Protein AF-0000000066281447 (afdb_homodimer)

Organism: Epizootic hemorrhagic disease virus 1 (NCBI:txid33720)

Foldseek 3Di:
DLQLLLLLLQLLVLLLVQLDQVDDDDPLSCQLNVLLQVLVCVQQVDDADPHDDDLVNLQSVLLLSVLSLCLSLVHDLPDWAPVHDRDNCSVVSSPDPSRDGDPVSSVVSVLLVVLLPDWDWDWDPWAQQAPPPDFDDPQEADDDPPDQKDKGHHHSFKIKIKGFAFDKDWDLVVNPDGPQFQKWKKFKFWPQWGQYPVGDIDGQDPDKFKDWQRHTDDGPDIDIHRSPTIIMIGRNHNGMTMMMMGTPITIDRFDQCVSDPCSVVLLCLQQDPPFLVSLSVQLSRCVRDPAHSHDGDPGDDSHSSVSSSSSSSSSSSSSCVSSVHDGDTPPTDGDPDDDDPVNRVVSRD/DLQLLLLLLQLLVLLLVLQDLPDDDDPLSCQLNVLLQVLVCVQQVDDADSHDDDLVNLQSVLLLSVLSLCLSLVHDLPPWAPVHDRDNCSVVSSPDPSRDGDPVSSVQSVLLVVLLVDFDWDWDPWAQQAPPPDFDDPQEADDDPPDQKDKGHHHSFKIKIKGFAFDKDWDLVVLPDGPQFQKWKKFKFWPQWGQYNVGDIDGQDPDKFKDWLRHTDDGPDIDIHRSPTIIMIGRNHNGMTMMMMGTPITIDRFDQCVSDPCSVVLQCLQQDPPFLVSLSVQLSRCVRDPAHNHDGDPGDDNHSSVSSSSSSSSSSSSSCVSSVHDGDTPPTDGDPDDDDPVNRVVSRD

Sequence (698 aa):
MDTIAARALTVIKACNTLKEVRIVVESNVLEILGIAVNRYNGLTLRSVTMRPTSQEQRNEMFYMCLDMILAAANLNVGNISPDYIQNLATIGVLATPEIPYTMESANEIARMSGETGTWGPDRQPFGYFLAAPEVTQHGRFRQRVGQNVTTSIVSSTLAQVSMNAGARGDIQALFQNQNDPVMIYFVWRRIGTFSNAAGNAQDTPQGVTLNVGGVNMRAGVIIAYDGQAPVNVNNPGLGQGMIEIEVIYYLSLDKTMTQYPSLQAHIFNVYSYKNPLWHGLRAAILNRTTLPNNIPPIYPPHDRENVLLIILLSALADAFSVLAPDFNLFGVVPIQGPINRAVAQNAYVMDTIAARALTVIKACNTLKEVRIVVESNVLEILGIAVNRYNGLTLRSVTMRPTSQEQRNEMFYMCLDMILAAANLNVGNISPDYIQNLATIGVLATPEIPYTMESANEIARMSGETGTWGPDRQPFGYFLAAPEVTQHGRFRQRVGQNVTTSIVSSTLAQVSMNAGARGDIQALFQNQNDPVMIYFVWRRIGTFSNAAGNAQDTPQGVTLNVGGVNMRAGVIIAYDGQAPVNVNNPGLGQGMIEIEVIYYLSLDKTMTQYPSLQAHIFNVYSYKNPLWHGLRAAILNRTTLPNNIPPIYPPHDRENVLLIILLSALADAFSVLAPDFNLFGVVPIQGPINRAVAQNAYV

pLDDT: mean 92.7, std 5.97, range [57.84, 98.62]

Structure (mmCIF, N/CA/C/O backbone):
data_AF-0000000066281447-model_v1
#
loop_
_entity.id
_entity.type
_entity.pdbx_description
1 polymer 'Core protein VP7'
#
loop_
_atom_site.group_PDB
_atom_site.id
_atom_site.type_symbol
_atom_site.label_atom_id
_atom_site.label_alt_id
_atom_site.label_comp_id
_atom_site.label_asym_id
_atom_site.label_entity_id
_atom_site.label_seq_id
_atom_site.pdbx_PDB_ins_code
_atom_site.Cartn_x
_atom_site.Cartn_y
_atom_site.Cartn_z
_atom_site.occupancy
_atom_site.B_iso_or_equiv
_atom_site.auth_seq_id
_atom_site.auth_comp_id
_atom_site.auth_asym_id
_atom_site.auth_atom_id
_atom_site.pdbx_PDB_model_num
ATOM 1 N N . MET A 1 1 ? 20.672 4.535 21.047 1 83.88 1 MET A N 1
ATOM 2 C CA . MET A 1 1 ? 20.562 4.613 19.594 1 83.88 1 MET A CA 1
ATOM 3 C C . MET A 1 1 ? 19.141 4.973 19.172 1 83.88 1 MET A C 1
ATOM 5 O O . MET A 1 1 ? 18.938 5.816 18.297 1 83.88 1 MET A O 1
ATOM 9 N N . ASP A 1 2 ? 18.172 4.57 20.062 1 90.38 2 ASP A N 1
ATOM 10 C CA . ASP A 1 2 ? 16.797 4.875 19.719 1 90.38 2 ASP A CA 1
ATOM 11 C C . ASP A 1 2 ? 16.453 6.328 20.062 1 90.38 2 ASP A C 1
ATOM 13 O O . ASP A 1 2 ? 15.695 6.977 19.344 1 90.38 2 ASP A O 1
ATOM 17 N N . THR A 1 3 ? 17.141 6.793 21.078 1 92.75 3 THR A N 1
ATOM 18 C CA . THR A 1 3 ? 16.906 8.172 21.484 1 92.75 3 THR A CA 1
ATOM 19 C C . THR A 1 3 ? 17.438 9.148 20.438 1 92.75 3 THR A C 1
ATOM 21 O O . THR A 1 3 ? 16.812 10.172 20.156 1 92.75 3 THR A O 1
ATOM 24 N N . ILE A 1 4 ? 18.531 8.836 19.891 1 94.81 4 ILE A N 1
ATOM 25 C CA . ILE A 1 4 ? 19.141 9.656 18.859 1 94.81 4 ILE A CA 1
ATOM 26 C C . ILE A 1 4 ? 18.234 9.695 17.625 1 94.81 4 ILE A C 1
ATOM 28 O O . ILE A 1 4 ? 18 10.758 17.062 1 94.81 4 ILE A O 1
ATOM 32 N N . ALA A 1 5 ? 17.703 8.508 17.312 1 96.19 5 ALA A N 1
ATOM 33 C CA . ALA A 1 5 ? 16.812 8.422 16.156 1 96.19 5 ALA A CA 1
ATOM 34 C C . ALA A 1 5 ? 15.516 9.188 16.406 1 96.19 5 ALA A C 1
ATOM 36 O O . ALA A 1 5 ? 15.016 9.883 15.523 1 96.19 5 ALA A O 1
ATOM 37 N N . ALA A 1 6 ? 14.992 9.078 17.609 1 96.06 6 ALA A N 1
ATOM 38 C CA . ALA A 1 6 ? 13.766 9.781 17.953 1 96.06 6 ALA A CA 1
ATOM 39 C C . ALA A 1 6 ? 13.969 11.297 17.891 1 96.06 6 ALA A C 1
ATOM 41 O O . ALA A 1 6 ? 13.094 12.023 17.422 1 96.06 6 ALA A O 1
ATOM 42 N N . ARG A 1 7 ? 15.094 11.758 18.344 1 95.62 7 ARG A N 1
ATOM 43 C CA . ARG A 1 7 ? 15.398 13.18 18.312 1 95.62 7 ARG A CA 1
ATOM 44 C C . ARG A 1 7 ? 15.555 13.664 16.875 1 95.62 7 ARG A C 1
ATOM 46 O O . ARG A 1 7 ? 15.031 14.719 16.5 1 95.62 7 ARG A O 1
ATOM 53 N N . ALA A 1 8 ? 16.266 12.875 16.094 1 97 8 ALA A N 1
ATOM 54 C CA . ALA A 1 8 ? 16.422 13.234 14.688 1 97 8 ALA A CA 1
ATOM 55 C C . ALA A 1 8 ? 15.078 13.352 13.992 1 97 8 ALA A C 1
ATOM 57 O O . ALA A 1 8 ? 14.812 14.328 13.289 1 97 8 ALA A O 1
ATOM 58 N N . LEU A 1 9 ? 14.234 12.367 14.242 1 96.38 9 LEU A N 1
ATOM 59 C CA . LEU A 1 9 ? 12.906 12.352 13.633 1 96.38 9 LEU A CA 1
ATOM 60 C C . LEU A 1 9 ? 12.094 13.562 14.07 1 96.38 9 LEU A C 1
ATOM 62 O O . LEU A 1 9 ? 11.414 14.188 13.25 1 96.38 9 LEU A O 1
ATOM 66 N N . THR A 1 10 ? 12.203 13.891 15.289 1 95.69 10 THR A N 1
ATOM 67 C CA . THR A 1 10 ? 11.477 15.023 15.852 1 95.69 10 THR A CA 1
ATOM 68 C C . THR A 1 10 ? 11.93 16.328 15.195 1 95.69 10 THR A C 1
ATOM 70 O O . THR A 1 10 ? 11.102 17.141 14.797 1 95.69 10 THR A O 1
ATOM 73 N N . VAL A 1 11 ? 13.211 16.516 15.055 1 95.12 11 VAL A N 1
ATOM 74 C CA . VAL A 1 11 ? 13.75 17.75 14.492 1 95.12 11 VAL A CA 1
ATOM 75 C C . VAL A 1 11 ? 13.352 17.859 13.023 1 95.12 11 VAL A C 1
ATOM 77 O O . VAL A 1 11 ? 12.938 18.938 12.57 1 95.12 11 VAL A O 1
ATOM 80 N N . ILE A 1 12 ? 13.422 16.812 12.328 1 95.75 12 ILE A N 1
ATOM 81 C CA . ILE A 1 12 ? 13.094 16.844 10.906 1 95.75 12 ILE A CA 1
ATOM 82 C C . ILE A 1 12 ? 11.602 17.125 10.727 1 95.75 12 ILE A C 1
ATOM 84 O O . ILE A 1 12 ? 11.211 17.922 9.875 1 95.75 12 ILE A O 1
ATOM 88 N N . LYS A 1 13 ? 10.797 16.484 11.516 1 93.56 13 LYS A N 1
ATOM 89 C CA . LYS A 1 13 ? 9.359 16.734 11.453 1 93.56 13 LYS A CA 1
ATOM 90 C C . LYS A 1 13 ? 9.023 18.172 11.805 1 93.56 13 LYS A C 1
ATOM 92 O O . LYS A 1 13 ? 8.078 18.75 11.266 1 93.56 13 LYS A O 1
ATOM 97 N N . ALA A 1 14 ? 9.781 18.734 12.695 1 92.62 14 ALA A N 1
ATOM 98 C CA . ALA A 1 14 ? 9.617 20.141 13.023 1 92.62 14 ALA A CA 1
ATOM 99 C C . ALA A 1 14 ? 9.992 21.031 11.836 1 92.62 14 ALA A C 1
ATOM 101 O O . ALA A 1 14 ? 9.32 22.031 11.555 1 92.62 14 ALA A O 1
ATOM 102 N N . CYS A 1 15 ? 11.023 20.641 11.109 1 91.88 15 CYS A N 1
ATOM 103 C CA . CYS A 1 15 ? 11.445 21.391 9.93 1 91.88 15 CYS A CA 1
ATOM 104 C C . CYS A 1 15 ? 10.375 21.344 8.852 1 91.88 15 CYS A C 1
ATOM 106 O O . CYS A 1 15 ? 10.234 22.297 8.078 1 91.88 15 CYS A O 1
ATOM 108 N N . ASN A 1 16 ? 9.594 20.328 8.867 1 87.94 16 ASN A N 1
ATOM 109 C CA . ASN A 1 16 ? 8.555 20.156 7.859 1 87.94 16 ASN A CA 1
ATOM 110 C C . ASN A 1 16 ? 7.391 21.125 8.086 1 87.94 16 ASN A C 1
ATOM 112 O O . ASN A 1 16 ? 6.543 21.297 7.211 1 87.94 16 ASN A O 1
ATOM 116 N N . THR A 1 17 ? 7.418 21.75 9.18 1 86 17 THR A N 1
ATOM 117 C CA . THR A 1 17 ? 6.34 22.688 9.477 1 86 17 THR A CA 1
ATOM 118 C C . THR A 1 17 ? 6.648 24.062 8.906 1 86 17 THR A C 1
ATOM 120 O O . THR A 1 17 ? 5.777 24.938 8.875 1 86 17 THR A O 1
ATOM 123 N N . LEU A 1 18 ? 7.898 24.312 8.461 1 75.81 18 LEU A N 1
ATOM 124 C CA . LEU A 1 18 ? 8.367 25.641 8.07 1 75.81 18 LEU A CA 1
ATOM 125 C C . LEU A 1 18 ? 8.023 25.922 6.613 1 75.81 18 LEU A C 1
ATOM 127 O O . LEU A 1 18 ? 8.758 26.641 5.93 1 75.81 18 LEU A O 1
ATOM 131 N N . LYS A 1 19 ? 6.934 25.531 6.129 1 66.88 19 LYS A N 1
ATOM 132 C CA . LYS A 1 19 ? 6.605 25.75 4.723 1 66.88 19 LYS A CA 1
ATOM 133 C C . LYS A 1 19 ? 6.461 27.234 4.414 1 66.88 19 LYS A C 1
ATOM 135 O O . LYS A 1 19 ? 6.941 27.703 3.385 1 66.88 19 LYS A O 1
ATOM 140 N N . GLU A 1 20 ? 5.688 27.969 5.359 1 62.69 20 GLU A N 1
ATOM 141 C CA . GLU A 1 20 ? 5.477 29.391 5.094 1 62.69 20 GLU A CA 1
ATOM 142 C C . GLU A 1 20 ? 6.07 30.25 6.203 1 62.69 20 GLU A C 1
ATOM 144 O O . GLU A 1 20 ? 6.027 29.891 7.375 1 62.69 20 GLU A O 1
ATOM 149 N N . VAL A 1 21 ? 6.824 31.203 5.727 1 57.84 21 VAL A N 1
ATOM 150 C CA . VAL A 1 21 ? 7.574 32.094 6.605 1 57.84 21 VAL A CA 1
ATOM 151 C C . VAL A 1 21 ? 6.621 32.781 7.578 1 57.84 21 VAL A C 1
ATOM 153 O O . VAL A 1 21 ? 6.988 33.062 8.719 1 57.84 21 VAL A O 1
ATOM 156 N N . ARG A 1 22 ? 5.438 33.125 7.227 1 59.84 22 ARG A N 1
ATOM 157 C CA . ARG A 1 22 ? 4.566 33.969 8.039 1 59.84 22 ARG A CA 1
ATOM 158 C C . ARG A 1 22 ? 3.73 33.125 8.992 1 59.84 22 ARG A C 1
ATOM 160 O O . ARG A 1 22 ? 2.801 33.625 9.625 1 59.84 22 ARG A O 1
ATOM 167 N N . ILE A 1 23 ? 4.246 31.891 9.297 1 63.09 23 ILE A N 1
ATOM 168 C CA . ILE A 1 23 ? 3.344 30.969 9.977 1 63.09 23 ILE A CA 1
ATOM 169 C C . ILE A 1 23 ? 3.678 30.922 11.469 1 63.09 23 ILE A C 1
ATOM 171 O O . ILE A 1 23 ? 4.84 31.062 11.852 1 63.09 23 ILE A O 1
ATOM 175 N N . VAL A 1 24 ? 2.646 31.078 12.281 1 65.56 24 VAL A N 1
ATOM 176 C CA . VAL A 1 24 ? 2.787 30.844 13.711 1 65.56 24 VAL A CA 1
ATOM 177 C C . VAL A 1 24 ? 2.742 29.344 13.992 1 65.56 24 VAL A C 1
ATOM 179 O O . VAL A 1 24 ? 1.728 28.688 13.734 1 65.56 24 VAL A O 1
ATOM 182 N N . VAL A 1 25 ? 3.963 28.891 14.25 1 67.94 25 VAL A N 1
ATOM 183 C CA . VAL A 1 25 ? 4.051 27.484 14.594 1 67.94 25 VAL A CA 1
ATOM 184 C C . VAL A 1 25 ? 3.855 27.297 16.094 1 67.94 25 VAL A C 1
ATOM 186 O O . VAL A 1 25 ? 4.004 28.25 16.875 1 67.94 25 VAL A O 1
ATOM 189 N N . GLU A 1 26 ? 3.438 26.094 16.406 1 76.19 26 GLU A N 1
ATOM 190 C CA . GLU A 1 26 ? 3.266 25.766 17.812 1 76.19 26 GLU A CA 1
ATOM 191 C C . GLU A 1 26 ? 4.539 26.047 18.609 1 76.19 26 GLU A C 1
ATOM 193 O O . GLU A 1 26 ? 5.648 25.891 18.078 1 76.19 26 GLU A O 1
ATOM 198 N N . SER A 1 27 ? 4.332 26.391 19.812 1 73.44 27 SER A N 1
ATOM 199 C CA . SER A 1 27 ? 5.438 26.781 20.672 1 73.44 27 SER A CA 1
ATOM 200 C C . SER A 1 27 ? 6.438 25.641 20.844 1 73.44 27 SER A C 1
ATOM 202 O O . SER A 1 27 ? 7.648 25.875 20.891 1 73.44 27 SER A O 1
ATOM 204 N N . ASN A 1 28 ? 5.883 24.516 20.797 1 80.94 28 ASN A N 1
ATOM 205 C CA . ASN A 1 28 ? 6.754 23.375 21 1 80.94 28 ASN A CA 1
ATOM 206 C C . ASN A 1 28 ? 7.715 23.188 19.828 1 80.94 28 ASN A C 1
ATOM 208 O O . ASN A 1 28 ? 8.852 22.75 20.016 1 80.94 28 ASN A O 1
ATOM 212 N N . VAL A 1 29 ? 7.332 23.547 18.672 1 83.19 29 VAL A N 1
ATOM 213 C CA . VAL A 1 29 ? 8.148 23.406 17.484 1 83.19 29 VAL A CA 1
ATOM 214 C C . VAL A 1 29 ? 9.297 24.406 17.516 1 83.19 29 VAL A C 1
ATOM 216 O O . VAL A 1 29 ? 10.438 24.062 17.203 1 83.19 29 VAL A O 1
ATOM 219 N N . LEU A 1 30 ? 8.977 25.578 17.984 1 83.12 30 LEU A N 1
ATOM 220 C CA . LEU A 1 30 ? 9.992 26.609 18.047 1 83.12 30 LEU A CA 1
ATOM 221 C C . LEU A 1 30 ? 11.055 26.281 19.094 1 83.12 30 LEU A C 1
ATOM 223 O O . LEU A 1 30 ? 12.242 26.547 18.891 1 83.12 30 LEU A O 1
ATOM 227 N N . GLU A 1 31 ? 10.594 25.688 20.109 1 86.69 31 GLU A N 1
ATOM 228 C CA . GLU A 1 31 ? 11.531 25.281 21.156 1 86.69 31 GLU A CA 1
ATOM 229 C C . GLU A 1 31 ? 12.477 24.188 20.641 1 86.69 31 GLU A C 1
ATOM 231 O O . GLU A 1 31 ? 13.688 24.281 20.812 1 86.69 31 GLU A O 1
ATOM 236 N N . ILE A 1 32 ? 11.938 23.234 20 1 89.5 32 ILE A N 1
ATOM 237 C CA . ILE A 1 32 ? 12.711 22.109 19.484 1 89.5 32 ILE A CA 1
ATOM 238 C C . ILE A 1 32 ? 13.719 22.609 18.453 1 89.5 32 ILE A C 1
ATOM 240 O O . ILE A 1 32 ? 14.906 22.297 18.531 1 89.5 32 ILE A O 1
ATOM 244 N N . LEU A 1 33 ? 13.281 23.391 17.547 1 91.06 33 LEU A N 1
ATOM 245 C CA . LEU A 1 33 ? 14.133 23.875 16.469 1 91.06 33 LEU A CA 1
ATOM 246 C C . LEU A 1 33 ? 15.188 24.844 17.016 1 91.06 33 LEU A C 1
ATOM 248 O O . LEU A 1 33 ? 16.344 24.812 16.562 1 91.06 33 LEU A O 1
ATOM 252 N N . GLY A 1 34 ? 14.727 25.641 17.938 1 92 34 GLY A N 1
ATOM 253 C CA . GLY A 1 34 ? 15.672 26.578 18.531 1 92 34 GLY A CA 1
ATOM 254 C C . GLY A 1 34 ? 16.859 25.891 19.188 1 92 34 GLY A C 1
ATOM 255 O O . GLY A 1 34 ? 18.016 26.25 18.922 1 92 34 GLY A O 1
ATOM 256 N N . ILE A 1 35 ? 16.594 24.922 19.906 1 93.75 35 ILE A N 1
ATOM 257 C CA . ILE A 1 35 ? 17.641 24.188 20.609 1 93.75 35 ILE A CA 1
ATOM 258 C C . ILE A 1 35 ? 18.5 23.422 19.594 1 93.75 35 ILE A C 1
ATOM 260 O O . ILE A 1 35 ? 19.719 23.453 19.656 1 93.75 35 ILE A O 1
ATOM 264 N N . ALA A 1 36 ? 17.859 22.75 18.672 1 93.94 36 ALA A N 1
ATOM 265 C CA . ALA A 1 36 ? 18.562 21.906 17.703 1 93.94 36 ALA A CA 1
ATOM 266 C C . ALA A 1 36 ? 19.469 22.75 16.812 1 93.94 36 ALA A C 1
ATOM 268 O O . ALA A 1 36 ? 20.641 22.406 16.609 1 93.94 36 ALA A O 1
ATOM 269 N N . VAL A 1 37 ? 18.953 23.859 16.312 1 94.62 37 VAL A N 1
ATOM 270 C CA . VAL A 1 37 ? 19.703 24.734 15.414 1 94.62 37 VAL A CA 1
ATOM 271 C C . VAL A 1 37 ? 20.891 25.344 16.156 1 94.62 37 VAL A C 1
ATOM 273 O O . VAL A 1 37 ? 22 25.391 15.633 1 94.62 37 VAL A O 1
ATOM 276 N N . ASN A 1 38 ? 20.641 25.812 17.359 1 94.12 38 ASN A N 1
ATOM 277 C CA . ASN A 1 38 ? 21.719 26.422 18.141 1 94.12 38 ASN A CA 1
ATOM 278 C C . ASN A 1 38 ? 22.844 25.438 18.422 1 94.12 38 ASN A C 1
ATOM 280 O O . ASN A 1 38 ? 24.016 25.766 18.266 1 94.12 38 ASN A O 1
ATOM 284 N N . ARG A 1 39 ? 22.484 24.344 18.766 1 93.69 39 ARG A N 1
ATOM 285 C CA . ARG A 1 39 ? 23.484 23.328 19.047 1 93.69 39 ARG A CA 1
ATOM 286 C C . ARG A 1 39 ? 24.219 22.906 17.781 1 93.69 39 ARG A C 1
ATOM 288 O O . ARG A 1 39 ? 25.438 22.719 17.797 1 93.69 39 ARG A O 1
ATOM 295 N N . TYR A 1 40 ? 23.469 22.688 16.75 1 95.5 40 TYR A N 1
ATOM 296 C CA . TYR A 1 40 ? 24.078 22.297 15.477 1 95.5 40 TYR A CA 1
ATOM 297 C C . TYR A 1 40 ? 25.047 23.375 14.992 1 95.5 40 TYR A C 1
ATOM 299 O O . TYR A 1 40 ? 26.172 23.062 14.586 1 95.5 40 TYR A O 1
ATOM 307 N N . ASN A 1 41 ? 24.594 24.578 15.008 1 95.12 41 ASN A N 1
ATOM 308 C CA . ASN A 1 41 ? 25.438 25.688 14.586 1 95.12 41 ASN A CA 1
ATOM 309 C C . ASN A 1 41 ? 26.688 25.781 15.461 1 95.12 41 ASN A C 1
ATOM 311 O O . ASN A 1 41 ? 27.781 26.078 14.961 1 95.12 41 ASN A O 1
ATOM 315 N N . GLY A 1 42 ? 26.562 25.594 16.688 1 91 42 GLY A N 1
ATOM 316 C CA . GLY A 1 42 ? 27.688 25.672 17.609 1 91 42 GLY A CA 1
ATOM 317 C C . GLY A 1 42 ? 28.75 24.625 17.359 1 91 42 GLY A C 1
ATOM 318 O O . GLY A 1 42 ? 29.938 24.891 17.484 1 91 42 GLY A O 1
ATOM 319 N N . LEU A 1 43 ? 28.297 23.5 16.891 1 89.25 43 LEU A N 1
ATOM 320 C CA . LEU A 1 43 ? 29.219 22.375 16.75 1 89.25 43 LEU A CA 1
ATOM 321 C C . LEU A 1 43 ? 29.781 22.297 15.336 1 89.25 43 LEU A C 1
ATOM 323 O O . LEU A 1 43 ? 30.875 21.781 15.125 1 89.25 43 LEU A O 1
ATOM 327 N N . THR A 1 44 ? 29.094 22.734 14.312 1 84.88 44 THR A N 1
ATOM 328 C CA . THR A 1 44 ? 29.516 22.531 12.93 1 84.88 44 THR A CA 1
ATOM 329 C C . THR A 1 44 ? 29.984 23.844 12.312 1 84.88 44 THR A C 1
ATOM 331 O O . THR A 1 44 ? 30.578 23.859 11.234 1 84.88 44 THR A O 1
ATOM 334 N N . LEU A 1 45 ? 29.719 24.922 12.836 1 82.5 45 LEU A N 1
ATOM 335 C CA . LEU A 1 45 ? 30.031 26.266 12.367 1 82.5 45 LEU A CA 1
ATOM 336 C C . LEU A 1 45 ? 29.234 26.625 11.117 1 82.5 45 LEU A C 1
ATOM 338 O O . LEU A 1 45 ? 29.766 27.219 10.18 1 82.5 45 LEU A O 1
ATOM 342 N N . ARG A 1 46 ? 28.062 26.062 11.031 1 85.94 46 ARG A N 1
ATOM 343 C CA . ARG A 1 46 ? 27.109 26.438 9.984 1 85.94 46 ARG A CA 1
ATOM 344 C C . ARG A 1 46 ? 26.156 27.516 10.469 1 85.94 46 ARG A C 1
ATOM 346 O O . ARG A 1 46 ? 26.188 27.922 11.633 1 85.94 46 ARG A O 1
ATOM 353 N N . SER A 1 47 ? 25.531 28.078 9.516 1 90.5 47 SER A N 1
ATOM 354 C CA . SER A 1 47 ? 24.594 29.156 9.859 1 90.5 47 SER A CA 1
ATOM 355 C C . SER A 1 47 ? 23.172 28.797 9.461 1 90.5 47 SER A C 1
ATOM 357 O O . SER A 1 47 ? 22.578 29.453 8.594 1 90.5 47 SER A O 1
ATOM 359 N N . VAL A 1 48 ? 22.641 27.844 10.188 1 93.94 48 VAL A N 1
ATOM 360 C CA . VAL A 1 48 ? 21.25 27.453 9.938 1 93.94 48 VAL A CA 1
ATOM 361 C C . VAL A 1 48 ? 20.312 28.406 10.688 1 93.94 48 VAL A C 1
ATOM 363 O O . VAL A 1 48 ? 20.562 28.75 11.844 1 93.94 48 VAL A O 1
ATOM 366 N N . THR A 1 49 ? 19.266 28.828 10.023 1 91.12 49 THR A N 1
ATOM 367 C CA . THR A 1 49 ? 18.266 29.688 10.633 1 91.12 49 THR A CA 1
ATOM 368 C C . THR A 1 49 ? 16.938 28.953 10.805 1 91.12 49 THR A C 1
ATOM 370 O O . THR A 1 49 ? 16.656 28.016 10.055 1 91.12 49 THR A O 1
ATOM 373 N N . MET A 1 50 ? 16.203 29.391 11.75 1 86.62 50 MET A N 1
ATOM 374 C CA . MET A 1 50 ? 14.945 28.719 12.062 1 86.62 50 MET A CA 1
ATOM 375 C C . MET A 1 50 ? 13.875 29.047 11.031 1 86.62 50 MET A C 1
ATOM 377 O O . MET A 1 50 ? 12.891 28.312 10.891 1 86.62 50 MET A O 1
ATOM 381 N N . ARG A 1 51 ? 14.055 30.125 10.367 1 85.5 51 ARG A N 1
ATOM 382 C CA . ARG A 1 51 ? 13.102 30.547 9.344 1 85.5 51 ARG A CA 1
ATOM 383 C C . ARG A 1 51 ? 13.82 30.891 8.039 1 85.5 51 ARG A C 1
ATOM 385 O O . ARG A 1 51 ? 14.023 32.062 7.734 1 85.5 51 ARG A O 1
ATOM 392 N N . PRO A 1 52 ? 14.062 29.859 7.309 1 89.44 52 PRO A N 1
ATOM 393 C CA . PRO A 1 52 ? 14.789 30.109 6.066 1 89.44 52 PRO A CA 1
ATOM 394 C C . PRO A 1 52 ? 13.93 30.828 5.023 1 89.44 52 PRO A C 1
ATOM 396 O O . PRO A 1 52 ? 12.805 30.422 4.75 1 89.44 52 PRO A O 1
ATOM 399 N N . THR A 1 53 ? 14.445 31.891 4.449 1 87.62 53 THR A N 1
ATOM 400 C CA . THR A 1 53 ? 13.727 32.656 3.447 1 87.62 53 THR A CA 1
ATOM 401 C C . THR A 1 53 ? 14.453 32.625 2.105 1 87.62 53 THR A C 1
ATOM 403 O O . THR A 1 53 ? 13.82 32.688 1.05 1 87.62 53 THR A O 1
ATOM 406 N N . SER A 1 54 ? 15.766 32.5 2.172 1 92.06 54 SER A N 1
ATOM 407 C CA . SER A 1 54 ? 16.547 32.406 0.947 1 92.06 54 SER A CA 1
ATOM 408 C C . SER A 1 54 ? 16.859 30.969 0.587 1 92.06 54 SER A C 1
ATOM 410 O O . SER A 1 54 ? 16.719 30.062 1.423 1 92.06 54 SER A O 1
ATOM 412 N N . GLN A 1 55 ? 17.281 30.812 -0.622 1 94.38 55 GLN A N 1
ATOM 413 C CA . GLN A 1 55 ? 17.641 29.484 -1.085 1 94.38 55 GLN A CA 1
ATOM 414 C C . GLN A 1 55 ? 18.828 28.938 -0.292 1 94.38 55 GLN A C 1
ATOM 416 O O . GLN A 1 55 ? 18.844 27.75 0.064 1 94.38 55 GLN A O 1
ATOM 421 N N . GLU A 1 56 ? 19.734 29.797 -0.051 1 94.69 56 GLU A N 1
ATOM 422 C CA . GLU A 1 56 ? 20.906 29.391 0.706 1 94.69 56 GLU A CA 1
ATOM 423 C C . GLU A 1 56 ? 20.531 28.922 2.107 1 94.69 56 GLU A C 1
ATOM 425 O O . GLU A 1 56 ? 21.062 27.922 2.598 1 94.69 56 GLU A O 1
ATOM 430 N N . GLN A 1 57 ? 19.594 29.641 2.656 1 94.06 57 GLN A N 1
ATOM 431 C CA . GLN A 1 57 ? 19.156 29.281 4 1 94.06 57 GLN A CA 1
ATOM 432 C C . GLN A 1 57 ? 18.391 27.969 3.994 1 94.06 57 GLN A C 1
ATOM 434 O O . GLN A 1 57 ? 18.531 27.156 4.914 1 94.06 57 GLN A O 1
ATOM 439 N N . ARG A 1 58 ? 17.562 27.734 3.033 1 94.62 58 ARG A N 1
ATOM 440 C CA . ARG A 1 58 ? 16.844 26.469 2.9 1 94.62 58 ARG A CA 1
ATOM 441 C C . ARG A 1 58 ? 17.812 25.297 2.699 1 94.62 58 ARG A C 1
ATOM 443 O O . ARG A 1 58 ? 17.609 24.219 3.25 1 94.62 58 ARG A O 1
ATOM 450 N N . ASN A 1 59 ? 18.891 25.531 1.903 1 96.25 59 ASN A N 1
ATOM 451 C CA . ASN A 1 59 ? 19.906 24.516 1.713 1 96.25 59 ASN A CA 1
ATOM 452 C C . ASN A 1 59 ? 20.578 24.141 3.029 1 96.25 59 ASN A C 1
ATOM 454 O O . ASN A 1 59 ? 20.75 22.969 3.338 1 96.25 59 ASN A O 1
ATOM 458 N N . GLU A 1 60 ? 20.891 25.188 3.758 1 95.94 60 GLU A N 1
ATOM 459 C CA . GLU A 1 60 ? 21.594 24.938 5.016 1 95.94 60 GLU A CA 1
ATOM 460 C C . GLU A 1 60 ? 20.734 24.141 5.988 1 95.94 60 GLU A C 1
ATOM 462 O O . GLU A 1 60 ? 21.219 23.25 6.684 1 95.94 60 GLU A O 1
ATOM 467 N N . MET A 1 61 ? 19.484 24.484 6.035 1 95.81 61 MET A N 1
ATOM 468 C CA . MET A 1 61 ? 18.594 23.734 6.906 1 95.81 61 MET A CA 1
ATOM 469 C C . MET A 1 61 ? 18.453 22.297 6.434 1 95.81 61 MET A C 1
ATOM 471 O O . MET A 1 61 ? 18.422 21.359 7.246 1 95.81 61 MET A O 1
ATOM 475 N N . PHE A 1 62 ? 18.406 22.125 5.16 1 97 62 PHE A N 1
ATOM 476 C CA . PHE A 1 62 ? 18.312 20.766 4.625 1 97 62 PHE A CA 1
ATOM 477 C C . PHE A 1 62 ? 19.578 19.969 4.934 1 97 62 PHE A C 1
ATOM 479 O O . PHE A 1 62 ? 19.516 18.781 5.25 1 97 62 PHE A O 1
ATOM 486 N N . TYR A 1 63 ? 20.734 20.609 4.816 1 97.31 63 TYR A N 1
ATOM 487 C CA . TYR A 1 63 ? 21.984 19.953 5.168 1 97.31 63 TYR A CA 1
ATOM 488 C C . TYR A 1 63 ? 21.984 19.5 6.621 1 97.31 63 TYR A C 1
ATOM 490 O O . TYR A 1 63 ? 22.484 18.422 6.949 1 97.31 63 TYR A O 1
ATOM 498 N N . MET A 1 64 ? 21.406 20.312 7.426 1 97.38 64 MET A N 1
ATOM 499 C CA . MET A 1 64 ? 21.281 19.922 8.828 1 97.38 64 MET A CA 1
ATOM 500 C C . MET A 1 64 ? 20.438 18.672 8.969 1 97.38 64 MET A C 1
ATOM 502 O O . MET A 1 64 ? 20.812 17.734 9.68 1 97.38 64 MET A O 1
ATOM 506 N N . CYS A 1 65 ? 19.266 18.641 8.305 1 97.56 65 CYS A N 1
ATOM 507 C CA . CYS A 1 65 ? 18.406 17.469 8.336 1 97.56 65 CYS A CA 1
ATOM 508 C C . CYS A 1 65 ? 19.141 16.234 7.812 1 97.56 65 CYS A C 1
ATOM 510 O O . CYS A 1 65 ? 19.047 15.156 8.398 1 97.56 65 CYS A O 1
ATOM 512 N N . LEU A 1 66 ? 19.859 16.422 6.727 1 98.06 66 LEU A N 1
ATOM 513 C CA . LEU A 1 66 ? 20.641 15.336 6.121 1 98.06 66 LEU A CA 1
ATOM 514 C C . LEU A 1 66 ? 21.688 14.812 7.086 1 98.06 66 LEU A C 1
ATOM 516 O O . LEU A 1 66 ? 21.828 13.602 7.273 1 98.06 66 LEU A O 1
ATOM 520 N N . ASP A 1 67 ? 22.391 15.703 7.695 1 97.75 67 ASP A N 1
ATOM 521 C CA . ASP A 1 67 ? 23.406 15.305 8.672 1 97.75 67 ASP A CA 1
ATOM 522 C C . ASP A 1 67 ? 22.781 14.531 9.828 1 97.75 67 ASP A C 1
ATOM 524 O O . ASP A 1 67 ? 23.344 13.547 10.305 1 97.75 67 ASP A O 1
ATOM 528 N N . MET A 1 68 ? 21.656 14.977 10.242 1 97.38 68 MET A N 1
ATOM 529 C CA . MET A 1 68 ? 21 14.352 11.391 1 97.38 68 MET A CA 1
ATOM 530 C C . MET A 1 68 ? 20.531 12.938 11.055 1 97.38 68 MET A C 1
ATOM 532 O O . MET A 1 68 ? 20.672 12.023 11.875 1 97.38 68 MET A O 1
ATOM 536 N N . ILE A 1 69 ? 20.016 12.766 9.883 1 97.56 69 ILE A N 1
ATOM 537 C CA . ILE A 1 69 ? 19.547 11.438 9.516 1 97.56 69 ILE A CA 1
ATOM 538 C C . ILE A 1 69 ? 20.75 10.5 9.344 1 97.56 69 ILE A C 1
ATOM 540 O O . ILE A 1 69 ? 20.688 9.336 9.742 1 97.56 69 ILE A O 1
ATOM 544 N N . LEU A 1 70 ? 21.812 10.992 8.727 1 97.88 70 LEU A N 1
ATOM 545 C CA . LEU A 1 70 ? 23 10.172 8.531 1 97.88 70 LEU A CA 1
ATOM 546 C C . LEU A 1 70 ? 23.641 9.82 9.867 1 97.88 70 LEU A C 1
ATOM 548 O O . LEU A 1 70 ? 24.125 8.695 10.047 1 97.88 70 LEU A O 1
ATOM 552 N N . ALA A 1 71 ? 23.609 10.734 10.758 1 96.81 71 ALA A N 1
ATOM 553 C CA . ALA A 1 71 ? 24.141 10.469 12.094 1 96.81 71 ALA A CA 1
ATOM 554 C C . ALA A 1 71 ? 23.281 9.43 12.82 1 96.81 71 ALA A C 1
ATOM 556 O O . ALA A 1 71 ? 23.828 8.492 13.414 1 96.81 71 ALA A O 1
ATOM 557 N N . ALA A 1 72 ? 21.984 9.633 12.773 1 96.94 72 ALA A N 1
ATOM 558 C CA . ALA A 1 72 ? 21.078 8.711 13.445 1 96.94 72 ALA A CA 1
ATOM 559 C C . ALA A 1 72 ? 21.172 7.312 12.844 1 96.94 72 ALA A C 1
ATOM 561 O O . ALA A 1 72 ? 21.031 6.312 13.547 1 96.94 72 ALA A O 1
ATOM 562 N N . ALA A 1 73 ? 21.406 7.215 11.539 1 96.44 73 ALA A N 1
ATOM 563 C CA . ALA A 1 73 ? 21.516 5.938 10.836 1 96.44 73 ALA A CA 1
ATOM 564 C C . ALA A 1 73 ? 22.938 5.387 10.906 1 96.44 73 ALA A C 1
ATOM 566 O O . ALA A 1 73 ? 23.203 4.277 10.445 1 96.44 73 ALA A O 1
ATOM 567 N N . ASN A 1 74 ? 23.844 6.125 11.414 1 94.75 74 ASN A N 1
ATOM 568 C CA . ASN A 1 74 ? 25.25 5.75 11.477 1 94.75 74 ASN A CA 1
ATOM 569 C C . ASN A 1 74 ? 25.812 5.441 10.094 1 94.75 74 ASN A C 1
ATOM 571 O O . ASN A 1 74 ? 26.406 4.383 9.883 1 94.75 74 ASN A O 1
ATOM 575 N N . LEU A 1 75 ? 25.562 6.363 9.18 1 96.62 75 LEU A N 1
ATOM 576 C CA . LEU A 1 75 ? 26.016 6.199 7.801 1 96.62 75 LEU A CA 1
ATOM 577 C C . LEU A 1 75 ? 26.984 7.316 7.406 1 96.62 75 LEU A C 1
ATOM 579 O O . LEU A 1 75 ? 26.781 8.477 7.781 1 96.62 75 LEU A O 1
ATOM 583 N N . ASN A 1 76 ? 27.969 6.984 6.738 1 96.12 76 ASN A N 1
ATOM 584 C CA . ASN A 1 76 ? 28.875 7.922 6.066 1 96.12 76 ASN A CA 1
ATOM 585 C C . ASN A 1 76 ? 28.703 7.867 4.551 1 96.12 76 ASN A C 1
ATOM 587 O O . ASN A 1 76 ? 29.047 6.863 3.922 1 96.12 76 ASN A O 1
ATOM 591 N N . VAL A 1 77 ? 28.203 8.875 3.986 1 95.19 77 VAL A N 1
ATOM 592 C CA . VAL A 1 77 ? 27.859 8.859 2.568 1 95.19 77 VAL A CA 1
ATOM 593 C C . VAL A 1 77 ? 29.078 9.25 1.735 1 95.19 77 VAL A C 1
ATOM 595 O O . VAL A 1 77 ? 29.109 9.031 0.521 1 95.19 77 VAL A O 1
ATOM 598 N N . GLY A 1 78 ? 30.109 9.805 2.324 1 93.25 78 GLY A N 1
ATOM 599 C CA . GLY A 1 78 ? 31.297 10.227 1.589 1 93.25 78 GLY A CA 1
ATOM 600 C C . GLY A 1 78 ? 31.094 11.523 0.827 1 93.25 78 GLY A C 1
ATOM 601 O O . GLY A 1 78 ? 30.25 12.352 1.204 1 93.25 78 GLY A O 1
ATOM 602 N N . ASN A 1 79 ? 31.922 11.766 -0.174 1 94.94 79 ASN A N 1
ATOM 603 C CA . ASN A 1 79 ? 31.875 12.984 -0.965 1 94.94 79 ASN A CA 1
ATOM 604 C C . ASN A 1 79 ? 30.906 12.852 -2.139 1 94.94 79 ASN A C 1
ATOM 606 O O . ASN A 1 79 ? 31.281 12.344 -3.199 1 94.94 79 ASN A O 1
ATOM 610 N N . ILE A 1 80 ? 29.734 13.383 -1.899 1 95.81 80 ILE A N 1
ATOM 611 C CA . ILE A 1 80 ? 28.719 13.172 -2.92 1 95.81 80 ILE A CA 1
ATOM 612 C C . ILE A 1 80 ? 28.406 14.492 -3.611 1 95.81 80 ILE A C 1
ATOM 614 O O . ILE A 1 80 ? 27.672 14.516 -4.613 1 95.81 80 ILE A O 1
ATOM 618 N N . SER A 1 81 ? 28.891 15.617 -3.109 1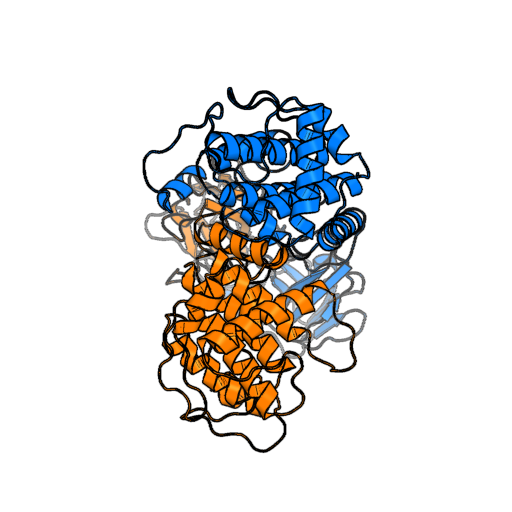 96.56 81 SER A N 1
ATOM 619 C CA . SER A 1 81 ? 28.531 16.938 -3.59 1 96.56 81 SER A CA 1
ATOM 620 C C . SER A 1 81 ? 29.656 17.938 -3.361 1 96.56 81 SER A C 1
ATOM 622 O O . SER A 1 81 ? 30.391 17.844 -2.377 1 96.56 81 SER A O 1
ATOM 624 N N . PRO A 1 82 ? 29.828 18.859 -4.27 1 95.38 82 PRO A N 1
ATOM 625 C CA . PRO A 1 82 ? 30.75 19.969 -3.994 1 95.38 82 PRO A CA 1
ATOM 626 C C . PRO A 1 82 ? 30.188 20.969 -2.992 1 95.38 82 PRO A C 1
ATOM 628 O O . PRO A 1 82 ? 30.953 21.75 -2.396 1 95.38 82 PRO A O 1
ATOM 631 N N . ASP A 1 83 ? 28.875 20.984 -2.738 1 94.88 83 ASP A N 1
ATOM 632 C CA . ASP A 1 83 ? 28.203 22 -1.931 1 94.88 83 ASP A CA 1
ATOM 633 C C . ASP A 1 83 ? 27.922 21.484 -0.521 1 94.88 83 ASP A C 1
ATOM 635 O O . ASP A 1 83 ? 27.578 22.25 0.372 1 94.88 83 ASP A O 1
ATOM 639 N N . TYR A 1 84 ? 28.047 20.172 -0.379 1 95.25 84 TYR A N 1
ATOM 640 C CA . TYR A 1 84 ? 27.703 19.547 0.894 1 95.25 84 TYR A CA 1
ATOM 641 C C . TYR A 1 84 ? 28.828 18.688 1.413 1 95.25 84 TYR A C 1
ATOM 643 O O . TYR A 1 84 ? 29.328 17.797 0.702 1 95.25 84 TYR A O 1
ATOM 651 N N . ILE A 1 85 ? 29.25 18.953 2.607 1 94.19 85 ILE A N 1
ATOM 652 C CA . ILE A 1 85 ? 30.188 18.109 3.342 1 94.19 85 ILE A CA 1
ATOM 653 C C . ILE A 1 85 ? 29.547 17.625 4.637 1 94.19 85 ILE A C 1
ATOM 655 O O . ILE A 1 85 ? 29.094 18.438 5.461 1 94.19 85 ILE A O 1
ATOM 659 N N . GLN A 1 86 ? 29.469 16.328 4.781 1 95.81 86 GLN A N 1
ATOM 660 C CA . GLN A 1 86 ? 28.844 15.734 5.957 1 95.81 86 GLN A CA 1
ATOM 661 C C . GLN A 1 86 ? 29.578 16.141 7.234 1 95.81 86 GLN A C 1
ATOM 663 O O . GLN A 1 86 ? 30.797 16.078 7.305 1 95.81 86 GLN A O 1
ATOM 668 N N . ASN A 1 87 ? 28.812 16.531 8.172 1 94.81 87 ASN A N 1
ATOM 669 C CA . ASN A 1 87 ? 29.391 16.875 9.469 1 94.81 87 ASN A CA 1
ATOM 670 C C . ASN A 1 87 ? 29.266 15.727 10.453 1 94.81 87 ASN A C 1
ATOM 672 O O . ASN A 1 87 ? 28.219 15.562 11.102 1 94.81 87 ASN A O 1
ATOM 676 N N . LEU A 1 88 ? 30.312 15.125 10.75 1 91.38 88 LEU A N 1
ATOM 677 C CA . LEU A 1 88 ? 30.312 13.922 11.562 1 91.38 88 LEU A CA 1
ATOM 678 C C . LEU A 1 88 ? 30.062 14.258 13.031 1 91.38 88 LEU A C 1
ATOM 680 O O . LEU A 1 88 ? 29.672 13.383 13.812 1 91.38 88 LEU A O 1
ATOM 684 N N . ALA A 1 89 ? 30.281 15.477 13.383 1 91.44 89 ALA A N 1
ATOM 685 C CA . ALA A 1 89 ? 30.094 15.898 14.766 1 91.44 89 ALA A CA 1
ATOM 686 C C . ALA A 1 89 ? 28.609 15.984 15.125 1 91.44 89 ALA A C 1
ATOM 688 O O . ALA A 1 89 ? 28.266 16.141 16.297 1 91.44 89 ALA A O 1
ATOM 689 N N . THR A 1 90 ? 27.734 15.836 14.125 1 94 90 THR A N 1
ATOM 690 C CA . THR A 1 90 ? 26.297 15.977 14.312 1 94 90 THR A CA 1
ATOM 691 C C . THR A 1 90 ? 25.766 14.945 15.305 1 94 90 THR A C 1
ATOM 693 O O . THR A 1 90 ? 24.797 15.195 16.016 1 94 90 THR A O 1
ATOM 696 N N . ILE A 1 91 ? 26.391 13.828 15.367 1 93.06 91 ILE A N 1
ATOM 697 C CA . ILE A 1 91 ? 25.984 12.805 16.312 1 93.06 91 ILE A CA 1
ATOM 698 C C . ILE A 1 91 ? 26.031 13.375 17.734 1 93.06 91 ILE A C 1
ATOM 700 O O . ILE A 1 91 ? 25.203 13.008 18.578 1 93.06 91 ILE A O 1
ATOM 704 N N . GLY A 1 92 ? 26.969 14.266 17.984 1 90.81 92 GLY A N 1
ATOM 705 C CA . GLY A 1 92 ? 27.078 14.914 19.281 1 90.81 92 GLY A CA 1
ATOM 706 C C . GLY A 1 92 ? 25.891 15.812 19.578 1 90.81 92 GLY A C 1
ATOM 707 O O . GLY A 1 92 ? 25.5 15.969 20.734 1 90.81 92 GLY A O 1
ATOM 708 N N . VAL A 1 93 ? 25.281 16.406 18.547 1 91.19 93 VAL A N 1
ATOM 709 C CA . VAL A 1 93 ? 24.094 17.25 18.688 1 91.19 93 VAL A CA 1
ATOM 710 C C . VAL A 1 93 ? 22.906 16.391 19.141 1 91.19 93 VAL A C 1
ATOM 712 O O . VAL A 1 93 ? 22.172 16.766 20.062 1 91.19 93 VAL A O 1
ATOM 715 N N . LEU A 1 94 ? 22.797 15.227 18.594 1 92.88 94 LEU A N 1
ATOM 716 C CA . LEU A 1 94 ? 21.641 14.367 18.828 1 92.88 94 LEU A CA 1
ATOM 717 C C . LEU A 1 94 ? 21.812 13.578 20.125 1 92.88 94 LEU A C 1
ATOM 719 O O . LEU A 1 94 ? 20.828 13.078 20.688 1 92.88 94 LEU A O 1
ATOM 723 N N . ALA A 1 95 ? 23.031 13.445 20.516 1 90 95 ALA A N 1
ATOM 724 C CA . ALA A 1 95 ? 23.312 12.68 21.734 1 90 95 ALA A CA 1
ATOM 725 C C . ALA A 1 95 ? 23.016 13.508 22.984 1 90 95 ALA A C 1
ATOM 727 O O . ALA A 1 95 ? 22.922 12.969 24.078 1 90 95 ALA A O 1
ATOM 728 N N . THR A 1 96 ? 22.797 14.766 22.844 1 85.44 96 THR A N 1
ATOM 729 C CA . THR A 1 96 ? 22.547 15.625 23.984 1 85.44 96 THR A CA 1
ATOM 730 C C . THR A 1 96 ? 21.094 15.5 24.453 1 85.44 96 THR A C 1
ATOM 732 O O . THR A 1 96 ? 20.172 15.453 23.625 1 85.44 96 THR A O 1
ATOM 735 N N . PRO A 1 97 ? 20.875 15.547 25.719 1 86.19 97 PRO A N 1
ATOM 736 C CA . PRO A 1 97 ? 19.5 15.398 26.234 1 86.19 97 PRO A CA 1
ATOM 737 C C . PRO A 1 97 ? 18.703 16.688 26.141 1 86.19 97 PRO A C 1
ATOM 739 O O . PRO A 1 97 ? 17.5 16.688 26.406 1 86.19 97 PRO A O 1
ATOM 742 N N . GLU A 1 98 ? 19.312 17.734 25.688 1 87.94 98 GLU A N 1
ATOM 743 C CA . GLU A 1 98 ? 18.641 19.031 25.688 1 87.94 98 GLU A CA 1
ATOM 744 C C . GLU A 1 98 ? 17.578 19.109 24.594 1 87.94 98 GLU A C 1
ATOM 746 O O . GLU A 1 98 ? 16.609 19.859 24.719 1 87.94 98 GLU A O 1
ATOM 751 N N . ILE A 1 99 ? 17.781 18.406 23.578 1 89.44 99 ILE A N 1
ATOM 752 C CA . ILE A 1 99 ? 16.781 18.406 22.516 1 89.44 99 ILE A CA 1
ATOM 753 C C . ILE A 1 99 ? 15.672 17.391 22.844 1 89.44 99 ILE A C 1
ATOM 755 O O . ILE A 1 99 ? 15.922 16.188 22.875 1 89.44 99 ILE A O 1
ATOM 759 N N . PRO A 1 100 ? 14.555 17.906 23.109 1 88.94 100 PRO A N 1
ATOM 760 C CA . PRO A 1 100 ? 13.477 16.953 23.406 1 88.94 100 PRO A CA 1
ATOM 761 C C . PRO A 1 100 ? 13 16.203 22.172 1 88.94 100 PRO A C 1
ATOM 763 O O . PRO A 1 100 ? 13.273 16.625 21.047 1 88.94 100 PRO A O 1
ATOM 766 N N . TYR A 1 101 ? 12.422 15.055 22.469 1 88.69 101 TYR A N 1
ATOM 767 C CA . TYR A 1 101 ? 11.742 14.391 21.359 1 88.69 101 TYR A CA 1
ATOM 768 C C . TYR A 1 101 ? 10.25 14.25 21.656 1 88.69 101 TYR A C 1
ATOM 770 O O . TYR A 1 101 ? 9.836 14.266 22.812 1 88.69 101 TYR A O 1
ATOM 778 N N . THR A 1 102 ? 9.469 14.188 20.641 1 89.38 102 THR A N 1
ATOM 779 C CA . THR A 1 102 ? 8.023 14.086 20.781 1 89.38 102 THR A CA 1
ATOM 780 C C . THR A 1 102 ? 7.613 12.664 21.141 1 89.38 102 THR A C 1
ATOM 782 O O . THR A 1 102 ? 8.352 11.711 20.875 1 89.38 102 THR A O 1
ATOM 785 N N . MET A 1 103 ? 6.445 12.578 21.719 1 86.25 103 MET A N 1
ATOM 786 C CA . MET A 1 103 ? 5.863 11.266 22.016 1 86.25 103 MET A CA 1
ATOM 787 C C . MET A 1 103 ? 5.664 10.461 20.75 1 86.25 103 MET A C 1
ATOM 789 O O . MET A 1 103 ? 5.91 9.25 20.734 1 86.25 103 MET A O 1
ATOM 793 N N . GLU A 1 104 ? 5.266 11.102 19.734 1 89.06 104 GLU A N 1
ATOM 794 C CA . GLU A 1 104 ? 5.008 10.43 18.453 1 89.06 104 GLU A CA 1
ATOM 795 C C . GLU A 1 104 ? 6.285 9.812 17.891 1 89.06 104 GLU A C 1
ATOM 797 O O . GLU A 1 104 ? 6.293 8.641 17.516 1 89.06 104 GLU A O 1
ATOM 802 N N . SER A 1 105 ? 7.336 10.586 17.859 1 93.38 105 SER A N 1
ATOM 803 C CA . SER A 1 105 ? 8.602 10.102 17.328 1 93.38 105 SER A CA 1
ATOM 804 C C . SER A 1 105 ? 9.172 8.977 18.188 1 93.38 105 SER A C 1
ATOM 806 O O . SER A 1 105 ? 9.672 7.98 17.656 1 93.38 105 SER A O 1
ATOM 808 N N . ALA A 1 106 ? 9.07 9.141 19.484 1 93.06 106 ALA A N 1
ATOM 809 C CA . ALA A 1 106 ? 9.555 8.117 20.406 1 93.06 106 ALA A CA 1
ATOM 810 C C . ALA A 1 106 ? 8.797 6.809 20.234 1 93.06 106 ALA A C 1
ATOM 812 O O . ALA A 1 106 ? 9.391 5.73 20.234 1 93.06 106 ALA A O 1
ATOM 813 N N . ASN A 1 107 ? 7.492 6.934 20.078 1 91.62 107 ASN A N 1
ATOM 814 C CA . ASN A 1 107 ? 6.664 5.742 19.938 1 91.62 107 ASN A CA 1
ATOM 815 C C . ASN A 1 107 ? 6.934 5.031 18.609 1 91.62 107 ASN A C 1
ATOM 817 O O . ASN A 1 107 ? 6.926 3.799 18.547 1 91.62 107 ASN A O 1
ATOM 821 N N . GLU A 1 108 ? 7.145 5.785 17.609 1 92.69 108 GLU A N 1
ATOM 822 C CA . GLU A 1 108 ? 7.438 5.195 16.312 1 92.69 108 GLU A CA 1
ATOM 823 C C . GLU A 1 108 ? 8.734 4.395 16.344 1 92.69 108 GLU A C 1
ATOM 825 O O . GLU A 1 108 ? 8.789 3.264 15.859 1 92.69 108 GLU A O 1
ATOM 830 N N . ILE A 1 109 ? 9.742 4.965 16.969 1 94 109 ILE A N 1
ATOM 831 C CA . ILE A 1 109 ? 11.047 4.305 17.047 1 94 109 ILE A CA 1
ATOM 832 C C . ILE A 1 109 ? 10.945 3.09 17.969 1 94 109 ILE A C 1
ATOM 834 O O . ILE A 1 109 ? 11.539 2.043 17.688 1 94 109 ILE A O 1
ATOM 838 N N . ALA A 1 110 ? 10.219 3.221 19.031 1 92.75 110 ALA A N 1
ATOM 839 C CA . ALA A 1 110 ? 10.031 2.104 19.953 1 92.75 110 ALA A CA 1
ATOM 840 C C . ALA A 1 110 ? 9.352 0.928 19.266 1 92.75 110 ALA A C 1
ATOM 842 O O . ALA A 1 110 ? 9.758 -0.223 19.422 1 92.75 110 ALA A O 1
ATOM 843 N N . ARG A 1 111 ? 8.359 1.253 18.516 1 92.56 111 ARG A N 1
ATOM 844 C CA . ARG A 1 111 ? 7.645 0.21 17.797 1 92.56 111 ARG A CA 1
ATOM 845 C C . ARG A 1 111 ? 8.555 -0.473 16.781 1 92.56 111 ARG A C 1
ATOM 847 O O . ARG A 1 111 ? 8.586 -1.703 16.688 1 92.56 111 ARG A O 1
ATOM 854 N N . MET A 1 112 ? 9.234 0.331 16.047 1 92.31 112 MET A N 1
ATOM 855 C CA . MET A 1 112 ? 10.141 -0.201 15.039 1 92.31 112 MET A CA 1
ATOM 856 C C . MET A 1 112 ? 11.195 -1.097 15.68 1 92.31 112 MET A C 1
ATOM 858 O O . MET A 1 112 ? 11.461 -2.201 15.195 1 92.31 112 MET A O 1
ATOM 862 N N . SER A 1 113 ? 11.766 -0.694 16.812 1 92.25 113 SER A N 1
ATOM 863 C CA . SER A 1 113 ? 12.805 -1.457 17.5 1 92.25 113 SER A CA 1
ATOM 864 C C . SER A 1 113 ? 12.258 -2.754 18.078 1 92.25 113 SER A C 1
ATOM 866 O O . SER A 1 113 ? 12.898 -3.801 17.984 1 92.25 113 SER A O 1
ATOM 868 N N . GLY A 1 114 ? 11.094 -2.668 18.609 1 91.56 114 GLY A N 1
ATOM 869 C CA . GLY A 1 114 ? 10.453 -3.865 19.141 1 91.56 114 GLY A CA 1
ATOM 870 C C . GLY A 1 114 ? 10.156 -4.902 18.062 1 91.56 114 GLY A C 1
ATOM 871 O O . GLY A 1 114 ? 10.43 -6.09 18.266 1 91.56 114 GLY A O 1
ATOM 872 N N . GLU A 1 115 ? 9.711 -4.406 16.953 1 91.69 115 GLU A N 1
ATOM 873 C CA . GLU A 1 115 ? 9.258 -5.309 15.906 1 91.69 115 GLU A CA 1
ATOM 874 C C . GLU A 1 115 ? 10.43 -5.934 15.164 1 91.69 115 GLU A C 1
ATOM 876 O O . GLU A 1 115 ? 10.359 -7.086 14.734 1 91.69 115 GLU A O 1
ATOM 881 N N . THR A 1 116 ? 11.477 -5.18 14.93 1 91.5 116 THR A N 1
ATOM 882 C CA . THR A 1 116 ? 12.617 -5.715 14.195 1 91.5 116 THR A CA 1
ATOM 883 C C . THR A 1 116 ? 13.391 -6.711 15.055 1 91.5 116 THR A C 1
ATOM 885 O O . THR A 1 116 ? 14.164 -7.52 14.531 1 91.5 116 THR A O 1
ATOM 888 N N . GLY A 1 117 ? 13.125 -6.73 16.406 1 90.62 117 GLY A N 1
ATOM 889 C CA . GLY A 1 117 ? 13.828 -7.648 17.297 1 90.62 117 GLY A CA 1
ATOM 890 C C . GLY A 1 117 ? 13.008 -8.883 17.641 1 90.62 117 GLY A C 1
ATOM 891 O O . GLY A 1 117 ? 13.469 -9.742 18.391 1 90.62 117 GLY A O 1
ATOM 892 N N . THR A 1 118 ? 11.773 -8.891 17.109 1 91.88 118 THR A N 1
ATOM 893 C CA . THR A 1 118 ? 10.898 -10 17.469 1 91.88 118 THR A CA 1
ATOM 894 C C . THR A 1 118 ? 10.305 -10.648 16.219 1 91.88 118 THR A C 1
ATOM 896 O O . THR A 1 118 ? 10.602 -10.234 15.094 1 91.88 118 THR A O 1
ATOM 899 N N . TRP A 1 119 ? 9.602 -11.719 16.391 1 91.31 119 TRP A N 1
ATOM 900 C CA . TRP A 1 119 ? 8.906 -12.438 15.32 1 91.31 119 TRP A CA 1
ATOM 901 C C . TRP A 1 119 ? 7.461 -12.727 15.719 1 91.31 119 TRP A C 1
ATOM 903 O O . TRP A 1 119 ? 7.176 -12.984 16.891 1 91.31 119 TRP A O 1
ATOM 913 N N . GLY A 1 120 ? 6.57 -12.578 14.797 1 91.75 120 GLY A N 1
ATOM 914 C CA . GLY A 1 120 ? 5.168 -12.914 14.969 1 91.75 120 GLY A CA 1
ATOM 915 C C . GLY A 1 120 ? 4.52 -13.422 13.688 1 91.75 120 GLY A C 1
ATOM 916 O O . GLY A 1 120 ? 4.996 -13.133 12.594 1 91.75 120 GLY A O 1
ATOM 917 N N . PRO A 1 121 ? 3.553 -14.305 13.875 1 93.81 121 PRO A N 1
ATOM 918 C CA . PRO A 1 121 ? 2.865 -14.805 12.68 1 93.81 121 PRO A CA 1
ATOM 919 C C . PRO A 1 121 ? 2.166 -13.695 11.898 1 93.81 121 PRO A C 1
ATOM 921 O O . PRO A 1 121 ? 1.477 -12.859 12.484 1 93.81 121 PRO A O 1
ATOM 924 N N . ASP A 1 122 ? 2.441 -13.672 10.711 1 94 122 ASP A N 1
ATOM 925 C CA . ASP A 1 122 ? 1.801 -12.703 9.828 1 94 122 ASP A CA 1
ATOM 926 C C . ASP A 1 122 ? 1.377 -13.352 8.516 1 94 122 ASP A C 1
ATOM 928 O O . ASP A 1 122 ? 2 -14.32 8.062 1 94 122 ASP A O 1
ATOM 932 N N . ARG A 1 123 ? 0.312 -12.812 7.961 1 94.88 123 ARG A N 1
ATOM 933 C CA . ARG A 1 123 ? -0.168 -13.297 6.672 1 94.88 123 ARG A CA 1
ATOM 934 C C . ARG A 1 123 ? 0.84 -13 5.566 1 94.88 123 ARG A C 1
ATOM 936 O O . ARG A 1 123 ? 1.255 -11.852 5.387 1 94.88 123 ARG A O 1
ATOM 943 N N . GLN A 1 124 ? 1.227 -13.969 4.895 1 94 124 GLN A N 1
ATOM 944 C CA . GLN A 1 124 ? 2.197 -13.797 3.818 1 94 124 GLN A CA 1
ATOM 945 C C . GLN A 1 124 ? 1.518 -13.336 2.529 1 94 124 GLN A C 1
ATOM 947 O O . GLN A 1 124 ? 0.417 -13.789 2.209 1 94 124 GLN A O 1
ATOM 952 N N . PRO A 1 125 ? 2.26 -12.461 1.837 1 88.44 125 PRO A N 1
ATOM 953 C CA . PRO A 1 125 ? 1.628 -11.852 0.663 1 88.44 125 PRO A CA 1
ATOM 954 C C . PRO A 1 125 ? 1.649 -12.773 -0.559 1 88.44 125 PRO A C 1
ATOM 956 O O . PRO A 1 125 ? 0.896 -12.555 -1.511 1 88.44 125 PRO A O 1
ATOM 959 N N . PHE A 1 126 ? 2.451 -13.734 -0.598 1 91.5 126 PHE A N 1
ATOM 960 C CA . PHE A 1 126 ? 2.605 -14.578 -1.781 1 91.5 126 PHE A CA 1
ATOM 961 C C . PHE A 1 126 ? 1.934 -15.93 -1.578 1 91.5 126 PHE A C 1
ATOM 963 O O . PHE A 1 126 ? 1.801 -16.391 -0.446 1 91.5 126 PHE A O 1
ATOM 970 N N . GLY A 1 127 ? 1.582 -16.453 -2.691 1 94.94 127 GLY A N 1
ATOM 971 C CA . GLY A 1 127 ? 0.924 -17.75 -2.631 1 94.94 127 GLY A CA 1
ATOM 972 C C . GLY A 1 127 ? 1.792 -18.828 -2.016 1 94.94 127 GLY A C 1
ATOM 973 O O . GLY A 1 127 ? 3.018 -18.797 -2.154 1 94.94 127 GLY A O 1
ATOM 974 N N . TYR A 1 128 ? 1.122 -19.781 -1.457 1 97.06 128 TYR A N 1
ATOM 975 C CA . TYR A 1 128 ? 1.799 -20.844 -0.719 1 97.06 128 TYR A CA 1
ATOM 976 C C . TYR A 1 128 ? 2.674 -21.672 -1.645 1 97.06 128 TYR A C 1
ATOM 978 O O . TYR A 1 128 ? 3.766 -22.094 -1.262 1 97.06 128 TYR A O 1
ATOM 986 N N . PHE A 1 129 ? 2.297 -21.891 -2.918 1 97.25 129 PHE A N 1
ATOM 987 C CA . PHE A 1 129 ? 2.996 -22.781 -3.844 1 97.25 129 PHE A CA 1
ATOM 988 C C . PHE A 1 129 ? 3.844 -21.969 -4.824 1 97.25 129 PHE A C 1
ATOM 990 O O . PHE A 1 129 ? 4.141 -22.438 -5.926 1 97.25 129 PHE A O 1
ATOM 997 N N . LEU A 1 130 ? 4.176 -20.812 -4.426 1 95.75 130 LEU A N 1
ATOM 998 C CA . LEU A 1 130 ? 4.871 -19.906 -5.328 1 95.75 130 LEU A CA 1
ATOM 999 C C . LEU A 1 130 ? 6.16 -20.531 -5.848 1 95.75 130 LEU A C 1
ATOM 1001 O O . LEU A 1 130 ? 6.496 -20.391 -7.023 1 95.75 130 LEU A O 1
ATOM 1005 N N . ALA A 1 131 ? 6.867 -21.297 -5.086 1 94.38 131 ALA A N 1
ATOM 1006 C CA . ALA A 1 131 ? 8.211 -21.781 -5.41 1 94.38 131 ALA A CA 1
ATOM 1007 C C . ALA A 1 131 ? 8.148 -23.078 -6.207 1 94.38 131 ALA A C 1
ATOM 1009 O O . ALA A 1 131 ? 9.18 -23.641 -6.562 1 94.38 131 ALA A O 1
ATOM 1010 N N . ALA A 1 132 ? 6.945 -23.547 -6.492 1 95.25 132 ALA A N 1
ATOM 1011 C CA . ALA A 1 132 ? 6.832 -24.797 -7.258 1 95.25 132 ALA A CA 1
ATOM 1012 C C . ALA A 1 132 ? 7.422 -24.625 -8.656 1 95.25 132 ALA A C 1
ATOM 1014 O O . ALA A 1 132 ? 6.984 -23.766 -9.422 1 95.25 132 ALA A O 1
ATOM 1015 N N . PRO A 1 133 ? 8.328 -25.469 -8.992 1 94.81 133 PRO A N 1
ATOM 1016 C CA . PRO A 1 133 ? 8.961 -25.328 -10.312 1 94.81 133 PRO A CA 1
ATOM 1017 C C . PRO A 1 133 ? 8.102 -25.906 -11.438 1 94.81 133 PRO A C 1
ATOM 1019 O O . PRO A 1 133 ? 8.375 -25.656 -12.617 1 94.81 133 PRO A O 1
ATOM 1022 N N . GLU A 1 134 ? 7.141 -26.688 -11.062 1 96.19 134 GLU A N 1
ATOM 1023 C CA . GLU A 1 134 ? 6.281 -27.359 -12.039 1 96.19 134 GLU A CA 1
ATOM 1024 C C . GLU A 1 134 ? 4.812 -27.25 -11.648 1 96.19 134 GLU A C 1
ATOM 1026 O O . GLU A 1 134 ? 4.473 -27.328 -10.469 1 96.19 134 GLU A O 1
ATOM 1031 N N . VAL A 1 135 ? 4.012 -27.031 -12.695 1 96.94 135 VAL A N 1
ATOM 1032 C CA . VAL A 1 135 ? 2.564 -27 -12.492 1 96.94 135 VAL A CA 1
ATOM 1033 C C . VAL A 1 135 ? 1.882 -27.922 -13.5 1 96.94 135 VAL A C 1
ATOM 1035 O O . VAL A 1 135 ? 2.527 -28.438 -14.414 1 96.94 135 VAL A O 1
ATOM 1038 N N . THR A 1 136 ? 0.671 -28.219 -13.211 1 96.5 136 THR A N 1
ATOM 1039 C CA . THR A 1 136 ? -0.149 -29.047 -14.094 1 96.5 136 THR A CA 1
ATOM 1040 C C . THR A 1 136 ? -1.401 -28.281 -14.531 1 96.5 136 THR A C 1
ATOM 1042 O O . THR A 1 136 ? -1.859 -27.375 -13.828 1 96.5 136 THR A O 1
ATOM 1045 N N . GLN A 1 137 ? -1.881 -28.688 -15.688 1 96.19 137 GLN A N 1
ATOM 1046 C CA . GLN A 1 137 ? -3.131 -28.109 -16.172 1 96.19 137 GLN A CA 1
ATOM 1047 C C . GLN A 1 137 ? -4.262 -28.328 -15.172 1 96.19 137 GLN A C 1
ATOM 1049 O O . GLN A 1 137 ? -4.453 -29.438 -14.68 1 96.19 137 GLN A O 1
ATOM 1054 N N . HIS A 1 138 ? -4.988 -27.203 -14.914 1 95.25 138 HIS A N 1
ATOM 1055 C CA . HIS A 1 138 ? -6.141 -27.312 -14.023 1 95.25 138 HIS A CA 1
ATOM 1056 C C . HIS A 1 138 ? -7.172 -28.281 -14.586 1 95.25 138 HIS A C 1
ATOM 1058 O O . HIS A 1 138 ? -7.496 -28.234 -15.773 1 95.25 138 HIS A O 1
ATOM 1064 N N . GLY A 1 139 ? -7.629 -29.188 -13.758 1 95.5 139 GLY A N 1
ATOM 1065 C CA . GLY A 1 139 ? -8.68 -30.109 -14.133 1 95.5 139 GLY A CA 1
ATOM 1066 C C . GLY A 1 139 ? -8.188 -31.281 -14.977 1 95.5 139 GLY A C 1
ATOM 1067 O O . GLY A 1 139 ? -8.977 -31.953 -15.633 1 95.5 139 GLY A O 1
ATOM 1068 N N . ARG A 1 140 ? -6.98 -31.406 -15.008 1 94.88 140 ARG A N 1
ATOM 1069 C CA . ARG A 1 140 ? -6.422 -32.531 -15.75 1 94.88 140 ARG A CA 1
ATOM 1070 C C . ARG A 1 140 ? -6.051 -33.688 -14.805 1 94.88 140 ARG A C 1
ATOM 1072 O O . ARG A 1 140 ? -5.188 -33.531 -13.945 1 94.88 140 ARG A O 1
ATOM 1079 N N . PHE A 1 141 ? -6.652 -34.812 -15.117 1 94.19 141 PHE A N 1
ATOM 1080 C CA . PHE A 1 141 ? -6.379 -36 -14.289 1 94.19 141 PHE A CA 1
ATOM 1081 C C . PHE A 1 141 ? -4.973 -36.531 -14.547 1 94.19 141 PHE A C 1
ATOM 1083 O O . PHE A 1 141 ? -4.559 -36.656 -15.703 1 94.19 141 PHE A O 1
ATOM 1090 N N . ARG A 1 142 ? -4.242 -36.688 -13.461 1 90.56 142 ARG A N 1
ATOM 1091 C CA . ARG A 1 142 ? -2.889 -37.219 -13.516 1 90.56 142 ARG A CA 1
ATOM 1092 C C . ARG A 1 142 ? -2.666 -38.25 -12.414 1 90.56 142 ARG A C 1
ATOM 1094 O O . ARG A 1 142 ? -2.994 -38.031 -11.25 1 90.56 142 ARG A O 1
ATOM 1101 N N . GLN A 1 143 ? -2.146 -39.344 -12.922 1 88.25 143 GLN A N 1
ATOM 1102 C CA . GLN A 1 143 ? -1.806 -40.375 -11.953 1 88.25 143 GLN A CA 1
ATOM 1103 C C . GLN A 1 143 ? -0.36 -40.812 -12.125 1 88.25 143 GLN A C 1
ATOM 1105 O O . GLN A 1 143 ? 0.045 -41.219 -13.211 1 88.25 143 GLN A O 1
ATOM 1110 N N . ARG A 1 144 ? 0.3 -40.656 -11.062 1 87.19 144 ARG A N 1
ATOM 1111 C CA . ARG A 1 144 ? 1.66 -41.188 -11.086 1 87.19 144 ARG A CA 1
ATOM 1112 C C . ARG A 1 144 ? 1.659 -42.719 -10.992 1 87.19 144 ARG A C 1
ATOM 1114 O O . ARG A 1 144 ? 0.784 -43.312 -10.352 1 87.19 144 ARG A O 1
ATOM 1121 N N . VAL A 1 145 ? 2.643 -43.281 -11.578 1 84.69 145 VAL A N 1
ATOM 1122 C CA . VAL A 1 145 ? 2.74 -44.719 -11.633 1 84.69 145 VAL A CA 1
ATOM 1123 C C . VAL A 1 145 ? 2.805 -45.281 -10.211 1 84.69 145 VAL A C 1
ATOM 1125 O O . VAL A 1 145 ? 3.6 -44.844 -9.391 1 84.69 145 VAL A O 1
ATOM 1128 N N . GLY A 1 146 ? 1.918 -46.25 -9.938 1 85.5 146 GLY A N 1
ATOM 1129 C CA . GLY A 1 146 ? 1.933 -46.969 -8.672 1 85.5 146 GLY A CA 1
ATOM 1130 C C . GLY A 1 146 ? 1.214 -46.219 -7.562 1 85.5 146 GLY A C 1
ATOM 1131 O O . GLY A 1 146 ? 1.171 -46.688 -6.426 1 85.5 146 GLY A O 1
ATOM 1132 N N . GLN A 1 147 ? 0.71 -45.094 -7.914 1 91.06 147 GLN A N 1
ATOM 1133 C CA . GLN A 1 147 ? 0.035 -44.312 -6.875 1 91.06 147 GLN A CA 1
ATOM 1134 C C . GLN A 1 147 ? -1.466 -44.25 -7.141 1 91.06 147 GLN A C 1
ATOM 1136 O O . GLN A 1 147 ? -1.895 -44.125 -8.289 1 91.06 147 GLN A O 1
ATOM 1141 N N . ASN A 1 148 ? -2.213 -44.344 -6.047 1 94.5 148 ASN A N 1
ATOM 1142 C CA . ASN A 1 148 ? -3.664 -44.25 -6.164 1 94.5 148 ASN A CA 1
ATOM 1143 C C . ASN A 1 148 ? -4.141 -42.812 -5.977 1 94.5 148 ASN A C 1
ATOM 1145 O O . ASN A 1 148 ? -5.27 -42.469 -6.34 1 94.5 148 ASN A O 1
ATOM 1149 N N . VAL A 1 149 ? -3.32 -42 -5.324 1 97.06 149 VAL A N 1
ATOM 1150 C CA . VAL A 1 149 ? -3.586 -40.594 -5.102 1 97.06 149 VAL A CA 1
ATOM 1151 C C . VAL A 1 149 ? -2.379 -39.781 -5.535 1 97.06 149 VAL A C 1
ATOM 1153 O O . VAL A 1 149 ? -1.246 -40.062 -5.145 1 97.06 149 VAL A O 1
ATOM 1156 N N . THR A 1 150 ? -2.619 -38.75 -6.402 1 96.38 150 THR A N 1
ATOM 1157 C CA . THR A 1 150 ? -1.544 -37.906 -6.891 1 96.38 150 THR A CA 1
ATOM 1158 C C . THR A 1 150 ? -1.893 -36.438 -6.695 1 96.38 150 THR A C 1
ATOM 1160 O O . THR A 1 150 ? -2.971 -35.969 -7.094 1 96.38 150 THR A O 1
ATOM 1163 N N . THR A 1 151 ? -1 -35.719 -6.023 1 96.81 151 THR A N 1
ATOM 1164 C CA . THR A 1 151 ? -1.168 -34.281 -5.855 1 96.81 151 THR A CA 1
ATOM 1165 C C . THR A 1 151 ? -0.389 -33.531 -6.922 1 96.81 151 THR A C 1
ATOM 1167 O O . THR A 1 151 ? 0.684 -33.969 -7.348 1 96.81 151 THR A O 1
ATOM 1170 N N . SER A 1 152 ? -0.928 -32.438 -7.398 1 96.12 152 SER A N 1
ATOM 1171 C CA . SER A 1 152 ? -0.284 -31.578 -8.383 1 96.12 152 SER A CA 1
ATOM 1172 C C . SER A 1 152 ? -0.556 -30.109 -8.078 1 96.12 152 SER A C 1
ATOM 1174 O O . SER A 1 152 ? -1.638 -29.766 -7.609 1 96.12 152 SER A O 1
ATOM 1176 N N . ILE A 1 153 ? 0.443 -29.281 -8.359 1 96.75 153 ILE A N 1
ATOM 1177 C CA . ILE A 1 153 ? 0.292 -27.844 -8.195 1 96.75 153 ILE A CA 1
ATOM 1178 C C . ILE A 1 153 ? -0.203 -27.219 -9.5 1 96.75 153 ILE A C 1
ATOM 1180 O O . ILE A 1 153 ? 0.257 -27.594 -10.586 1 96.75 153 ILE A O 1
ATOM 1184 N N . VAL A 1 154 ? -1.142 -26.328 -9.414 1 96.19 154 VAL A N 1
ATOM 1185 C CA . VAL A 1 154 ? -1.73 -25.688 -10.586 1 96.19 154 VAL A CA 1
ATOM 1186 C C . VAL A 1 154 ? -1.229 -24.25 -10.695 1 96.19 154 VAL A C 1
ATOM 1188 O O . VAL A 1 154 ? -0.986 -23.75 -11.789 1 96.19 154 VAL A O 1
ATOM 1191 N N . SER A 1 155 ? -1.176 -23.562 -9.617 1 95.12 155 SER A N 1
ATOM 1192 C CA . SER A 1 155 ? -0.703 -22.188 -9.5 1 95.12 155 SER A CA 1
ATOM 1193 C C . SER A 1 155 ? -0.095 -21.938 -8.117 1 95.12 155 SER A C 1
ATOM 1195 O O . SER A 1 155 ? 0.082 -22.875 -7.332 1 95.12 155 SER A O 1
ATOM 1197 N N . SER A 1 156 ? 0.195 -20.656 -7.875 1 96.19 156 SER A N 1
ATOM 1198 C CA . SER A 1 156 ? 0.813 -20.312 -6.602 1 96.19 156 SER A CA 1
ATOM 1199 C C . SER A 1 156 ? -0.144 -20.547 -5.438 1 96.19 156 SER A C 1
ATOM 1201 O O . SER A 1 156 ? 0.281 -20.609 -4.285 1 96.19 156 SER A O 1
ATOM 1203 N N . THR A 1 157 ? -1.469 -20.656 -5.719 1 97 157 THR A N 1
ATOM 1204 C CA . THR A 1 157 ? -2.41 -20.781 -4.609 1 97 157 THR A CA 1
ATOM 1205 C C . THR A 1 157 ? -3.254 -22.047 -4.758 1 97 157 THR A C 1
ATOM 1207 O O . THR A 1 157 ? -4.031 -22.391 -3.863 1 97 157 THR A O 1
ATOM 1210 N N . LEU A 1 158 ? -3.113 -22.734 -5.879 1 97.31 158 LEU A N 1
ATOM 1211 C CA . LEU A 1 158 ? -4.039 -23.828 -6.184 1 97.31 158 LEU A CA 1
ATOM 1212 C C . LEU A 1 158 ? -3.289 -25.141 -6.395 1 97.31 158 LEU A C 1
ATOM 1214 O O . LEU A 1 158 ? -2.25 -25.156 -7.059 1 97.31 158 LEU A O 1
ATOM 1218 N N . ALA A 1 159 ? -3.783 -26.141 -5.805 1 97.94 159 ALA A N 1
ATOM 1219 C CA . ALA A 1 159 ? -3.357 -27.516 -6.043 1 97.94 159 ALA A CA 1
ATOM 1220 C C . ALA A 1 159 ? -4.555 -28.422 -6.324 1 97.94 159 ALA A C 1
ATOM 1222 O O . ALA A 1 159 ? -5.703 -28.016 -6.117 1 97.94 159 ALA A O 1
ATOM 1223 N N . GLN A 1 160 ? -4.27 -29.484 -6.887 1 98.12 160 GLN A N 1
ATOM 1224 C CA . GLN A 1 160 ? -5.336 -30.453 -7.148 1 98.12 160 GLN A CA 1
ATOM 1225 C C . GLN A 1 160 ? -4.883 -31.875 -6.844 1 98.12 160 GLN A C 1
ATOM 1227 O O . GLN A 1 160 ? -3.684 -32.156 -6.762 1 98.12 160 GLN A O 1
ATOM 1232 N N . VAL A 1 161 ? -5.84 -32.719 -6.594 1 98.19 161 VAL A N 1
ATOM 1233 C CA . VAL A 1 161 ? -5.586 -34.125 -6.223 1 98.19 161 VAL A CA 1
ATOM 1234 C C . VAL A 1 161 ? -6.367 -35.031 -7.148 1 98.19 161 VAL A C 1
ATOM 1236 O O . VAL A 1 161 ? -7.578 -34.875 -7.316 1 98.19 161 VAL A O 1
ATOM 1239 N N . SER A 1 162 ? -5.688 -35.938 -7.781 1 97.38 162 SER A N 1
ATOM 1240 C CA . SER A 1 162 ? -6.281 -37 -8.594 1 97.38 162 SER A CA 1
ATOM 1241 C C . SER A 1 162 ? -6.387 -38.312 -7.805 1 97.38 162 SER A C 1
ATOM 1243 O O . SER A 1 162 ? -5.398 -38.75 -7.23 1 97.38 162 SER A O 1
ATOM 1245 N N . MET A 1 163 ? -7.523 -38.875 -7.797 1 97.56 163 MET A N 1
ATOM 1246 C CA . MET A 1 163 ? -7.77 -40.125 -7.039 1 97.56 163 MET A CA 1
ATOM 1247 C C . MET A 1 163 ? -8.375 -41.188 -7.93 1 97.56 163 MET A C 1
ATOM 1249 O O . MET A 1 163 ? -9.32 -40.938 -8.672 1 97.56 163 MET A O 1
ATOM 1253 N N . ASN A 1 164 ? -7.82 -42.375 -7.781 1 96.56 164 ASN A N 1
ATOM 1254 C CA . ASN A 1 164 ? -8.414 -43.531 -8.461 1 96.56 164 ASN A CA 1
ATOM 1255 C C . ASN A 1 164 ? -9.711 -43.969 -7.781 1 96.56 164 ASN A C 1
ATOM 1257 O O . ASN A 1 164 ? -10.047 -43.5 -6.707 1 96.56 164 ASN A O 1
ATOM 1261 N N . ALA A 1 165 ? -10.383 -44.906 -8.539 1 95.25 165 ALA A N 1
ATOM 1262 C CA . ALA A 1 165 ? -11.586 -45.469 -7.949 1 95.25 165 ALA A CA 1
ATOM 1263 C C . ALA A 1 165 ? -11.273 -46.188 -6.637 1 95.25 165 ALA A C 1
ATOM 1265 O O . ALA A 1 165 ? -10.32 -46.969 -6.559 1 95.25 165 ALA A O 1
ATOM 1266 N N . GLY A 1 166 ? -12.023 -45.75 -5.625 1 96.06 166 GLY A N 1
ATOM 1267 C CA . GLY A 1 166 ? -11.875 -46.406 -4.32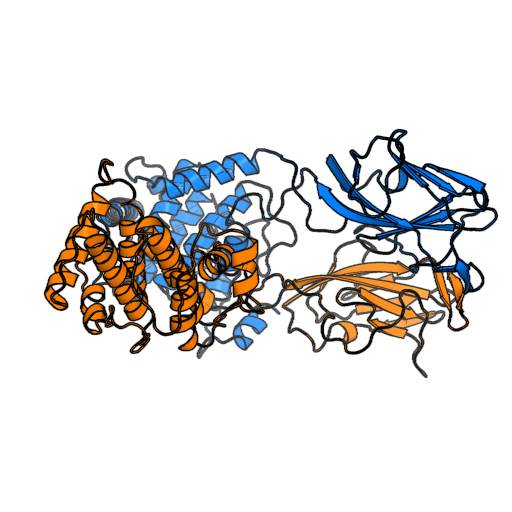8 1 96.06 166 GLY A CA 1
ATOM 1268 C C . GLY A 1 166 ? -10.617 -45.969 -3.592 1 96.06 166 GLY A C 1
ATOM 1269 O O . GLY A 1 166 ? -10.258 -46.562 -2.576 1 96.06 166 GLY A O 1
ATOM 1270 N N . ALA A 1 167 ? -10 -44.969 -4.027 1 96.69 167 ALA A N 1
ATOM 1271 C CA . ALA A 1 167 ? -8.68 -44.594 -3.506 1 96.69 167 ALA A CA 1
ATOM 1272 C C . ALA A 1 167 ? -8.812 -43.844 -2.188 1 96.69 167 ALA A C 1
ATOM 1274 O O . ALA A 1 167 ? -9.758 -43.094 -1.991 1 96.69 167 ALA A O 1
ATOM 1275 N N . ARG A 1 168 ? -7.836 -44.094 -1.339 1 96 168 ARG A N 1
ATOM 1276 C CA . ARG A 1 168 ? -7.562 -43.344 -0.125 1 96 168 ARG A CA 1
ATOM 1277 C C . ARG A 1 168 ? -6.078 -43 -0.003 1 96 168 ARG A C 1
ATOM 1279 O O . ARG A 1 168 ? -5.23 -43.844 -0.342 1 96 168 ARG A O 1
ATOM 1286 N N . GLY A 1 169 ? -5.844 -41.781 0.431 1 95.62 169 GLY A N 1
ATOM 1287 C CA . GLY A 1 169 ? -4.426 -41.469 0.517 1 95.62 169 GLY A CA 1
ATOM 1288 C C . GLY A 1 169 ? -4.141 -40.25 1.356 1 95.62 169 GLY A C 1
ATOM 1289 O O . GLY A 1 169 ? -5.031 -39.406 1.583 1 95.62 169 GLY A O 1
ATOM 1290 N N . ASP A 1 170 ? -2.955 -40.219 1.805 1 95.44 170 ASP A N 1
ATOM 1291 C CA . ASP A 1 170 ? -2.434 -39.094 2.572 1 95.44 170 ASP A CA 1
ATOM 1292 C C . ASP A 1 170 ? -1.783 -38.062 1.654 1 95.44 170 ASP A C 1
ATOM 1294 O O . ASP A 1 170 ? -0.933 -38.375 0.83 1 95.44 170 ASP A O 1
ATOM 1298 N N . ILE A 1 171 ? -2.24 -36.75 1.852 1 96.75 171 ILE A N 1
ATOM 1299 C CA . ILE A 1 171 ? -1.678 -35.75 0.981 1 96.75 171 ILE A CA 1
ATOM 1300 C C . ILE A 1 171 ? -0.961 -34.688 1.822 1 96.75 171 ILE A C 1
ATOM 1302 O O . ILE A 1 171 ? -0.784 -33.531 1.383 1 96.75 171 ILE A O 1
ATOM 1306 N N . GLN A 1 172 ? -0.55 -34.969 3.023 1 94.75 172 GLN A N 1
ATOM 1307 C CA . GLN A 1 172 ? 0.141 -34.062 3.93 1 94.75 172 GLN A CA 1
ATOM 1308 C C . GLN A 1 172 ? 1.402 -33.5 3.281 1 94.75 172 GLN A C 1
ATOM 1310 O O . GLN A 1 172 ? 1.775 -32.344 3.535 1 94.75 172 GLN A O 1
ATOM 1315 N N . ALA A 1 173 ? 2.051 -34.25 2.441 1 92.38 173 ALA A N 1
ATOM 1316 C CA . ALA A 1 173 ? 3.309 -33.875 1.801 1 92.38 173 ALA A CA 1
ATOM 1317 C C . ALA A 1 173 ? 3.133 -32.625 0.942 1 92.38 173 ALA A C 1
ATOM 1319 O O . ALA A 1 173 ? 4.094 -31.906 0.698 1 92.38 173 ALA A O 1
ATOM 1320 N N . LEU A 1 174 ? 1.924 -32.375 0.505 1 94.62 174 LEU A N 1
ATOM 1321 C CA . LEU A 1 174 ? 1.601 -31.188 -0.282 1 94.62 174 LEU A CA 1
ATOM 1322 C C . LEU A 1 174 ? 1.944 -29.906 0.484 1 94.62 174 LEU A C 1
ATOM 1324 O O . LEU A 1 174 ? 2.295 -28.891 -0.119 1 94.62 174 LEU A O 1
ATOM 1328 N N . PHE A 1 175 ? 1.901 -29.984 1.849 1 94.06 175 PHE A N 1
ATOM 1329 C CA . PHE A 1 175 ? 2.043 -28.797 2.691 1 94.06 175 PHE A CA 1
ATOM 1330 C C . PHE A 1 175 ? 3.379 -28.812 3.424 1 94.06 175 PHE A C 1
ATOM 1332 O O . PHE A 1 175 ? 3.633 -27.969 4.281 1 94.06 175 PHE A O 1
ATOM 1339 N N . GLN A 1 176 ? 4.215 -29.734 3.09 1 88.25 176 GLN A N 1
ATOM 1340 C CA . GLN A 1 176 ? 5.441 -29.891 3.859 1 88.25 176 GLN A CA 1
ATOM 1341 C C . GLN A 1 176 ? 6.637 -29.297 3.117 1 88.25 176 GLN A C 1
ATOM 1343 O O . GLN A 1 176 ? 6.605 -29.156 1.893 1 88.25 176 GLN A O 1
ATOM 1348 N N . ASN A 1 177 ? 7.566 -28.859 3.881 1 77.75 177 ASN A N 1
ATOM 1349 C CA . ASN A 1 177 ? 8.914 -28.469 3.469 1 77.75 177 ASN A CA 1
ATOM 1350 C C . ASN A 1 177 ? 8.891 -27.188 2.629 1 77.75 177 ASN A C 1
ATOM 1352 O O . ASN A 1 177 ? 9.633 -27.078 1.65 1 77.75 177 ASN A O 1
ATOM 1356 N N . GLN A 1 178 ? 7.918 -26.375 2.896 1 83.5 178 GLN A N 1
ATOM 1357 C CA . GLN A 1 178 ? 7.965 -25.094 2.18 1 83.5 178 GLN A CA 1
ATOM 1358 C C . GLN A 1 178 ? 7.414 -23.969 3.037 1 83.5 178 GLN A C 1
ATOM 1360 O O . GLN A 1 178 ? 6.504 -24.172 3.842 1 83.5 178 GLN A O 1
ATOM 1365 N N . ASN A 1 179 ? 8.016 -22.766 3.02 1 84.81 179 ASN A N 1
ATOM 1366 C CA . ASN A 1 179 ? 7.543 -21.469 3.51 1 84.81 179 ASN A CA 1
ATOM 1367 C C . ASN A 1 179 ? 7.531 -21.422 5.035 1 84.81 179 ASN A C 1
ATOM 1369 O O . ASN A 1 179 ? 7.176 -20.391 5.621 1 84.81 179 ASN A O 1
ATOM 1373 N N . ASP A 1 180 ? 7.93 -22.547 5.762 1 89.81 180 ASP A N 1
ATOM 1374 C CA . ASP A 1 180 ? 7.945 -22.609 7.223 1 89.81 180 ASP A CA 1
ATOM 1375 C C . ASP A 1 180 ? 6.684 -21.984 7.816 1 89.81 180 ASP A C 1
ATOM 1377 O O . ASP A 1 180 ? 6.762 -21.078 8.641 1 89.81 180 ASP A O 1
ATOM 1381 N N . PRO A 1 181 ? 5.531 -22.484 7.414 1 94.12 181 PRO A N 1
ATOM 1382 C CA . PRO A 1 181 ? 4.277 -21.906 7.887 1 94.12 181 PRO A CA 1
ATOM 1383 C C . PRO A 1 181 ? 3.973 -22.25 9.344 1 94.12 181 PRO A C 1
ATOM 1385 O O . PRO A 1 181 ? 4.348 -23.312 9.82 1 94.12 181 PRO A O 1
ATOM 1388 N N . VAL A 1 182 ? 3.33 -21.328 10.07 1 95.12 182 VAL A N 1
ATOM 1389 C CA . VAL A 1 182 ? 2.77 -21.578 11.398 1 95.12 182 VAL A CA 1
ATOM 1390 C C . VAL A 1 182 ? 1.354 -22.125 11.266 1 95.12 182 VAL A C 1
ATOM 1392 O O . VAL A 1 182 ? 0.953 -23.016 12.023 1 95.12 182 VAL A O 1
ATOM 1395 N N . MET A 1 183 ? 0.672 -21.578 10.336 1 96.75 183 MET A N 1
ATOM 1396 C CA . MET A 1 183 ? -0.698 -22 10.055 1 96.75 183 MET A CA 1
ATOM 1397 C C . MET A 1 183 ? -1.029 -21.812 8.578 1 96.75 183 MET A C 1
ATOM 1399 O O . MET A 1 183 ? -0.634 -20.812 7.973 1 96.75 183 MET A O 1
ATOM 1403 N N . ILE A 1 184 ? -1.729 -22.797 7.996 1 97.75 184 ILE A N 1
ATOM 1404 C CA . ILE A 1 184 ? -2.182 -22.734 6.609 1 97.75 184 ILE A CA 1
ATOM 1405 C C . ILE A 1 184 ? -3.709 -22.719 6.566 1 97.75 184 ILE A C 1
ATOM 1407 O O . ILE A 1 184 ? -4.359 -23.547 7.227 1 97.75 184 ILE A O 1
ATOM 1411 N N . TYR A 1 185 ? -4.297 -21.781 5.922 1 98.31 185 TYR A N 1
ATOM 1412 C CA . TYR A 1 185 ? -5.742 -21.688 5.75 1 98.31 185 TYR A CA 1
ATOM 1413 C C . TYR A 1 185 ? -6.145 -22.016 4.32 1 98.31 185 TYR A C 1
ATOM 1415 O O . TYR A 1 185 ? -5.805 -21.297 3.387 1 98.31 185 TYR A O 1
ATOM 1423 N N . PHE A 1 186 ? -6.801 -23.094 4.133 1 98.31 186 PHE A N 1
ATOM 1424 C CA . PHE A 1 186 ? -7.145 -23.516 2.781 1 98.31 186 PHE A CA 1
ATOM 1425 C C . PHE A 1 186 ? -8.586 -24.016 2.723 1 98.31 186 PHE A C 1
ATOM 1427 O O . PHE A 1 186 ? -9.227 -24.203 3.758 1 98.31 186 PHE A O 1
ATOM 1434 N N . VAL A 1 187 ? -9.141 -24.031 1.54 1 98.56 187 VAL A N 1
ATOM 1435 C CA . VAL A 1 187 ? -10.43 -24.625 1.233 1 98.56 187 VAL A CA 1
ATOM 1436 C C . VAL A 1 187 ? -10.242 -25.766 0.237 1 98.56 187 VAL A C 1
ATOM 1438 O O . VAL A 1 187 ? -9.273 -25.781 -0.523 1 98.56 187 VAL A O 1
ATOM 1441 N N . TRP A 1 188 ? -11.062 -26.734 0.323 1 98.62 188 TRP A N 1
ATOM 1442 C CA . TRP A 1 188 ? -11.086 -27.781 -0.693 1 98.62 188 TRP A CA 1
ATOM 1443 C C . TRP A 1 188 ? -12.445 -27.844 -1.375 1 98.62 188 TRP A C 1
ATOM 1445 O O . TRP A 1 188 ? -13.453 -27.406 -0.815 1 98.62 188 TRP A O 1
ATOM 1455 N N . ARG A 1 189 ? -12.453 -28.297 -2.607 1 98.19 189 ARG A N 1
ATOM 1456 C CA . ARG A 1 189 ? -13.656 -28.453 -3.414 1 98.19 189 ARG A CA 1
ATOM 1457 C C . ARG A 1 189 ? -13.562 -29.688 -4.305 1 98.19 189 ARG A C 1
ATOM 1459 O O . ARG A 1 189 ? -12.469 -30.062 -4.723 1 98.19 189 ARG A O 1
ATOM 1466 N N . ARG A 1 190 ? -14.711 -30.203 -4.465 1 98 190 ARG A N 1
ATOM 1467 C CA . ARG A 1 190 ? -14.82 -31.234 -5.492 1 98 190 ARG A CA 1
ATOM 1468 C C . ARG A 1 190 ? -14.742 -30.641 -6.891 1 98 190 ARG A C 1
ATOM 1470 O O . ARG A 1 190 ? -15.414 -29.641 -7.18 1 98 190 ARG A O 1
ATOM 1477 N N . ILE A 1 191 ? -13.836 -31.141 -7.73 1 98.06 191 ILE A N 1
ATOM 1478 C CA . ILE A 1 191 ? -13.898 -30.781 -9.141 1 98.06 191 ILE A CA 1
ATOM 1479 C C . ILE A 1 191 ? -15.023 -31.547 -9.828 1 98.06 191 ILE A C 1
ATOM 1481 O O . ILE A 1 191 ? -14.891 -32.75 -10.094 1 98.06 191 ILE A O 1
ATOM 1485 N N . GLY A 1 192 ? -16.062 -30.844 -10.133 1 97.06 192 GLY A N 1
ATOM 1486 C CA . GLY A 1 192 ? -17.25 -31.5 -10.641 1 97.06 192 GLY A CA 1
ATOM 1487 C C . GLY A 1 192 ? -17 -32.25 -11.938 1 97.06 192 GLY A C 1
ATOM 1488 O O . GLY A 1 192 ? -17.375 -33.406 -12.055 1 97.06 192 GLY A O 1
ATOM 1489 N N . THR A 1 193 ? -16.453 -31.547 -12.922 1 96.88 193 THR A N 1
ATOM 1490 C CA . THR A 1 193 ? -16.094 -32.125 -14.219 1 96.88 193 THR A CA 1
ATOM 1491 C C . THR A 1 193 ? -14.633 -31.828 -14.562 1 96.88 193 THR A C 1
ATOM 1493 O O . THR A 1 193 ? -14.164 -30.703 -14.406 1 96.88 193 THR A O 1
ATOM 1496 N N . PHE A 1 194 ? -13.898 -32.938 -14.883 1 96.12 194 PHE A N 1
ATOM 1497 C CA . PHE A 1 194 ? -12.492 -32.812 -15.234 1 96.12 194 PHE A CA 1
ATOM 1498 C C . PHE A 1 194 ? -12.172 -33.625 -16.484 1 96.12 194 PHE A C 1
ATOM 1500 O O . PHE A 1 194 ? -13.039 -34.312 -17.031 1 96.12 194 PHE A O 1
ATOM 1507 N N . SER A 1 195 ? -10.938 -33.375 -16.984 1 94.25 195 SER A N 1
ATOM 1508 C CA . SER A 1 195 ? -10.484 -34.156 -18.141 1 94.25 195 SER A CA 1
ATOM 1509 C C . SER A 1 195 ? -9.656 -35.344 -17.703 1 94.25 195 SER A C 1
ATOM 1511 O O . SER A 1 195 ? -8.656 -35.188 -17 1 94.25 195 SER A O 1
ATOM 1513 N N . ASN A 1 196 ? -10.055 -36.531 -18.156 1 91.56 196 ASN A N 1
ATOM 1514 C CA . ASN A 1 196 ? -9.25 -37.719 -17.859 1 91.56 196 ASN A CA 1
ATOM 1515 C C . ASN A 1 196 ? -7.977 -37.75 -18.703 1 91.56 196 ASN A C 1
ATOM 1517 O O . ASN A 1 196 ? -7.68 -36.781 -19.422 1 91.56 196 ASN A O 1
ATOM 1521 N N . ALA A 1 197 ? -7.207 -38.75 -18.562 1 84.5 197 ALA A N 1
ATOM 1522 C CA . ALA A 1 197 ? -5.906 -38.812 -19.219 1 84.5 197 ALA A CA 1
ATOM 1523 C C . ALA A 1 197 ? -6.055 -38.75 -20.734 1 84.5 197 ALA A C 1
ATOM 1525 O O . ALA A 1 197 ? -5.18 -38.219 -21.438 1 84.5 197 ALA A O 1
ATOM 1526 N N . ALA A 1 198 ? -7.191 -39.25 -21.234 1 87.19 198 ALA A N 1
ATOM 1527 C CA . ALA A 1 198 ? -7.445 -39.25 -22.688 1 87.19 198 ALA A CA 1
ATOM 1528 C C . ALA A 1 198 ? -8.062 -37.938 -23.156 1 87.19 198 ALA A C 1
ATOM 1530 O O . ALA A 1 198 ? -8.289 -37.75 -24.344 1 87.19 198 ALA A O 1
ATOM 1531 N N . GLY A 1 199 ? -8.414 -37.094 -22.234 1 87.94 199 GLY A N 1
ATOM 1532 C CA . GLY A 1 199 ? -8.953 -35.781 -22.594 1 87.94 199 GLY A CA 1
ATOM 1533 C C . GLY A 1 199 ? -10.469 -35.75 -22.547 1 87.94 199 GLY A C 1
ATOM 1534 O O . GLY A 1 199 ? -11.07 -34.688 -22.812 1 87.94 199 GLY A O 1
ATOM 1535 N N . ASN A 1 200 ? -11.039 -36.844 -22.156 1 91.62 200 ASN A N 1
ATOM 1536 C CA . ASN A 1 200 ? -12.5 -36.875 -22.078 1 91.62 200 ASN A CA 1
ATOM 1537 C C . ASN A 1 200 ? -13.008 -36.281 -20.781 1 91.62 200 ASN A C 1
ATOM 1539 O O . ASN A 1 200 ? -12.344 -36.375 -19.734 1 91.62 200 ASN A O 1
ATOM 1543 N N . ALA A 1 201 ? -14.188 -35.719 -20.938 1 93.62 201 ALA A N 1
ATOM 1544 C CA . ALA A 1 201 ? -14.836 -35.219 -19.75 1 93.62 201 ALA A CA 1
ATOM 1545 C C . ALA A 1 201 ? -15.289 -36.344 -18.828 1 93.62 201 ALA A C 1
ATOM 1547 O O . ALA A 1 201 ? -15.875 -37.312 -19.281 1 93.62 201 ALA A O 1
ATOM 1548 N N . GLN A 1 202 ? -14.969 -36.156 -17.594 1 95.19 202 GLN A N 1
ATOM 1549 C CA . GLN A 1 202 ? -15.359 -37.094 -16.562 1 95.19 202 GLN A CA 1
ATOM 1550 C C . GLN A 1 202 ? -15.852 -36.375 -15.297 1 95.19 202 GLN A C 1
ATOM 1552 O O . GLN A 1 202 ? -15.297 -35.344 -14.914 1 95.19 202 GLN A O 1
ATOM 1557 N N . ASP A 1 203 ? -16.875 -36.938 -14.656 1 96.81 203 ASP A N 1
ATOM 1558 C CA . ASP A 1 203 ? -17.391 -36.344 -13.43 1 96.81 203 ASP A CA 1
ATOM 1559 C C . ASP A 1 203 ? -16.797 -37.031 -12.195 1 96.81 203 ASP A C 1
ATOM 1561 O O . ASP A 1 203 ? -16.625 -38.25 -12.18 1 96.81 203 ASP A O 1
ATOM 1565 N N . THR A 1 204 ? -16.5 -36.25 -11.242 1 97.5 204 THR A N 1
ATOM 1566 C CA . THR A 1 204 ? -16.078 -36.812 -9.961 1 97.5 204 THR A CA 1
ATOM 1567 C C . THR A 1 204 ? -17.266 -37.469 -9.25 1 97.5 204 THR A C 1
ATOM 1569 O O . THR A 1 204 ? -18.344 -36.844 -9.141 1 97.5 204 THR A O 1
ATOM 1572 N N . PRO A 1 205 ? -17.016 -38.625 -8.773 1 95.81 205 PRO A N 1
ATOM 1573 C CA . PRO A 1 205 ? -18.094 -39.281 -8.031 1 95.81 205 PRO A CA 1
ATOM 1574 C C . PRO A 1 205 ? -18.516 -38.5 -6.789 1 95.81 205 PRO A C 1
ATOM 1576 O O . PRO A 1 205 ? -17.734 -37.688 -6.273 1 95.81 205 PRO A O 1
ATOM 1579 N N . GLN A 1 206 ? -19.75 -38.781 -6.355 1 94.31 206 GLN A N 1
ATOM 1580 C CA . GLN A 1 206 ? -20.219 -38.156 -5.117 1 94.31 206 GLN A CA 1
ATOM 1581 C C . GLN A 1 206 ? -19.594 -38.844 -3.898 1 94.31 206 GLN A C 1
ATOM 1583 O O . GLN A 1 206 ? -19.156 -39.969 -3.969 1 94.31 206 GLN A O 1
ATOM 1588 N N . GLY A 1 207 ? -19.453 -38.094 -2.879 1 95 207 GLY A N 1
ATOM 1589 C CA . GLY A 1 207 ? -19.047 -38.656 -1.602 1 95 207 GLY A CA 1
ATOM 1590 C C . GLY A 1 207 ? -17.562 -38.531 -1.324 1 95 207 GLY A C 1
ATOM 1591 O O . GLY A 1 207 ? -17.062 -39.062 -0.331 1 95 207 GLY A O 1
ATOM 1592 N N . VAL A 1 208 ? -16.828 -37.906 -2.242 1 97.56 208 VAL A N 1
ATOM 1593 C CA . VAL A 1 208 ? -15.422 -37.656 -1.967 1 97.56 208 VAL A CA 1
ATOM 1594 C C . VAL A 1 208 ? -15.273 -36.812 -0.698 1 97.56 208 VAL A C 1
ATOM 1596 O O . VAL A 1 208 ? -16.078 -35.938 -0.444 1 97.56 208 VAL A O 1
ATOM 1599 N N . THR A 1 209 ? -14.211 -37.188 0.117 1 98.06 209 THR A N 1
ATOM 1600 C CA . THR A 1 209 ? -14.047 -36.469 1.38 1 98.06 209 THR A CA 1
ATOM 1601 C C . THR A 1 209 ? -12.586 -36.062 1.589 1 98.06 209 THR A C 1
ATOM 1603 O O . THR A 1 209 ? -11.688 -36.688 1 1 98.06 209 THR A O 1
ATOM 1606 N N . LEU A 1 210 ? -12.367 -35.062 2.299 1 98.38 210 LEU A N 1
ATOM 1607 C CA . LEU A 1 210 ? -11.07 -34.656 2.822 1 98.38 210 LEU A CA 1
ATOM 1608 C C . LEU A 1 210 ? -11.094 -34.594 4.348 1 98.38 210 LEU A C 1
ATOM 1610 O O . LEU A 1 210 ? -11.984 -34 4.945 1 98.38 210 LEU A O 1
ATOM 1614 N N . ASN A 1 211 ? -10.156 -35.344 4.91 1 97.94 211 ASN A N 1
ATOM 1615 C CA . ASN A 1 211 ? -10.055 -35.469 6.359 1 97.94 211 ASN A CA 1
ATOM 1616 C C . ASN A 1 211 ? -8.773 -34.812 6.883 1 97.94 211 ASN A C 1
ATOM 1618 O O . ASN A 1 211 ? -7.691 -35.031 6.328 1 97.94 211 ASN A O 1
ATOM 1622 N N . VAL A 1 212 ? -8.922 -34 7.883 1 97.69 212 VAL A N 1
ATOM 1623 C CA . VAL A 1 212 ? -7.773 -33.406 8.562 1 97.69 212 VAL A CA 1
ATOM 1624 C C . VAL A 1 212 ? -7.762 -33.844 10.031 1 97.69 212 VAL A C 1
ATOM 1626 O O . VAL A 1 212 ? -8.68 -33.5 10.789 1 97.69 212 VAL A O 1
ATOM 1629 N N . GLY A 1 213 ? -6.77 -34.562 10.461 1 95.5 213 GLY A N 1
ATOM 1630 C CA . GLY A 1 213 ? -6.656 -35.031 11.844 1 95.5 213 GLY A CA 1
ATOM 1631 C C . GLY A 1 213 ? -7.812 -35.906 12.273 1 95.5 213 GLY A C 1
ATOM 1632 O O . GLY A 1 213 ? -8.297 -35.781 13.406 1 95.5 213 GLY A O 1
ATOM 1633 N N . GLY A 1 214 ? -8.383 -36.562 11.391 1 94.06 214 GLY A N 1
ATOM 1634 C CA . GLY A 1 214 ? -9.445 -37.5 11.734 1 94.06 214 GLY A CA 1
ATOM 1635 C C . GLY A 1 214 ? -10.836 -36.875 11.586 1 94.06 214 GLY A C 1
ATOM 1636 O O . GLY A 1 214 ? -11.836 -37.594 11.773 1 94.06 214 GLY A O 1
ATOM 1637 N N . VAL A 1 215 ? -10.891 -35.656 11.227 1 96.56 215 VAL A N 1
ATOM 1638 C CA . VAL A 1 215 ? -12.188 -35 11.094 1 96.56 215 VAL A CA 1
ATOM 1639 C C . VAL A 1 215 ? -12.469 -34.688 9.625 1 96.56 215 VAL A C 1
ATOM 1641 O O . VAL A 1 215 ? -11.641 -34.062 8.945 1 96.56 215 VAL A O 1
ATOM 1644 N N . ASN A 1 216 ? -13.609 -35.094 9.164 1 97.5 216 ASN A N 1
ATOM 1645 C CA . ASN A 1 216 ? -14.031 -34.75 7.809 1 97.5 216 ASN A CA 1
ATOM 1646 C C . ASN A 1 216 ? -14.367 -33.25 7.68 1 97.5 216 ASN A C 1
ATOM 1648 O O . ASN A 1 216 ? -15.203 -32.75 8.422 1 97.5 216 ASN A O 1
ATOM 1652 N N . MET A 1 217 ? -13.75 -32.656 6.758 1 98.12 217 MET A N 1
ATOM 1653 C CA . MET A 1 217 ? -13.953 -31.234 6.559 1 98.12 217 MET A CA 1
ATOM 1654 C C . MET A 1 217 ? -14.984 -30.969 5.473 1 98.12 217 MET A C 1
ATOM 1656 O O . MET A 1 217 ? -14.969 -31.625 4.426 1 98.12 217 MET A O 1
ATOM 1660 N N . ARG A 1 218 ? -15.836 -30.031 5.77 1 97.81 218 ARG A N 1
ATOM 1661 C CA . ARG A 1 218 ? -16.812 -29.641 4.762 1 97.81 218 ARG A CA 1
ATOM 1662 C C . ARG A 1 218 ? -16.172 -28.844 3.635 1 97.81 218 ARG A C 1
ATOM 1664 O O . ARG A 1 218 ? -15.32 -27.984 3.883 1 97.81 218 ARG A O 1
ATOM 1671 N N . ALA A 1 219 ? -16.562 -29.156 2.377 1 97.75 219 ALA A N 1
ATOM 1672 C CA . ALA A 1 219 ? -16.062 -28.422 1.221 1 97.75 219 ALA A CA 1
ATOM 1673 C C . ALA A 1 219 ? -16.5 -26.953 1.284 1 97.75 219 ALA A C 1
ATOM 1675 O O . ALA A 1 219 ? -17.625 -26.656 1.685 1 97.75 219 ALA A O 1
ATOM 1676 N N . GLY A 1 220 ? -15.648 -26.094 0.861 1 97.56 220 GLY A N 1
ATOM 1677 C CA . GLY A 1 220 ? -15.984 -24.688 0.741 1 97.56 220 GLY A CA 1
ATOM 1678 C C . GLY A 1 220 ? -15.836 -23.922 2.045 1 97.56 220 GLY A C 1
ATOM 1679 O O . GLY A 1 220 ? -16.234 -22.766 2.143 1 97.56 220 GLY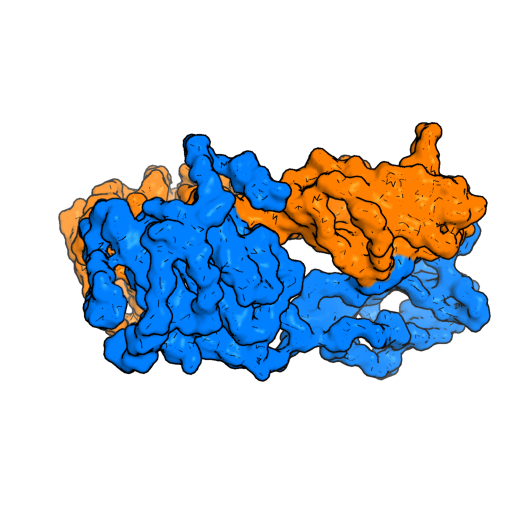 A O 1
ATOM 1680 N N . VAL A 1 221 ? -15.352 -24.578 3.029 1 97.75 221 VAL A N 1
ATOM 1681 C CA . VAL A 1 221 ? -15.133 -23.922 4.316 1 97.75 221 VAL A CA 1
ATOM 1682 C C . VAL A 1 221 ? -13.641 -23.797 4.586 1 97.75 221 VAL A C 1
ATOM 1684 O O . VAL A 1 221 ? -12.875 -24.734 4.328 1 97.75 221 VAL A O 1
ATOM 1687 N N . ILE A 1 222 ? -13.297 -22.656 5.125 1 98.25 222 ILE A N 1
ATOM 1688 C CA . ILE A 1 222 ? -11.875 -22.438 5.395 1 98.25 222 ILE A CA 1
ATOM 1689 C C . ILE A 1 222 ? -11.422 -23.375 6.516 1 98.25 222 ILE A C 1
ATOM 1691 O O . ILE A 1 222 ? -12.031 -23.406 7.586 1 98.25 222 ILE A O 1
ATOM 1695 N N . ILE A 1 223 ? -10.398 -24.094 6.281 1 97.94 223 ILE A N 1
ATOM 1696 C CA . ILE A 1 223 ? -9.781 -25.016 7.23 1 97.94 223 ILE A CA 1
ATOM 1697 C C . ILE A 1 223 ? -8.469 -24.422 7.742 1 97.94 223 ILE A C 1
ATOM 1699 O O . ILE A 1 223 ? -7.621 -24 6.953 1 97.94 223 ILE A O 1
ATOM 1703 N N . ALA A 1 224 ? -8.328 -24.312 9.031 1 97.38 224 ALA A N 1
ATOM 1704 C CA . ALA A 1 224 ? -7.059 -23.953 9.656 1 97.38 224 ALA A CA 1
ATOM 1705 C C . ALA A 1 224 ? -6.195 -25.188 9.891 1 97.38 224 ALA A C 1
ATOM 1707 O O . ALA A 1 224 ? -6.57 -26.078 10.664 1 97.38 224 ALA A O 1
ATOM 1708 N N . TYR A 1 225 ? -5.066 -25.266 9.242 1 96.75 225 TYR A N 1
ATOM 1709 C CA . TYR A 1 225 ? -4.203 -26.438 9.258 1 96.75 225 TYR A CA 1
ATOM 1710 C C . TYR A 1 225 ? -2.812 -26.094 9.773 1 96.75 225 TYR A C 1
ATOM 1712 O O . TYR A 1 225 ? -2.16 -25.188 9.242 1 96.75 225 TYR A O 1
ATOM 1720 N N . ASP A 1 226 ? -2.338 -26.688 10.812 1 91.88 226 ASP A N 1
ATOM 1721 C CA . ASP A 1 226 ? -1.074 -26.375 11.469 1 91.88 226 ASP A CA 1
ATOM 1722 C C . ASP A 1 226 ? 0.106 -26.984 10.711 1 91.88 226 ASP A C 1
ATOM 1724 O O . ASP A 1 226 ? 1.262 -26.781 11.086 1 91.88 226 ASP A O 1
ATOM 1728 N N . GLY A 1 227 ? -0.17 -27.672 9.734 1 89.19 227 GLY A N 1
ATOM 1729 C CA . GLY A 1 227 ? 0.904 -28.266 8.953 1 89.19 227 GLY A CA 1
ATOM 1730 C C . GLY A 1 227 ? 1.379 -29.594 9.508 1 89.19 227 GLY A C 1
ATOM 1731 O O . GLY A 1 227 ? 2.287 -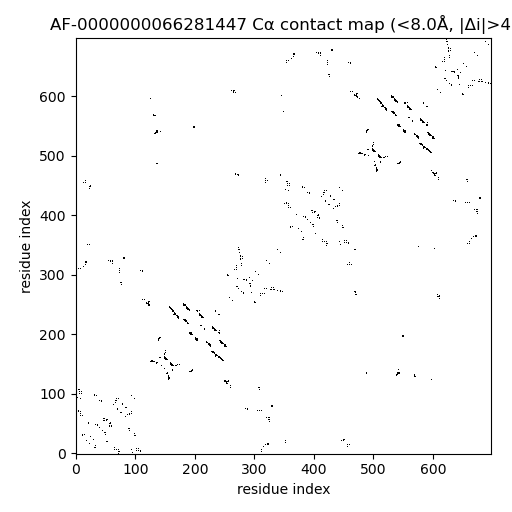30.219 8.953 1 89.19 227 GLY A O 1
ATOM 1732 N N . GLN A 1 228 ? 0.743 -30.188 10.508 1 90.44 228 GLN A N 1
ATOM 1733 C CA . GLN A 1 228 ? 1.244 -31.391 11.172 1 90.44 228 GLN A CA 1
ATOM 1734 C C . GLN A 1 228 ? 0.224 -32.531 11.102 1 90.44 228 GLN A C 1
ATOM 1736 O O . GLN A 1 228 ? 0.587 -33.688 10.875 1 90.44 228 GLN A O 1
ATOM 1741 N N . ALA A 1 229 ? -1.012 -32.188 11.297 1 93.12 229 ALA A N 1
ATOM 1742 C CA . ALA A 1 229 ? -2.039 -33.219 11.273 1 93.12 229 ALA A CA 1
ATOM 1743 C C . ALA A 1 229 ? -2.092 -33.938 9.914 1 93.12 229 ALA A C 1
ATOM 1745 O O . ALA A 1 229 ? -1.848 -33.312 8.883 1 93.12 229 ALA A O 1
ATOM 1746 N N . PRO A 1 230 ? -2.33 -35.188 9.938 1 95.38 230 PRO A N 1
ATOM 1747 C CA . PRO A 1 230 ? -2.5 -35.844 8.648 1 95.38 230 PRO A CA 1
ATOM 1748 C C . PRO A 1 230 ? -3.68 -35.312 7.852 1 95.38 230 PRO A C 1
ATOM 1750 O O . PRO A 1 230 ? -4.711 -34.969 8.43 1 95.38 230 PRO A O 1
ATOM 1753 N N . VAL A 1 231 ? -3.492 -35.156 6.613 1 97.81 231 VAL A N 1
ATOM 1754 C CA . VAL A 1 231 ? -4.551 -34.781 5.68 1 97.81 231 VAL A CA 1
ATOM 1755 C C . VAL A 1 231 ? -4.824 -35.938 4.723 1 97.81 231 VAL A C 1
ATOM 1757 O O . VAL A 1 231 ? -3.973 -36.281 3.904 1 97.81 231 VAL A O 1
ATOM 1760 N N . ASN A 1 232 ? -5.988 -36.5 4.84 1 97.81 232 ASN A N 1
ATOM 1761 C CA . ASN A 1 232 ? -6.336 -37.656 4.043 1 97.81 232 ASN A CA 1
ATOM 1762 C C . ASN A 1 232 ? -7.504 -37.375 3.102 1 97.81 232 ASN A C 1
ATOM 1764 O O . ASN A 1 232 ? -8.438 -36.656 3.465 1 97.81 232 ASN A O 1
ATOM 1768 N N . VAL A 1 233 ? -7.441 -37.875 1.931 1 98.44 233 VAL A N 1
ATOM 1769 C CA . VAL A 1 233 ? -8.531 -37.812 0.962 1 98.44 233 VAL A CA 1
ATOM 1770 C C . VAL A 1 233 ? -9.094 -39.188 0.699 1 98.44 233 VAL A C 1
ATOM 1772 O O . VAL A 1 233 ? -8.383 -40.188 0.837 1 98.44 233 VAL A O 1
ATOM 1775 N N . ASN A 1 234 ? -10.383 -39.219 0.401 1 97.81 234 ASN A N 1
ATOM 1776 C CA . ASN A 1 234 ? -11.078 -40.5 0.141 1 97.81 234 ASN A CA 1
ATOM 1777 C C . ASN A 1 234 ? -12.039 -40.375 -1.033 1 97.81 234 ASN A C 1
ATOM 1779 O O . ASN A 1 234 ? -12.859 -39.438 -1.073 1 97.81 234 ASN A O 1
ATOM 1783 N N . ASN A 1 235 ? -11.883 -41.188 -2.023 1 98.19 235 ASN A N 1
ATOM 1784 C CA . ASN A 1 235 ? -12.82 -41.375 -3.129 1 98.19 235 ASN A CA 1
ATOM 1785 C C . ASN A 1 235 ? -13.5 -42.75 -3.072 1 98.19 235 ASN A C 1
ATOM 1787 O O . ASN A 1 235 ? -13.016 -43.719 -3.674 1 98.19 235 ASN A O 1
ATOM 1791 N N . PRO A 1 236 ? -14.641 -42.812 -2.473 1 95.69 236 PRO A N 1
ATOM 1792 C CA . PRO A 1 236 ? -15.297 -44.125 -2.324 1 95.69 236 PRO A CA 1
ATOM 1793 C C . PRO A 1 236 ? -16 -44.562 -3.6 1 95.69 236 PRO A C 1
ATOM 1795 O O . PRO A 1 236 ? -16.5 -45.688 -3.664 1 95.69 236 PRO A O 1
ATOM 1798 N N . GLY A 1 237 ? -16.062 -43.781 -4.559 1 93.06 237 GLY A N 1
ATOM 1799 C CA . GLY A 1 237 ? -16.781 -44.094 -5.781 1 93.06 237 GLY A CA 1
ATOM 1800 C C . GLY A 1 237 ? -16.047 -45.094 -6.676 1 93.06 237 GLY A C 1
ATOM 1801 O O . GLY A 1 237 ? -14.891 -45.406 -6.418 1 93.06 237 GLY A O 1
ATOM 1802 N N . LEU A 1 238 ? -16.719 -45.5 -7.793 1 92.81 238 LEU A N 1
ATOM 1803 C CA . LEU A 1 238 ? -16.203 -46.5 -8.703 1 92.81 238 LEU A CA 1
ATOM 1804 C C . LEU A 1 238 ? -15.445 -45.875 -9.859 1 92.81 238 LEU A C 1
ATOM 1806 O O . LEU A 1 238 ? -14.93 -46.562 -10.734 1 92.81 238 LEU A O 1
ATOM 1810 N N . GLY A 1 239 ? -15.359 -44.594 -9.906 1 94.38 239 GLY A N 1
ATOM 1811 C CA . GLY A 1 239 ? -14.633 -43.875 -10.945 1 94.38 239 GLY A CA 1
ATOM 1812 C C . GLY A 1 239 ? -13.547 -42.969 -10.398 1 94.38 239 GLY A C 1
ATOM 1813 O O . GLY A 1 239 ? -13.438 -42.781 -9.188 1 94.38 239 GLY A O 1
ATOM 1814 N N . GLN A 1 240 ? -12.789 -42.469 -11.32 1 96 240 GLN A N 1
ATOM 1815 C CA . GLN A 1 240 ? -11.758 -41.5 -10.945 1 96 240 GLN A CA 1
ATOM 1816 C C . GLN A 1 240 ? -12.383 -40.188 -10.422 1 96 240 GLN A C 1
ATOM 1818 O O . GLN A 1 240 ? -13.508 -39.844 -10.781 1 96 240 GLN A O 1
ATOM 1823 N N . GLY A 1 241 ? -11.727 -39.594 -9.523 1 97.06 241 GLY A N 1
ATOM 1824 C CA . GLY A 1 241 ? -12.188 -38.344 -8.969 1 97.06 241 GLY A CA 1
ATOM 1825 C C . GLY A 1 241 ? -11.062 -37.344 -8.734 1 97.06 241 GLY A C 1
ATOM 1826 O O . GLY A 1 241 ? -9.891 -37.75 -8.664 1 97.06 241 GLY A O 1
ATOM 1827 N N . MET A 1 242 ? -11.469 -36.062 -8.688 1 98 242 MET A N 1
ATOM 1828 C CA . MET A 1 242 ? -10.492 -35 -8.438 1 98 242 MET A CA 1
ATOM 1829 C C . MET A 1 242 ? -11.031 -34 -7.441 1 98 242 MET A C 1
ATOM 1831 O O . MET A 1 242 ? -12.234 -33.719 -7.41 1 98 242 MET A O 1
ATOM 1835 N N . ILE A 1 243 ? -10.195 -33.5 -6.637 1 98.38 243 ILE A N 1
ATOM 1836 C CA . ILE A 1 243 ? -10.547 -32.375 -5.781 1 98.38 243 ILE A CA 1
ATOM 1837 C C . ILE A 1 243 ? -9.523 -31.25 -5.949 1 98.38 243 ILE A C 1
ATOM 1839 O O . ILE A 1 243 ? -8.43 -31.469 -6.473 1 98.38 243 ILE A O 1
ATOM 1843 N N . GLU A 1 244 ? -9.953 -30.078 -5.602 1 98.25 244 GLU A N 1
ATOM 1844 C CA . GLU A 1 244 ? -9.109 -28.891 -5.621 1 98.25 244 GLU A CA 1
ATOM 1845 C C . GLU A 1 244 ? -8.844 -28.391 -4.207 1 98.25 244 GLU A C 1
ATOM 1847 O O . GLU A 1 244 ? -9.719 -28.438 -3.344 1 98.25 244 GLU A O 1
ATOM 1852 N N . ILE A 1 245 ? -7.66 -27.984 -3.998 1 98.44 245 ILE A N 1
ATOM 1853 C CA . ILE A 1 245 ? -7.242 -27.344 -2.756 1 98.44 245 ILE A CA 1
ATOM 1854 C C . ILE A 1 245 ? -6.746 -25.938 -3.047 1 98.44 245 ILE A C 1
ATOM 1856 O O . ILE A 1 245 ? -5.793 -25.75 -3.809 1 98.44 245 ILE A O 1
ATOM 1860 N N . GLU A 1 246 ? -7.371 -24.969 -2.486 1 98.38 246 GLU A N 1
ATOM 1861 C CA . GLU A 1 246 ? -6.973 -23.562 -2.623 1 98.38 246 GLU A CA 1
ATOM 1862 C C . GLU A 1 246 ? -6.48 -23 -1.295 1 98.38 246 GLU A C 1
ATOM 1864 O O . GLU A 1 246 ? -7.246 -22.891 -0.335 1 98.38 246 GLU A O 1
ATOM 1869 N N . VAL A 1 247 ? -5.211 -22.703 -1.277 1 98.06 247 VAL A N 1
ATOM 1870 C CA . VAL A 1 247 ? -4.688 -22.031 -0.089 1 98.06 247 VAL A CA 1
ATOM 1871 C C . VAL A 1 247 ? -5.02 -20.547 -0.14 1 98.06 247 VAL A C 1
ATOM 1873 O O . VAL A 1 247 ? -4.496 -19.812 -0.982 1 98.06 247 VAL A O 1
ATOM 1876 N N . ILE A 1 248 ? -5.855 -20.109 0.745 1 97.56 248 ILE A N 1
ATOM 1877 C CA . ILE A 1 248 ? -6.312 -18.734 0.78 1 97.56 248 ILE A CA 1
ATOM 1878 C C . ILE A 1 248 ? -5.188 -17.828 1.286 1 97.56 248 ILE A C 1
ATOM 1880 O O . ILE A 1 248 ? -4.883 -16.797 0.673 1 97.56 248 ILE A O 1
ATOM 1884 N N . TYR A 1 249 ? -4.621 -18.188 2.365 1 96.81 249 TYR A N 1
ATOM 1885 C CA . TYR A 1 249 ? -3.416 -17.547 2.883 1 96.81 249 TYR A CA 1
ATOM 1886 C C . TYR A 1 249 ? -2.734 -18.438 3.92 1 96.81 249 TYR A C 1
ATOM 1888 O O . TYR A 1 249 ? -3.25 -19.5 4.277 1 96.81 249 TYR A O 1
ATOM 1896 N N . TYR A 1 250 ? -1.562 -18.078 4.305 1 97.31 250 TYR A N 1
ATOM 1897 C CA . TYR A 1 250 ? -0.847 -18.766 5.371 1 97.31 250 TYR A CA 1
ATOM 1898 C C . TYR A 1 250 ? -0.057 -17.781 6.227 1 97.31 250 TYR A C 1
ATOM 1900 O O . TYR A 1 250 ? 0.182 -16.656 5.816 1 97.31 250 TYR A O 1
ATOM 1908 N N . LEU A 1 251 ? 0.171 -18.156 7.414 1 96.25 251 LEU A N 1
ATOM 1909 C CA . LEU A 1 251 ? 0.934 -17.359 8.367 1 96.25 251 LEU A CA 1
ATOM 1910 C C . LEU A 1 251 ? 2.346 -17.922 8.531 1 96.25 251 LEU A C 1
ATOM 1912 O O . LEU A 1 251 ? 2.535 -19.125 8.617 1 96.25 251 LEU A O 1
ATOM 1916 N N . SER A 1 252 ? 3.254 -17.094 8.438 1 95.31 252 SER A N 1
ATOM 1917 C CA . SER A 1 252 ? 4.633 -17.422 8.781 1 95.31 252 SER A CA 1
ATOM 1918 C C . SER A 1 252 ? 5.258 -16.328 9.648 1 95.31 252 SER A C 1
ATOM 1920 O O . SER A 1 252 ? 4.605 -15.336 9.969 1 95.31 252 SER A O 1
ATOM 1922 N N . LEU A 1 253 ? 6.504 -16.594 10.07 1 94.25 253 LEU A N 1
ATOM 1923 C CA . LEU A 1 253 ? 7.168 -15.633 10.953 1 94.25 253 LEU A CA 1
ATOM 1924 C C . LEU A 1 253 ? 8 -14.641 10.156 1 94.25 253 LEU A C 1
ATOM 1926 O O . LEU A 1 253 ? 8.672 -13.773 10.727 1 94.25 253 LEU A O 1
ATOM 1930 N N . ASP A 1 254 ? 7.934 -14.75 8.828 1 91.81 254 ASP A N 1
ATOM 1931 C CA . ASP A 1 254 ? 8.641 -13.797 7.977 1 91.81 254 ASP A CA 1
ATOM 1932 C C . ASP A 1 254 ? 8.008 -12.414 8.047 1 91.81 254 ASP A C 1
ATOM 1934 O O . ASP A 1 254 ? 6.785 -12.289 8.133 1 91.81 254 ASP A O 1
ATOM 1938 N N . LYS A 1 255 ? 8.883 -11.398 7.965 1 93 255 LYS A N 1
ATOM 1939 C CA . LYS A 1 255 ? 8.406 -10.016 8.023 1 93 255 LYS A CA 1
ATOM 1940 C C . LYS A 1 255 ? 7.633 -9.648 6.762 1 93 255 LYS A C 1
ATOM 1942 O O . LYS A 1 255 ? 7.941 -10.141 5.672 1 93 255 LYS A O 1
ATOM 1947 N N . THR A 1 256 ? 6.602 -8.875 6.973 1 91.69 256 THR A N 1
ATOM 1948 C CA . THR A 1 256 ? 5.812 -8.328 5.875 1 91.69 256 THR A CA 1
ATOM 1949 C C . THR A 1 256 ? 5.77 -6.805 5.941 1 91.69 256 THR A C 1
ATOM 1951 O O . THR A 1 256 ? 6.414 -6.199 6.801 1 91.69 256 THR A O 1
ATOM 1954 N N . MET A 1 257 ? 5.043 -6.172 5.016 1 89.12 257 MET A N 1
ATOM 1955 C CA . MET A 1 257 ? 4.926 -4.719 4.977 1 89.12 257 MET A CA 1
ATOM 1956 C C . MET A 1 257 ? 4.055 -4.211 6.121 1 89.12 257 MET A C 1
ATOM 1958 O O . MET A 1 257 ? 3.998 -3.006 6.379 1 89.12 257 MET A O 1
ATOM 1962 N N . THR A 1 258 ? 3.514 -5.117 6.855 1 86.12 258 THR A N 1
ATOM 1963 C CA . THR A 1 258 ? 2.607 -4.734 7.934 1 86.12 258 THR A CA 1
ATOM 1964 C C . THR A 1 258 ? 3.328 -4.746 9.273 1 86.12 258 THR A C 1
ATOM 1966 O O . THR A 1 258 ? 2.703 -4.562 10.32 1 86.12 258 THR A O 1
ATOM 1969 N N . GLN A 1 259 ? 4.629 -4.996 9.273 1 86.25 259 GLN A N 1
ATOM 1970 C CA . GLN A 1 259 ? 5.371 -5.082 10.531 1 86.25 259 GLN A CA 1
ATOM 1971 C C . GLN A 1 259 ? 5.25 -3.787 11.328 1 86.25 259 GLN A C 1
ATOM 1973 O O . GLN A 1 259 ? 5.336 -3.801 12.562 1 86.25 259 GLN A O 1
ATOM 1978 N N . TYR A 1 260 ? 5.027 -2.76 10.727 1 82 260 TYR A N 1
ATOM 1979 C CA . TYR A 1 260 ? 4.598 -1.547 11.414 1 82 260 TYR A CA 1
ATOM 1980 C C . TYR A 1 260 ? 3.746 -0.675 10.5 1 82 260 TYR A C 1
ATOM 1982 O O . TYR A 1 260 ? 3.836 -0.778 9.273 1 82 260 TYR A O 1
ATOM 1990 N N . PRO A 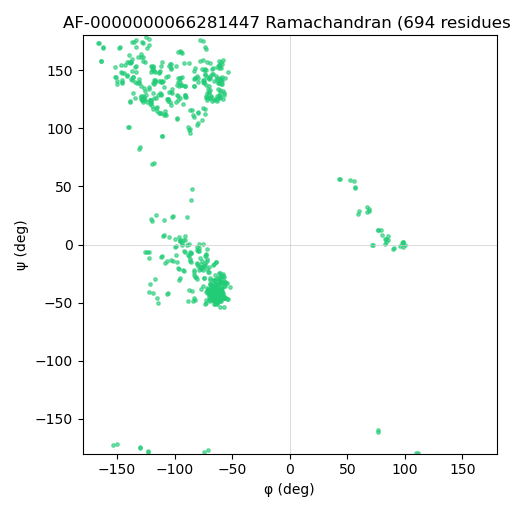1 261 ? 2.867 0.125 10.922 1 80.38 261 PRO A N 1
ATOM 1991 C CA . PRO A 1 261 ? 1.72 0.696 10.219 1 80.38 261 PRO A CA 1
ATOM 1992 C C . PRO A 1 261 ? 2.131 1.533 9.008 1 80.38 261 PRO A C 1
ATOM 1994 O O . PRO A 1 261 ? 1.488 1.464 7.957 1 80.38 261 PRO A O 1
ATOM 1997 N N . SER A 1 262 ? 3.137 2.285 8.992 1 87.69 262 SER A N 1
ATOM 1998 C CA . SER A 1 262 ? 3.391 3.244 7.922 1 87.69 262 SER A CA 1
ATOM 1999 C C . SER A 1 262 ? 4.574 2.812 7.062 1 87.69 262 SER A C 1
ATOM 2001 O O . SER A 1 262 ? 5.121 3.613 6.301 1 87.69 262 SER A O 1
ATOM 2003 N N . LEU A 1 263 ? 4.867 1.538 7.117 1 90.81 263 LEU A N 1
ATOM 2004 C CA . LEU A 1 263 ? 6.078 1.094 6.438 1 90.81 263 LEU A CA 1
ATOM 2005 C C . LEU A 1 263 ? 5.938 1.231 4.926 1 90.81 263 LEU A C 1
ATOM 2007 O O . LEU A 1 263 ? 6.82 1.776 4.262 1 90.81 263 LEU A O 1
ATOM 2011 N N . GLN A 1 264 ? 4.836 0.787 4.379 1 90.56 264 GLN A N 1
ATOM 2012 C CA . GLN A 1 264 ? 4.637 0.823 2.932 1 90.56 264 GLN A CA 1
ATOM 2013 C C . GLN A 1 264 ? 4.633 2.258 2.412 1 90.56 264 GLN A C 1
ATOM 2015 O O . GLN A 1 264 ? 5.242 2.553 1.381 1 90.56 264 GLN A O 1
ATOM 2020 N N . ALA A 1 265 ? 3.988 3.105 3.098 1 90.44 265 ALA A N 1
ATOM 2021 C CA . ALA A 1 265 ? 3.93 4.512 2.709 1 90.44 265 ALA A CA 1
ATOM 2022 C C . ALA A 1 265 ? 5.309 5.16 2.797 1 90.44 265 ALA A C 1
ATOM 2024 O O . ALA A 1 265 ? 5.652 6.016 1.975 1 90.44 265 ALA A O 1
ATOM 2025 N N . HIS A 1 266 ? 6.086 4.746 3.816 1 93.75 266 HIS A N 1
ATOM 2026 C CA . HIS A 1 266 ? 7.438 5.277 3.955 1 93.75 266 HIS A CA 1
ATOM 2027 C C . HIS A 1 266 ? 8.32 4.84 2.795 1 93.75 266 HIS A C 1
ATOM 2029 O O . HIS A 1 266 ? 9.07 5.645 2.24 1 93.75 266 HIS A O 1
ATOM 2035 N N . ILE A 1 267 ? 8.18 3.584 2.436 1 94.44 267 ILE A N 1
ATOM 2036 C CA . ILE A 1 267 ? 8.961 3.064 1.319 1 94.44 267 ILE A CA 1
ATOM 2037 C C . ILE A 1 267 ? 8.586 3.803 0.037 1 94.44 267 ILE A C 1
ATOM 2039 O O . ILE A 1 267 ? 9.461 4.227 -0.723 1 94.44 267 ILE A O 1
ATOM 2043 N N . PHE A 1 268 ? 7.367 4.027 -0.119 1 93 268 PHE A N 1
ATOM 2044 C CA . PHE A 1 268 ? 6.891 4.73 -1.303 1 93 268 PHE A CA 1
ATOM 2045 C C . PHE A 1 268 ? 7.441 6.148 -1.349 1 93 268 PHE A C 1
ATOM 2047 O O . PHE A 1 268 ? 7.93 6.598 -2.389 1 93 268 PHE A O 1
ATOM 2054 N N . ASN A 1 269 ? 7.34 6.812 -0.27 1 94.25 269 ASN A N 1
ATOM 2055 C CA . ASN A 1 269 ? 7.82 8.188 -0.183 1 94.25 269 ASN A CA 1
ATOM 2056 C C . ASN A 1 269 ? 9.312 8.273 -0.489 1 94.25 269 ASN A C 1
ATOM 2058 O O . ASN A 1 269 ? 9.75 9.172 -1.218 1 94.25 269 ASN A O 1
ATOM 2062 N N . VAL A 1 270 ? 10.086 7.309 -0.004 1 96.38 270 VAL A N 1
ATOM 2063 C CA . VAL A 1 270 ? 11.539 7.289 -0.189 1 96.38 270 VAL A CA 1
ATOM 2064 C C . VAL A 1 270 ? 11.867 7.098 -1.667 1 96.38 270 VAL A C 1
ATOM 2066 O O . VAL A 1 270 ? 12.734 7.785 -2.211 1 96.38 270 VAL A O 1
ATOM 2069 N N . TYR A 1 271 ? 11.156 6.266 -2.352 1 96 271 TYR A N 1
ATOM 2070 C CA . TYR A 1 271 ? 11.516 5.867 -3.707 1 96 271 TYR A CA 1
ATOM 2071 C C . TYR A 1 271 ? 10.766 6.703 -4.738 1 96 271 TYR A C 1
ATOM 2073 O O . TYR A 1 271 ? 10.914 6.492 -5.945 1 96 271 TYR A O 1
ATOM 2081 N N . SER A 1 272 ? 10.023 7.723 -4.273 1 94.69 272 SER A N 1
ATOM 2082 C CA . SER A 1 272 ? 9.32 8.617 -5.191 1 94.69 272 SER A CA 1
ATOM 2083 C C . SER A 1 272 ? 10.305 9.531 -5.922 1 94.69 272 SER A C 1
ATOM 2085 O O . SER A 1 272 ? 11.328 9.922 -5.367 1 94.69 272 SER A O 1
ATOM 2087 N N . TYR A 1 273 ? 9.984 9.82 -7.203 1 95.44 273 TYR A N 1
ATOM 2088 C CA . TYR A 1 273 ? 10.773 10.766 -7.992 1 95.44 273 TYR A CA 1
ATOM 2089 C C . TYR A 1 273 ? 10.297 12.195 -7.777 1 95.44 273 TYR A C 1
ATOM 2091 O O . TYR A 1 273 ? 9.344 12.641 -8.422 1 95.44 273 TYR A O 1
ATOM 2099 N N . LYS A 1 274 ? 10.891 12.867 -6.938 1 94.06 274 LYS A N 1
ATOM 2100 C CA . LYS A 1 274 ? 10.555 14.266 -6.688 1 94.06 274 LYS A CA 1
ATOM 2101 C C . LYS A 1 274 ? 11.258 15.18 -7.688 1 94.06 274 LYS A C 1
ATOM 2103 O O . LYS A 1 274 ? 10.602 16 -8.344 1 94.06 274 LYS A O 1
ATOM 2108 N N . ASN A 1 275 ? 12.508 15.016 -7.887 1 93.94 275 ASN A N 1
ATOM 2109 C CA . ASN A 1 275 ? 13.352 15.633 -8.898 1 93.94 275 ASN A CA 1
ATOM 2110 C C . ASN A 1 275 ? 14.695 14.914 -9.016 1 93.94 275 ASN A C 1
ATOM 2112 O O . ASN A 1 275 ? 14.969 13.961 -8.273 1 93.94 275 ASN A O 1
ATOM 2116 N N . PRO A 1 276 ? 15.5 15.281 -9.969 1 94.56 276 PRO A N 1
ATOM 2117 C CA . PRO A 1 276 ? 16.781 14.578 -10.141 1 94.56 276 PRO A CA 1
ATOM 2118 C C . PRO A 1 276 ? 17.672 14.656 -8.906 1 94.56 276 PRO A C 1
ATOM 2120 O O . PRO A 1 276 ? 18.406 13.711 -8.609 1 94.56 276 PRO A O 1
ATOM 2123 N N . LEU A 1 277 ? 17.578 15.711 -8.203 1 96.19 277 LEU A N 1
ATOM 2124 C CA . LEU A 1 277 ? 18.406 15.883 -7.016 1 96.19 277 LEU A CA 1
ATOM 2125 C C . LEU A 1 277 ? 18.031 14.859 -5.945 1 96.19 277 LEU A C 1
ATOM 2127 O O . LEU A 1 277 ? 18.906 14.172 -5.414 1 96.19 277 LEU A O 1
ATOM 2131 N N . TRP A 1 278 ? 16.766 14.773 -5.641 1 97.06 278 TRP A N 1
ATOM 2132 C CA . TRP A 1 278 ? 16.344 13.789 -4.652 1 97.06 278 TRP A CA 1
ATOM 2133 C C . TRP A 1 278 ? 16.672 12.375 -5.121 1 97.06 278 TRP A C 1
ATOM 2135 O O . TRP A 1 278 ? 17.156 11.555 -4.344 1 97.06 278 TRP A O 1
ATOM 2145 N N . HIS A 1 279 ? 16.391 12.094 -6.387 1 96.69 279 HIS A N 1
ATOM 2146 C CA . HIS A 1 279 ? 16.641 10.781 -6.961 1 96.69 279 HIS A CA 1
ATOM 2147 C C . HIS A 1 279 ? 18.109 10.383 -6.805 1 96.69 279 HIS A C 1
ATOM 2149 O O . HIS A 1 279 ? 18.422 9.258 -6.402 1 96.69 279 HIS A O 1
ATOM 2155 N N . GLY A 1 280 ? 18.969 11.32 -7.102 1 96.44 280 GLY A N 1
ATOM 2156 C CA . GLY A 1 280 ? 20.391 11.078 -6.973 1 96.44 280 GLY A CA 1
ATOM 2157 C C . GLY A 1 280 ? 20.859 10.969 -5.531 1 96.44 280 GLY A C 1
ATOM 2158 O O . GLY A 1 280 ? 21.703 10.133 -5.207 1 96.44 280 GLY A O 1
ATOM 2159 N N . LEU A 1 281 ? 20.344 11.828 -4.668 1 97.88 281 LEU A N 1
ATOM 2160 C CA . LEU A 1 281 ? 20.719 11.828 -3.258 1 97.88 281 LEU A CA 1
ATOM 2161 C C . LEU A 1 281 ? 20.312 10.516 -2.594 1 97.88 281 LEU A C 1
ATOM 2163 O O . LEU A 1 281 ? 21.125 9.898 -1.897 1 97.88 281 LEU A O 1
ATOM 2167 N N . ARG A 1 282 ? 19.062 10.148 -2.785 1 97.12 282 ARG A N 1
ATOM 2168 C CA . ARG A 1 282 ? 18.594 8.875 -2.244 1 97.12 282 ARG A CA 1
ATOM 2169 C C . ARG A 1 282 ? 19.484 7.723 -2.699 1 97.12 282 ARG A C 1
ATOM 2171 O O . ARG A 1 282 ? 19.891 6.883 -1.891 1 97.12 282 ARG A O 1
ATOM 2178 N N . ALA A 1 283 ? 19.797 7.691 -4.012 1 96.56 283 ALA A N 1
ATOM 2179 C CA . ALA A 1 283 ? 20.641 6.633 -4.559 1 96.56 283 ALA A CA 1
ATOM 2180 C C . ALA A 1 283 ? 22.016 6.633 -3.893 1 96.56 283 ALA A C 1
ATOM 2182 O O . ALA A 1 283 ? 22.547 5.57 -3.553 1 96.56 283 ALA A O 1
ATOM 2183 N N . ALA A 1 284 ? 22.562 7.773 -3.701 1 97.06 284 ALA A N 1
ATOM 2184 C CA . ALA A 1 284 ? 23.875 7.895 -3.088 1 97.06 284 ALA A CA 1
ATOM 2185 C C . ALA A 1 284 ? 23.875 7.359 -1.659 1 97.06 284 ALA A C 1
ATOM 2187 O O . ALA A 1 284 ? 24.812 6.676 -1.241 1 97.06 284 ALA A O 1
ATOM 2188 N N . ILE A 1 285 ? 22.844 7.664 -0.92 1 97.81 285 ILE A N 1
ATOM 2189 C CA . ILE A 1 285 ? 22.734 7.219 0.465 1 97.81 285 ILE A CA 1
ATOM 2190 C C . ILE A 1 285 ? 22.531 5.707 0.506 1 97.81 285 ILE A C 1
ATOM 2192 O O . ILE A 1 285 ? 23.219 5.004 1.252 1 97.81 285 ILE A O 1
ATOM 2196 N N . LEU A 1 286 ? 21.625 5.215 -0.321 1 97.56 286 LEU A N 1
ATOM 2197 C CA . LEU A 1 286 ? 21.25 3.805 -0.278 1 97.56 286 LEU A CA 1
ATOM 2198 C C . LEU A 1 286 ? 22.375 2.93 -0.828 1 97.56 286 LEU A C 1
ATOM 2200 O O . LEU A 1 286 ? 22.469 1.745 -0.499 1 97.56 286 LEU A O 1
ATOM 2204 N N . ASN A 1 287 ? 23.266 3.508 -1.627 1 96.06 287 ASN A N 1
ATOM 2205 C CA . ASN A 1 287 ? 24.422 2.773 -2.127 1 96.06 287 ASN A CA 1
ATOM 2206 C C . ASN A 1 287 ? 25.359 2.346 -0.991 1 96.06 287 ASN A C 1
ATOM 2208 O O . ASN A 1 287 ? 26.188 1.459 -1.167 1 96.06 287 ASN A O 1
ATOM 2212 N N . ARG A 1 288 ? 25.141 2.943 0.1 1 95.5 288 ARG A N 1
ATOM 2213 C CA . ARG A 1 288 ? 25.984 2.619 1.253 1 95.5 288 ARG A CA 1
ATOM 2214 C C . ARG A 1 288 ? 25.312 1.554 2.121 1 95.5 288 ARG A C 1
ATOM 2216 O O . ARG A 1 288 ? 25.812 1.242 3.209 1 95.5 288 ARG A O 1
ATOM 2223 N N . THR A 1 289 ? 24.203 1.049 1.716 1 96.25 289 THR A N 1
ATOM 2224 C CA . THR A 1 289 ? 23.438 0.073 2.479 1 96.25 289 THR A CA 1
ATOM 2225 C C . THR A 1 289 ? 23.078 -1.125 1.606 1 96.25 289 THR A C 1
ATOM 2227 O O . THR A 1 289 ? 23.547 -1.25 0.479 1 96.25 289 THR A O 1
ATOM 2230 N N . THR A 1 290 ? 22.266 -2.041 2.16 1 94.5 290 THR A N 1
ATOM 2231 C CA . THR A 1 290 ? 21.828 -3.221 1.421 1 94.5 290 THR A CA 1
ATOM 2232 C C . THR A 1 290 ? 20.5 -2.959 0.716 1 94.5 290 THR A C 1
ATOM 2234 O O . THR A 1 290 ? 20.016 -3.799 -0.047 1 94.5 290 THR A O 1
ATOM 2237 N N . LEU A 1 291 ? 19.938 -1.781 0.994 1 96.06 291 LEU A N 1
ATOM 2238 C CA . LEU A 1 291 ? 18.688 -1.424 0.321 1 96.06 291 LEU A CA 1
ATOM 2239 C C . LEU A 1 291 ? 18.953 -1.051 -1.136 1 96.06 291 LEU A C 1
ATOM 2241 O O . LEU A 1 291 ? 19.953 -0.418 -1.449 1 96.06 291 LEU A O 1
ATOM 2245 N N . PRO A 1 292 ? 18.031 -1.5 -2.018 1 94.69 292 PRO A N 1
ATOM 2246 C CA . PRO A 1 292 ? 18.203 -1.087 -3.412 1 94.69 292 PRO A CA 1
ATOM 2247 C C . PRO A 1 292 ? 18.172 0.43 -3.586 1 94.69 292 PRO A C 1
ATOM 2249 O O . PRO A 1 292 ? 17.453 1.124 -2.865 1 94.69 292 PRO A O 1
ATOM 2252 N N . ASN A 1 293 ? 18.844 0.942 -4.594 1 94.31 293 ASN A N 1
ATOM 2253 C CA . ASN A 1 293 ? 19.016 2.385 -4.719 1 94.31 293 ASN A CA 1
ATOM 2254 C C . ASN A 1 293 ? 17.984 2.996 -5.668 1 94.31 293 ASN A C 1
ATOM 2256 O O . ASN A 1 293 ? 17.734 4.203 -5.629 1 94.31 293 ASN A O 1
ATOM 2260 N N . ASN A 1 294 ? 17.406 2.184 -6.516 1 92 294 ASN A N 1
ATOM 2261 C CA . ASN A 1 294 ? 16.562 2.764 -7.559 1 92 294 ASN A CA 1
ATOM 2262 C C . ASN A 1 294 ? 15.109 2.354 -7.395 1 92 294 ASN A C 1
ATOM 2264 O O . ASN A 1 294 ? 14.211 3.191 -7.496 1 92 294 ASN A O 1
ATOM 2268 N N . ILE A 1 295 ? 14.906 1.062 -7.164 1 93.44 295 ILE A N 1
ATOM 2269 C CA . ILE A 1 295 ? 13.555 0.539 -7.004 1 93.44 295 ILE A CA 1
ATOM 2270 C C . ILE A 1 295 ? 13.398 -0.055 -5.605 1 93.44 295 ILE A C 1
ATOM 2272 O O . ILE A 1 295 ? 14.375 -0.499 -4.996 1 93.44 295 ILE A O 1
ATOM 2276 N N . PRO A 1 296 ? 12.148 0.01 -5.07 1 93.25 296 PRO A N 1
ATOM 2277 C CA . PRO A 1 296 ? 11.953 -0.546 -3.73 1 93.25 296 PRO A CA 1
ATOM 2278 C C . PRO A 1 296 ? 12.297 -2.031 -3.648 1 93.25 296 PRO A C 1
ATOM 2280 O O . PRO A 1 296 ? 12.2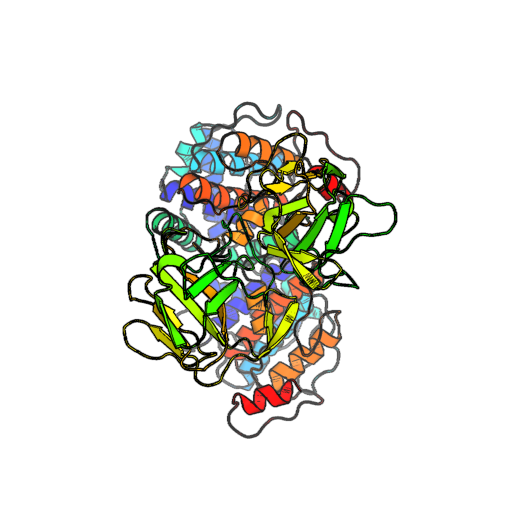73 -2.73 -4.664 1 93.25 296 PRO A O 1
ATOM 2283 N N . PRO A 1 297 ? 12.594 -2.455 -2.48 1 91.31 297 PRO A N 1
ATOM 2284 C CA . PRO A 1 297 ? 12.922 -3.873 -2.312 1 91.31 297 PRO A CA 1
ATOM 2285 C C . PRO A 1 297 ? 11.727 -4.789 -2.574 1 91.31 297 PRO A C 1
ATOM 2287 O O . PRO A 1 297 ? 10.586 -4.406 -2.314 1 91.31 297 PRO A O 1
ATOM 2290 N N . ILE A 1 298 ? 12 -5.98 -3.006 1 87.69 298 ILE A N 1
ATOM 2291 C CA . ILE A 1 298 ? 10.984 -6.996 -3.27 1 87.69 298 ILE A CA 1
ATOM 2292 C C . ILE A 1 298 ? 10.383 -7.48 -1.951 1 87.69 298 ILE A C 1
ATOM 2294 O O . ILE A 1 298 ? 9.164 -7.621 -1.832 1 87.69 298 ILE A O 1
ATOM 2298 N N . TYR A 1 299 ? 11.328 -7.711 -1.027 1 88.88 299 TYR A N 1
ATOM 2299 C CA . TYR A 1 299 ? 10.922 -8.172 0.296 1 88.88 299 TYR A CA 1
ATOM 2300 C C . TYR A 1 299 ? 11.047 -7.051 1.324 1 88.88 299 TYR A C 1
ATOM 2302 O O . TYR A 1 299 ? 11.953 -6.215 1.229 1 88.88 299 TYR A O 1
ATOM 2310 N N . PRO A 1 300 ? 10.156 -7.043 2.254 1 90.19 300 PRO A N 1
ATOM 2311 C CA . PRO A 1 300 ? 10.281 -6.027 3.305 1 90.19 300 PRO A CA 1
ATOM 2312 C C . PRO A 1 300 ? 11.602 -6.133 4.066 1 90.19 300 PRO A C 1
ATOM 2314 O O . PRO A 1 300 ? 12.094 -7.238 4.309 1 90.19 300 PRO A O 1
ATOM 2317 N N . PRO A 1 301 ? 12.164 -4.984 4.324 1 91.12 301 PRO A N 1
ATOM 2318 C CA . PRO A 1 301 ? 13.352 -5.035 5.184 1 91.12 301 PRO A CA 1
ATOM 2319 C C . PRO A 1 301 ? 13.062 -5.648 6.547 1 91.12 301 PRO A C 1
ATOM 2321 O O . PRO A 1 301 ? 11.977 -5.449 7.105 1 91.12 301 PRO A O 1
ATOM 2324 N N . HIS A 1 302 ? 14.078 -6.414 7.07 1 89.06 302 HIS A N 1
ATOM 2325 C CA . HIS A 1 302 ? 13.812 -7.164 8.289 1 89.06 302 HIS A CA 1
ATOM 2326 C C . HIS A 1 302 ? 14.789 -6.785 9.398 1 89.06 302 HIS A C 1
ATOM 2328 O O . HIS A 1 302 ? 14.617 -7.195 10.547 1 89.06 302 HIS A O 1
ATOM 2334 N N . ASP A 1 303 ? 15.828 -6.051 9.031 1 92.25 303 ASP A N 1
ATOM 2335 C CA . ASP A 1 303 ? 16.781 -5.664 10.062 1 92.25 303 ASP A CA 1
ATOM 2336 C C . ASP A 1 303 ? 16.531 -4.242 10.547 1 92.25 303 ASP A C 1
ATOM 2338 O O . ASP A 1 303 ? 15.969 -3.422 9.812 1 92.25 303 ASP A O 1
ATOM 2342 N N . ARG A 1 304 ? 16.906 -3.963 11.719 1 93.5 304 ARG A N 1
ATOM 2343 C CA . ARG A 1 304 ? 16.672 -2.686 12.383 1 93.5 304 ARG A CA 1
ATOM 2344 C C . ARG A 1 304 ? 17.297 -1.536 11.602 1 93.5 304 ARG A C 1
ATOM 2346 O O . ARG A 1 304 ? 16.688 -0.473 11.453 1 93.5 304 ARG A O 1
ATOM 2353 N N . GLU A 1 305 ? 18.438 -1.71 11.102 1 94.69 305 GLU A N 1
ATOM 2354 C CA . GLU A 1 305 ? 19.172 -0.657 10.422 1 94.69 305 GLU A CA 1
ATOM 2355 C C . GLU A 1 305 ? 18.453 -0.195 9.156 1 94.69 305 GLU A C 1
ATOM 2357 O O . GLU A 1 305 ? 18.281 1.006 8.938 1 94.69 305 GLU A O 1
ATOM 2362 N N . ASN A 1 306 ? 17.984 -1.141 8.398 1 95.31 306 ASN A N 1
ATOM 2363 C CA . ASN A 1 306 ? 17.312 -0.8 7.148 1 95.31 306 ASN A CA 1
ATOM 2364 C C . ASN A 1 306 ? 15.938 -0.184 7.402 1 95.31 306 ASN A C 1
ATOM 2366 O O . ASN A 1 306 ? 15.547 0.769 6.723 1 95.31 306 ASN A O 1
ATOM 2370 N N . VAL A 1 307 ? 15.234 -0.685 8.398 1 95.44 307 VAL A N 1
ATOM 2371 C CA . VAL A 1 307 ? 13.906 -0.143 8.695 1 95.44 307 VAL A CA 1
ATOM 2372 C C . VAL A 1 307 ? 14.047 1.269 9.266 1 95.44 307 VAL A C 1
ATOM 2374 O O . VAL A 1 307 ? 13.305 2.176 8.867 1 95.44 307 VAL A O 1
ATOM 2377 N N . LEU A 1 308 ? 14.969 1.44 10.125 1 96.31 308 LEU A N 1
ATOM 2378 C CA . LEU A 1 308 ? 15.227 2.764 10.68 1 96.31 308 LEU A CA 1
ATOM 2379 C C . LEU A 1 308 ? 15.586 3.754 9.578 1 96.31 308 LEU A C 1
ATOM 2381 O O . LEU A 1 308 ? 15.078 4.879 9.555 1 96.31 308 LEU A O 1
ATOM 2385 N N . LEU A 1 309 ? 16.406 3.354 8.703 1 97.19 309 LEU A N 1
ATOM 2386 C CA . LEU A 1 309 ? 16.828 4.23 7.613 1 97.19 309 LEU A CA 1
ATOM 2387 C C . LEU A 1 309 ? 15.633 4.637 6.754 1 97.19 309 LEU A C 1
ATOM 2389 O O . LEU A 1 309 ? 15.531 5.793 6.336 1 97.19 309 LEU A O 1
ATOM 2393 N N . ILE A 1 310 ? 14.734 3.709 6.508 1 96.81 310 ILE A N 1
ATOM 2394 C CA . ILE A 1 310 ? 13.547 4.008 5.715 1 96.81 310 ILE A CA 1
ATOM 2395 C C . ILE A 1 310 ? 12.711 5.07 6.422 1 96.81 310 ILE A C 1
ATOM 2397 O O . ILE A 1 310 ? 12.234 6.02 5.793 1 96.81 310 ILE A O 1
ATOM 2401 N N . ILE A 1 311 ? 12.531 4.949 7.699 1 96.31 311 ILE A N 1
ATOM 2402 C CA . ILE A 1 311 ? 11.758 5.906 8.484 1 96.31 311 ILE A CA 1
ATOM 2403 C C . ILE A 1 311 ? 12.414 7.285 8.406 1 96.31 311 ILE A C 1
ATOM 2405 O O . ILE A 1 311 ? 11.742 8.289 8.141 1 96.31 311 ILE A O 1
ATOM 2409 N N . LEU A 1 312 ? 13.672 7.293 8.578 1 97.56 312 LEU A N 1
ATOM 2410 C CA . LEU A 1 312 ? 14.422 8.539 8.594 1 97.56 312 LEU A CA 1
ATOM 2411 C C . LEU A 1 312 ? 14.453 9.172 7.199 1 97.56 312 LEU A C 1
ATOM 2413 O O . LEU A 1 312 ? 14.242 10.375 7.055 1 97.56 312 LEU A O 1
ATOM 2417 N N . LEU A 1 313 ? 14.664 8.352 6.176 1 97.88 313 LEU A N 1
ATOM 2418 C CA . LEU A 1 313 ? 14.711 8.844 4.809 1 97.88 313 LEU A CA 1
ATOM 2419 C C . LEU A 1 313 ? 13.344 9.359 4.363 1 97.88 313 LEU A C 1
ATOM 2421 O O . LEU A 1 313 ? 13.258 10.32 3.594 1 97.88 313 LEU A O 1
ATOM 2425 N N . SER A 1 314 ? 12.344 8.68 4.82 1 96 314 SER A N 1
ATOM 2426 C CA . SER A 1 314 ? 11 9.148 4.504 1 96 314 SER A CA 1
ATOM 2427 C C . SER A 1 314 ? 10.758 10.547 5.074 1 96 314 SER A C 1
ATOM 2429 O O . SER A 1 314 ? 10.203 11.414 4.395 1 96 314 SER A O 1
ATOM 2431 N N . ALA A 1 315 ? 11.172 10.766 6.297 1 96.44 315 ALA A N 1
ATOM 2432 C CA . ALA A 1 315 ? 11.07 12.094 6.906 1 96.44 315 ALA A CA 1
ATOM 2433 C C . ALA A 1 315 ? 11.906 13.109 6.145 1 96.44 315 ALA A C 1
ATOM 2435 O O . ALA A 1 315 ? 11.492 14.258 5.961 1 96.44 315 ALA A O 1
ATOM 2436 N N . LEU A 1 316 ? 13.07 12.688 5.738 1 97.88 316 LEU A N 1
ATOM 2437 C CA . LEU A 1 316 ? 13.938 13.562 4.957 1 97.88 316 LEU A CA 1
ATOM 2438 C C . LEU A 1 316 ? 13.289 13.922 3.623 1 97.88 316 LEU A C 1
ATOM 2440 O O . LEU A 1 316 ? 13.422 15.055 3.146 1 97.88 316 LEU A O 1
ATOM 2444 N N . ALA A 1 317 ? 12.641 12.922 3.037 1 96.56 317 ALA A N 1
ATOM 2445 C CA . ALA A 1 317 ? 11.93 13.164 1.784 1 96.56 317 ALA A CA 1
ATOM 2446 C C . ALA A 1 317 ? 10.859 14.234 1.96 1 96.56 317 ALA A C 1
ATOM 2448 O O . ALA A 1 317 ? 10.656 15.07 1.076 1 96.56 317 ALA A O 1
ATOM 2449 N N . ASP A 1 318 ? 10.188 14.211 3.045 1 94.69 318 A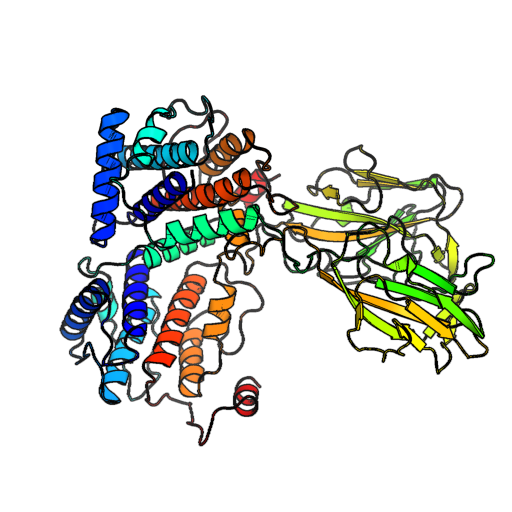SP A N 1
ATOM 2450 C CA . ASP A 1 318 ? 9.211 15.258 3.344 1 94.69 318 ASP A CA 1
ATOM 2451 C C . ASP A 1 318 ? 9.883 16.625 3.479 1 94.69 318 ASP A C 1
ATOM 2453 O O . ASP A 1 318 ? 9.398 17.609 2.941 1 94.69 318 ASP A O 1
ATOM 2457 N N . ALA A 1 319 ? 10.977 16.641 4.207 1 95.81 319 ALA A N 1
ATOM 2458 C CA . ALA A 1 319 ? 11.734 17.875 4.371 1 95.81 319 ALA A CA 1
ATOM 2459 C C . ALA A 1 319 ? 12.203 18.406 3.021 1 95.81 319 ALA A C 1
ATOM 2461 O O . ALA A 1 319 ? 12.219 19.625 2.797 1 95.81 319 ALA A O 1
ATOM 2462 N N . PHE A 1 320 ? 12.617 17.5 2.15 1 96.19 320 PHE A N 1
ATOM 2463 C CA . PHE A 1 320 ? 13.039 17.875 0.805 1 96.19 320 PHE A CA 1
ATOM 2464 C C . PHE A 1 320 ? 11.914 18.562 0.057 1 96.19 320 PHE A C 1
ATOM 2466 O O . PHE A 1 320 ? 12.133 19.594 -0.599 1 96.19 320 PHE A O 1
ATOM 2473 N N . SER A 1 321 ? 10.742 18.062 0.179 1 92.5 321 SER A N 1
ATOM 2474 C CA . SER A 1 321 ? 9.578 18.625 -0.507 1 92.5 321 SER A CA 1
ATOM 2475 C C . SER A 1 321 ? 9.211 19.984 0.063 1 92.5 321 SER A C 1
ATOM 2477 O O . SER A 1 321 ? 8.758 20.859 -0.67 1 92.5 321 SER A O 1
ATOM 2479 N N . VAL A 1 322 ? 9.391 20.203 1.345 1 91.56 322 VAL A N 1
ATOM 2480 C CA . VAL A 1 322 ? 8.977 21.422 2.02 1 91.56 322 VAL A CA 1
ATOM 2481 C C . VAL A 1 322 ? 10.039 22.5 1.821 1 91.56 322 VAL A C 1
ATOM 2483 O O . VAL A 1 322 ? 9.719 23.641 1.475 1 91.56 322 VAL A O 1
ATOM 2486 N N . LEU A 1 323 ? 11.312 22.141 2.012 1 93.25 323 LEU A N 1
ATOM 2487 C CA . LEU A 1 323 ? 12.398 23.109 1.988 1 93.25 323 LEU A CA 1
ATOM 2488 C C . LEU A 1 323 ? 12.852 23.391 0.558 1 93.25 323 LEU A C 1
ATOM 2490 O O . LEU A 1 323 ? 13.469 24.422 0.284 1 93.25 323 LEU A O 1
ATOM 2494 N N . ALA A 1 324 ? 12.656 22.453 -0.348 1 92.5 324 ALA A N 1
ATOM 2495 C CA . ALA A 1 324 ? 13 22.578 -1.762 1 92.5 324 ALA A CA 1
ATOM 2496 C C . ALA A 1 324 ? 14.453 23 -1.934 1 92.5 324 ALA A C 1
ATOM 2498 O O . ALA A 1 324 ? 14.742 24.016 -2.584 1 92.5 324 ALA A O 1
ATOM 2499 N N . PRO A 1 325 ? 15.32 22.234 -1.359 1 95.38 325 PRO A N 1
ATOM 2500 C CA . PRO A 1 325 ? 16.734 22.562 -1.518 1 95.38 325 PRO A CA 1
ATOM 2501 C C . PRO A 1 325 ? 17.203 22.516 -2.975 1 95.38 325 PRO A C 1
ATOM 2503 O O . PRO A 1 325 ? 16.547 21.875 -3.809 1 95.38 325 PRO A O 1
ATOM 2506 N N . ASP A 1 326 ? 18.25 23.281 -3.258 1 95.12 326 ASP A N 1
ATOM 2507 C CA . ASP A 1 326 ? 18.875 23.328 -4.582 1 95.12 326 ASP A CA 1
ATOM 2508 C C . ASP A 1 326 ? 20.391 23.375 -4.48 1 95.12 326 ASP A C 1
ATOM 2510 O O . ASP A 1 326 ? 20.953 24.422 -4.141 1 95.12 326 ASP A O 1
ATOM 2514 N N . PHE A 1 327 ? 20.984 22.25 -4.688 1 95.81 327 PHE A N 1
ATOM 2515 C CA . PHE A 1 327 ? 22.438 22.141 -4.66 1 95.81 327 PHE A CA 1
ATOM 2516 C C . PHE A 1 327 ? 22.922 21.078 -5.637 1 95.81 327 PHE A C 1
ATOM 2518 O O . PHE A 1 327 ? 22.109 20.328 -6.191 1 95.81 327 PHE A O 1
ATOM 2525 N N . ASN A 1 328 ? 24.172 20.984 -5.875 1 95.69 328 ASN A N 1
ATOM 2526 C CA . ASN A 1 328 ? 24.719 20.078 -6.879 1 95.69 328 ASN A CA 1
ATOM 2527 C C . ASN A 1 328 ? 25.141 18.75 -6.258 1 95.69 328 ASN A C 1
ATOM 2529 O O . ASN A 1 328 ? 25.641 18.703 -5.137 1 95.69 328 ASN A O 1
ATOM 2533 N N . LEU A 1 329 ? 24.812 17.719 -6.949 1 96.06 329 LEU A N 1
ATOM 2534 C CA . LEU A 1 329 ? 25.297 16.375 -6.633 1 96.06 329 LEU A CA 1
ATOM 2535 C C . LEU A 1 329 ? 26.141 15.812 -7.77 1 96.06 329 LEU A C 1
ATOM 2537 O O . LEU A 1 329 ? 25.797 16 -8.945 1 96.06 329 LEU A O 1
ATOM 2541 N N . PHE A 1 330 ? 27.188 15.102 -7.359 1 95 330 PHE A N 1
ATOM 2542 C CA . PHE A 1 330 ? 28.016 14.5 -8.391 1 95 330 PHE A CA 1
ATOM 2543 C C . PHE A 1 330 ? 27.234 13.477 -9.195 1 95 330 PHE A C 1
ATOM 2545 O O . PHE A 1 330 ? 26.547 12.625 -8.633 1 95 330 PHE A O 1
ATOM 2552 N N . GLY A 1 331 ? 27.25 13.594 -10.516 1 91.75 331 GLY A N 1
ATOM 2553 C CA . GLY A 1 331 ? 26.625 12.609 -11.391 1 91.75 331 GLY A CA 1
ATOM 2554 C C . GLY A 1 331 ? 25.172 12.906 -11.688 1 91.75 331 GLY A C 1
ATOM 2555 O O . GLY A 1 331 ? 24.516 12.156 -12.406 1 91.75 331 GLY A O 1
ATOM 2556 N N . VAL A 1 332 ? 24.609 13.969 -11.07 1 93 332 VAL A N 1
ATOM 2557 C CA . VAL A 1 332 ? 23.203 14.305 -11.281 1 93 332 VAL A CA 1
ATOM 2558 C C . VAL A 1 332 ? 23.094 15.539 -12.18 1 93 332 VAL A C 1
ATOM 2560 O O . VAL A 1 332 ? 23.719 16.562 -11.898 1 93 332 VAL A O 1
ATOM 2563 N N . VAL A 1 333 ? 22.359 15.336 -13.227 1 89 333 VAL A N 1
ATOM 2564 C CA . VAL A 1 333 ? 22.156 16.438 -14.156 1 89 333 VAL A CA 1
ATOM 2565 C C . VAL A 1 333 ? 20.75 17.031 -13.953 1 89 333 VAL A C 1
ATOM 2567 O O . VAL A 1 333 ? 19.75 16.312 -14.023 1 89 333 VAL A O 1
ATOM 2570 N N . PRO A 1 334 ? 20.766 18.344 -13.602 1 86.88 334 PRO A N 1
ATOM 2571 C CA . PRO A 1 334 ? 19.453 18.969 -13.453 1 86.88 334 PRO A CA 1
ATOM 2572 C C . PRO A 1 334 ? 18.641 18.953 -14.75 1 86.88 334 PRO A C 1
ATOM 2574 O O . PRO A 1 334 ? 19.219 18.953 -15.844 1 86.88 334 PRO A O 1
ATOM 2577 N N . ILE A 1 335 ? 17.453 18.703 -14.625 1 85.75 335 ILE A N 1
ATOM 2578 C CA . ILE A 1 335 ? 16.594 18.719 -15.805 1 85.75 335 ILE A CA 1
ATOM 2579 C C . ILE A 1 335 ? 15.922 20.078 -15.938 1 85.75 335 ILE A C 1
ATOM 2581 O O . ILE A 1 335 ? 15.648 20.75 -14.93 1 85.75 335 ILE A O 1
ATOM 2585 N N . GLN A 1 336 ? 15.828 20.438 -17.328 1 81.38 336 GLN A N 1
ATOM 2586 C CA . GLN A 1 336 ? 15.141 21.703 -17.609 1 81.38 336 GLN A CA 1
ATOM 2587 C C . GLN A 1 336 ? 13.648 21.469 -17.828 1 81.38 336 GLN A C 1
ATOM 2589 O O . GLN A 1 336 ? 13.242 20.484 -18.438 1 81.38 336 GLN A O 1
ATOM 2594 N N . GLY A 1 337 ? 12.781 22.219 -17.078 1 80.44 337 GLY A N 1
ATOM 2595 C CA . GLY A 1 337 ? 11.344 22.125 -17.281 1 80.44 337 GLY A CA 1
ATOM 2596 C C . GLY A 1 337 ? 10.609 21.484 -16.125 1 80.44 337 GLY A C 1
ATOM 2597 O O . GLY A 1 337 ? 11.234 21.094 -15.141 1 80.44 337 GLY A O 1
ATOM 2598 N N . PRO A 1 338 ? 9.305 21.375 -16.297 1 85.38 338 PRO A N 1
ATOM 2599 C CA . PRO A 1 338 ? 8.492 20.797 -15.227 1 85.38 338 PRO A CA 1
ATOM 2600 C C . PRO A 1 338 ? 8.633 19.281 -15.133 1 85.38 338 PRO A C 1
ATOM 2602 O O . PRO A 1 338 ? 8.859 18.609 -16.156 1 85.38 338 PRO A O 1
ATOM 2605 N N . ILE A 1 339 ? 8.648 18.766 -13.992 1 87.75 339 ILE A N 1
ATOM 2606 C CA . ILE A 1 339 ? 8.695 17.328 -13.75 1 87.75 339 ILE A CA 1
ATOM 2607 C C . ILE A 1 339 ? 7.328 16.719 -14.031 1 87.75 339 ILE A C 1
ATOM 2609 O O . ILE A 1 339 ? 6.316 17.156 -13.484 1 87.75 339 ILE A O 1
ATOM 2613 N N . ASN A 1 340 ? 7.328 15.852 -15.008 1 87.62 340 ASN A N 1
ATOM 2614 C CA . ASN A 1 340 ? 6.098 15.125 -15.312 1 87.62 340 ASN A CA 1
ATOM 2615 C C . ASN A 1 340 ? 6.305 13.617 -15.219 1 87.62 340 ASN A C 1
ATOM 2617 O O . ASN A 1 340 ? 7.406 13.156 -14.914 1 87.62 340 ASN A O 1
ATOM 2621 N N . ARG A 1 341 ? 5.281 12.914 -15.406 1 89.44 341 ARG A N 1
ATOM 2622 C CA . ARG A 1 341 ? 5.297 11.461 -15.25 1 89.44 341 ARG A CA 1
ATOM 2623 C C . ARG A 1 341 ? 6.316 10.82 -16.188 1 89.44 341 ARG A C 1
ATOM 2625 O O . ARG A 1 341 ? 6.996 9.867 -15.812 1 89.44 341 ARG A O 1
ATOM 2632 N N . ALA A 1 342 ? 6.438 11.305 -17.422 1 89.81 342 ALA A N 1
ATOM 2633 C CA . ALA A 1 342 ? 7.355 10.75 -18.406 1 89.81 342 ALA A CA 1
ATOM 2634 C C . ALA A 1 342 ? 8.805 10.898 -17.953 1 89.81 342 ALA A C 1
ATOM 2636 O O . ALA A 1 342 ? 9.617 9.984 -18.109 1 89.81 342 ALA A O 1
ATOM 2637 N N . VAL A 1 343 ? 9.109 12.016 -17.375 1 90.81 343 VAL A N 1
ATOM 2638 C CA . VAL A 1 343 ? 10.453 12.266 -16.875 1 90.81 343 VAL A CA 1
ATOM 2639 C C . VAL A 1 343 ? 10.758 11.305 -15.727 1 90.81 343 VAL A C 1
ATOM 2641 O O . VAL A 1 343 ? 11.844 10.727 -15.68 1 90.81 343 VAL A O 1
ATOM 2644 N N . ALA A 1 344 ? 9.797 11.18 -14.852 1 92.69 344 ALA A N 1
ATOM 2645 C CA . ALA A 1 344 ? 9.977 10.25 -13.734 1 92.69 344 ALA A CA 1
ATOM 2646 C C . ALA A 1 344 ? 10.18 8.82 -14.234 1 92.69 344 ALA A C 1
ATOM 2648 O O . ALA A 1 344 ? 11.055 8.102 -13.734 1 92.69 344 ALA A O 1
ATOM 2649 N N . GLN A 1 345 ? 9.414 8.406 -15.234 1 91.5 345 GLN A N 1
ATOM 2650 C CA . GLN A 1 345 ? 9.508 7.062 -15.789 1 91.5 345 GLN A CA 1
ATOM 2651 C C . GLN A 1 345 ? 10.898 6.789 -16.344 1 91.5 345 GLN A C 1
ATOM 2653 O O . GLN A 1 345 ? 11.445 5.699 -16.156 1 91.5 345 GLN A O 1
ATOM 2658 N N . ASN A 1 346 ? 11.453 7.738 -16.922 1 89.62 346 ASN A N 1
ATOM 2659 C CA . ASN A 1 346 ? 12.773 7.594 -17.531 1 89.62 346 ASN A CA 1
ATOM 2660 C C . ASN A 1 346 ? 13.867 7.438 -16.484 1 89.62 346 ASN A C 1
ATOM 2662 O O . ASN A 1 346 ? 14.93 6.883 -16.766 1 89.62 346 ASN A O 1
ATOM 2666 N N . ALA A 1 347 ? 13.586 7.922 -15.312 1 91.5 347 ALA A N 1
ATOM 2667 C CA . ALA A 1 347 ? 14.578 7.855 -14.242 1 91.5 347 ALA A CA 1
ATOM 2668 C C . ALA A 1 347 ? 14.656 6.449 -13.656 1 91.5 347 ALA A C 1
ATOM 2670 O O . ALA A 1 347 ? 15.633 6.109 -12.977 1 91.5 347 ALA A O 1
ATOM 2671 N N . TYR A 1 348 ? 13.625 5.727 -13.859 1 90.56 348 TYR A N 1
ATOM 2672 C CA . TYR A 1 348 ? 13.602 4.398 -13.266 1 90.56 348 TYR A CA 1
ATOM 2673 C C . TYR A 1 348 ? 14.008 3.338 -14.281 1 90.56 348 TYR A C 1
ATOM 2675 O O . TYR A 1 348 ? 14.18 2.166 -13.93 1 90.56 348 TYR A O 1
ATOM 2683 N N . VAL A 1 349 ? 14.055 3.574 -15.578 1 79.62 349 VAL A N 1
ATOM 2684 C CA . VAL A 1 349 ? 14.43 2.623 -16.625 1 79.62 349 VAL A CA 1
ATOM 2685 C C . VAL A 1 349 ? 15.93 2.727 -16.906 1 79.62 349 VAL A C 1
ATOM 2687 O O . VAL A 1 349 ? 16.5 3.818 -16.859 1 79.62 349 VAL A O 1
ATOM 2690 N N . MET B 1 1 ? -1.667 27.625 0.449 1 79.88 1 MET B N 1
ATOM 2691 C CA . MET B 1 1 ? -2.793 26.688 0.393 1 79.88 1 MET B CA 1
ATOM 2692 C C . MET B 1 1 ? -2.588 25.531 1.358 1 79.88 1 MET B C 1
ATOM 2694 O O . MET B 1 1 ? -3.508 25.156 2.086 1 79.88 1 MET B O 1
ATOM 2698 N N . ASP B 1 2 ? -1.405 25.156 1.67 1 86.62 2 ASP B N 1
ATOM 2699 C CA . ASP B 1 2 ? -1.149 24.047 2.58 1 86.62 2 ASP B CA 1
ATOM 2700 C C . ASP B 1 2 ? -1.274 24.484 4.035 1 86.62 2 ASP B C 1
ATOM 2702 O O . ASP B 1 2 ? -1.732 23.719 4.887 1 86.62 2 ASP B O 1
ATOM 2706 N N . THR B 1 3 ? -0.993 25.75 4.207 1 88.06 3 THR B N 1
ATOM 2707 C CA . THR B 1 3 ? -1.078 26.281 5.566 1 88.06 3 THR B CA 1
ATOM 2708 C C . THR B 1 3 ? -2.533 26.391 6.012 1 88.06 3 THR B C 1
ATOM 2710 O O . THR B 1 3 ? -2.857 26.094 7.164 1 88.06 3 THR B O 1
ATOM 2713 N N . ILE B 1 4 ? -3.332 26.797 5.105 1 91.31 4 ILE B N 1
ATOM 2714 C CA . ILE B 1 4 ? -4.758 26.922 5.383 1 91.31 4 ILE B CA 1
ATOM 2715 C C . ILE B 1 4 ? -5.336 25.547 5.707 1 91.31 4 ILE B C 1
ATOM 2717 O O . ILE B 1 4 ? -6.094 25.391 6.668 1 91.31 4 ILE B O 1
ATOM 2721 N N . ALA B 1 5 ? -4.91 24.547 4.949 1 93.75 5 ALA B N 1
ATOM 2722 C CA . ALA B 1 5 ? -5.391 23.188 5.164 1 93.75 5 ALA B CA 1
ATOM 2723 C C . ALA B 1 5 ? -4.891 22.641 6.496 1 93.75 5 ALA B C 1
ATOM 2725 O O . ALA B 1 5 ? -5.641 21.969 7.219 1 93.75 5 ALA B O 1
ATOM 2726 N N . ALA B 1 6 ? -3.662 22.891 6.812 1 92.31 6 ALA B N 1
ATOM 2727 C CA . ALA B 1 6 ? -3.096 22.422 8.07 1 92.31 6 ALA B CA 1
ATOM 2728 C C . ALA B 1 6 ? -3.814 23.047 9.266 1 92.31 6 ALA B C 1
ATOM 2730 O O . ALA B 1 6 ? -4.066 22.375 10.266 1 92.31 6 ALA B O 1
ATOM 2731 N N . ARG B 1 7 ? -4.168 24.312 9.156 1 92.44 7 ARG B N 1
ATOM 2732 C CA . ARG B 1 7 ? -4.891 25 10.219 1 92.44 7 ARG B CA 1
ATOM 2733 C C . ARG B 1 7 ? -6.297 24.438 10.383 1 92.44 7 ARG B C 1
ATOM 2735 O O . ARG B 1 7 ? -6.754 24.188 11.5 1 92.44 7 ARG B O 1
ATOM 2742 N N . ALA B 1 8 ? -6.906 24.297 9.234 1 96.25 8 ALA B N 1
ATOM 2743 C CA . ALA B 1 8 ? -8.25 23.719 9.289 1 96.25 8 ALA B CA 1
ATOM 2744 C C . ALA B 1 8 ? -8.234 22.344 9.961 1 96.25 8 ALA B C 1
ATOM 2746 O O . ALA B 1 8 ? -9.055 22.078 10.844 1 96.25 8 ALA B O 1
ATOM 2747 N N . LEU B 1 9 ? -7.301 21.531 9.562 1 95.56 9 LEU B N 1
ATOM 2748 C CA . LEU B 1 9 ? -7.184 20.188 10.125 1 95.56 9 LEU B CA 1
ATOM 2749 C C . LEU B 1 9 ? -6.914 20.25 11.625 1 95.56 9 LEU B C 1
ATOM 2751 O O . LEU B 1 9 ? -7.484 19.484 12.398 1 95.56 9 LEU B O 1
ATOM 2755 N N . THR B 1 10 ? -6.117 21.156 12.016 1 93.06 10 THR B N 1
ATOM 2756 C CA . THR B 1 10 ? -5.77 21.328 13.422 1 93.06 10 THR B CA 1
ATOM 2757 C C . THR B 1 10 ? -7 21.719 14.242 1 93.06 10 THR B C 1
ATOM 2759 O O . THR B 1 10 ? -7.246 21.141 15.305 1 93.06 10 THR B O 1
ATOM 2762 N N . VAL B 1 11 ? -7.762 22.641 13.75 1 94.5 11 VAL B N 1
ATOM 2763 C CA . VAL B 1 11 ? -8.938 23.125 14.469 1 94.5 11 VAL B CA 1
ATOM 2764 C C . VAL B 1 11 ? -9.969 22.016 14.57 1 94.5 11 VAL B C 1
ATOM 2766 O O . VAL B 1 11 ? -10.547 21.781 15.641 1 94.5 11 VAL B O 1
ATOM 2769 N N . ILE B 1 12 ? -10.164 21.328 13.523 1 96.31 12 ILE B N 1
ATOM 2770 C CA . ILE B 1 12 ? -11.172 20.266 13.523 1 96.31 12 ILE B CA 1
ATOM 2771 C C . ILE B 1 12 ? -10.734 19.141 14.469 1 96.31 12 ILE B C 1
ATOM 2773 O O . ILE B 1 12 ? -11.547 18.625 15.234 1 96.31 12 ILE B O 1
ATOM 2777 N N . LYS B 1 13 ? -9.5 18.797 14.43 1 93.31 13 LYS B N 1
ATOM 2778 C CA . LYS B 1 13 ? -8.992 17.781 15.336 1 93.31 13 LYS B CA 1
ATOM 2779 C C . LYS B 1 13 ? -9.117 18.219 16.797 1 93.31 13 LYS B C 1
ATOM 2781 O O . LYS B 1 13 ? -9.359 17.406 17.688 1 93.31 13 LYS B O 1
ATOM 2786 N N . ALA B 1 14 ? -8.938 19.484 17 1 91.94 14 ALA B N 1
ATOM 2787 C CA . ALA B 1 14 ? -9.148 20.031 18.344 1 91.94 14 ALA B CA 1
ATOM 2788 C C . ALA B 1 14 ? -10.609 19.891 18.766 1 91.94 14 ALA B C 1
ATOM 2790 O O . ALA B 1 14 ? -10.906 19.547 19.906 1 91.94 14 ALA B O 1
ATOM 2791 N N . CYS B 1 15 ? -11.5 20.141 17.844 1 92.5 15 CYS B N 1
ATOM 2792 C CA . CYS B 1 15 ? -12.922 20 18.125 1 92.5 15 CYS B CA 1
ATOM 2793 C C . CYS B 1 15 ? -13.281 18.562 18.453 1 92.5 15 CYS B C 1
ATOM 2795 O O . CYS B 1 15 ? -14.188 18.312 19.25 1 92.5 15 CYS B O 1
ATOM 2797 N N . ASN B 1 16 ? -12.555 17.625 17.922 1 89.31 16 ASN B N 1
ATOM 2798 C CA . ASN B 1 16 ? -12.805 16.203 18.125 1 89.31 16 ASN B CA 1
ATOM 2799 C C . ASN B 1 16 ? -12.445 15.781 19.547 1 89.31 16 ASN B C 1
ATOM 2801 O O . ASN B 1 16 ? -12.828 14.695 20 1 89.31 16 ASN B O 1
ATOM 2805 N N . THR B 1 17 ? -11.789 16.625 20.203 1 86.31 17 THR B N 1
ATOM 2806 C CA . THR B 1 17 ? -11.398 16.266 21.562 1 86.31 17 THR B CA 1
ATOM 2807 C C . THR B 1 17 ? -12.492 16.656 22.547 1 86.31 17 THR B C 1
ATOM 2809 O O . THR B 1 17 ? -12.43 16.281 23.719 1 86.31 17 THR B O 1
ATOM 2812 N N . LEU B 1 18 ? -13.5 17.375 22.172 1 77.81 18 LEU B N 1
ATOM 2813 C CA . LEU B 1 18 ? -14.531 17.906 23.062 1 77.81 18 LEU B CA 1
ATOM 2814 C C . LEU B 1 18 ? -15.625 16.875 23.297 1 77.81 18 LEU B C 1
ATOM 2816 O O . LEU B 1 18 ? -16.812 17.203 23.297 1 77.81 18 LEU B O 1
ATOM 2820 N N . LYS B 1 19 ? -15.273 15.648 23.609 1 67.88 19 LYS B N 1
ATOM 2821 C CA . LYS B 1 19 ? -16.25 14.578 23.781 1 67.88 19 LYS B CA 1
ATOM 2822 C C . LYS B 1 19 ? -17.031 14.758 25.078 1 67.88 19 LYS B C 1
ATOM 2824 O O . LYS B 1 19 ? -18.266 14.586 25.094 1 67.88 19 LYS B O 1
ATOM 2829 N N . GLU B 1 20 ? -16.203 15.016 26.172 1 66.81 20 GLU B N 1
ATOM 2830 C CA . GLU B 1 20 ? -16.844 15.148 27.469 1 66.81 20 GLU B CA 1
ATOM 2831 C C . GLU B 1 20 ? -16.484 16.469 28.141 1 66.81 20 GLU B C 1
ATOM 2833 O O . GLU B 1 20 ? -15.328 16.891 28.109 1 66.81 20 GLU B O 1
ATOM 2838 N N . VAL B 1 21 ? -17.5 17.125 28.547 1 60.69 21 VAL B N 1
ATOM 2839 C CA . VAL B 1 21 ? -17.375 18.453 29.125 1 60.69 21 VAL B CA 1
ATOM 2840 C C . VAL B 1 21 ? -16.438 18.422 30.328 1 60.69 21 VAL B C 1
ATOM 2842 O O . VAL B 1 21 ? -15.812 19.422 30.672 1 60.69 21 VAL B O 1
ATOM 2845 N N . ARG B 1 22 ? -16.312 17.297 31.047 1 63.38 22 ARG B N 1
ATOM 2846 C CA . ARG B 1 22 ? -15.602 17.266 32.312 1 63.38 22 ARG B CA 1
ATOM 2847 C C . ARG B 1 22 ? -14.125 16.938 32.125 1 63.38 22 ARG B C 1
ATOM 2849 O O . ARG B 1 22 ? -13.344 16.969 33.062 1 63.38 22 ARG B O 1
ATOM 2856 N N . ILE B 1 23 ? -13.695 16.891 30.859 1 65.31 23 ILE B N 1
ATOM 2857 C CA . ILE B 1 23 ? -12.359 16.328 30.672 1 65.31 23 ILE B CA 1
ATOM 2858 C C . ILE B 1 23 ? -11.359 17.453 30.453 1 65.31 23 ILE B C 1
ATOM 2860 O O . ILE B 1 23 ? -11.688 18.484 29.859 1 65.31 23 ILE B O 1
ATOM 2864 N N . VAL B 1 24 ? -10.25 17.359 31.141 1 71.69 24 VAL B N 1
ATOM 2865 C CA . VAL B 1 24 ? -9.133 18.281 30.984 1 71.69 24 VAL B CA 1
ATOM 2866 C C . VAL B 1 24 ? -8.406 17.984 29.672 1 71.69 24 VAL B C 1
ATOM 2868 O O . VAL B 1 24 ? -7.984 16.859 29.422 1 71.69 24 VAL B O 1
ATOM 2871 N N . VAL B 1 25 ? -8.57 18.984 28.797 1 74.31 25 VAL B N 1
ATOM 2872 C CA . VAL B 1 25 ? -7.883 18.875 27.516 1 74.31 25 VAL B CA 1
ATOM 2873 C C . VAL B 1 25 ? -6.516 19.547 27.609 1 74.31 25 VAL B C 1
ATOM 2875 O O . VAL B 1 25 ? -6.285 20.391 28.484 1 74.31 25 VAL B O 1
ATOM 2878 N N . GLU B 1 26 ? -5.578 19.141 26.75 1 78.31 26 GLU B N 1
ATOM 2879 C CA . GLU B 1 26 ? -4.25 19.734 26.703 1 78.31 26 GLU B CA 1
ATOM 2880 C C . GLU B 1 26 ? -4.336 21.25 26.469 1 78.31 26 GLU B C 1
ATOM 2882 O O . GLU B 1 26 ? -5.219 21.719 25.75 1 78.31 26 GLU B O 1
ATOM 2887 N N . SER B 1 27 ? -3.422 21.922 27.125 1 76.5 27 SER B N 1
ATOM 2888 C CA . SER B 1 27 ? -3.43 23.375 27.062 1 76.5 27 SER B CA 1
ATOM 2889 C C . SER B 1 27 ? -3.342 23.875 25.625 1 76.5 27 SER B C 1
ATOM 2891 O O . SER B 1 27 ? -3.977 24.875 25.266 1 76.5 27 SER B O 1
ATOM 2893 N N . ASN B 1 28 ? -2.695 23.156 24.844 1 81.19 28 ASN B N 1
ATOM 2894 C CA . ASN B 1 28 ? -2.516 23.562 23.453 1 81.19 28 ASN B CA 1
ATOM 2895 C C . ASN B 1 28 ? -3.826 23.5 22.672 1 81.19 28 ASN B C 1
ATOM 2897 O O . ASN B 1 28 ? -4.062 24.328 21.781 1 81.19 28 ASN B O 1
ATOM 2901 N N . VAL B 1 29 ? -4.68 22.641 23.078 1 82.25 29 VAL B N 1
ATOM 2902 C CA . VAL B 1 29 ? -5.965 22.469 22.406 1 82.25 29 VAL B CA 1
ATOM 2903 C C . VAL B 1 29 ? -6.871 23.672 22.719 1 82.25 29 VAL B C 1
ATOM 2905 O O . VAL B 1 29 ? -7.512 24.219 21.828 1 82.25 29 VAL B O 1
ATOM 2908 N N . LEU B 1 30 ? -6.816 24.078 23.969 1 83.5 30 LEU B N 1
ATOM 2909 C CA . LEU B 1 30 ? -7.66 25.188 24.375 1 83.5 30 LEU B CA 1
ATOM 2910 C C . LEU B 1 30 ? -7.191 26.484 23.734 1 83.5 30 LEU B C 1
ATOM 2912 O O . LEU B 1 30 ? -8.008 27.344 23.375 1 83.5 30 LEU B O 1
ATOM 2916 N N . GLU B 1 31 ? -5.918 26.562 23.578 1 85.06 31 GLU B N 1
ATOM 2917 C CA . GLU B 1 31 ? -5.359 27.75 22.938 1 85.06 31 GLU B CA 1
ATOM 2918 C C . GLU B 1 31 ? -5.77 27.828 21.469 1 85.06 31 GLU B C 1
ATOM 2920 O O . GLU B 1 31 ? -6.23 28.859 21 1 85.06 31 GLU B O 1
ATOM 2925 N N . ILE B 1 32 ? -5.711 26.75 20.812 1 87.62 32 ILE B N 1
ATOM 2926 C CA . ILE B 1 32 ? -6.047 26.688 19.391 1 87.62 32 ILE B CA 1
ATOM 2927 C C . ILE B 1 32 ? -7.531 26.969 19.203 1 87.62 32 ILE B C 1
ATOM 2929 O O . ILE B 1 32 ? -7.906 27.812 18.375 1 87.62 32 ILE B O 1
ATOM 2933 N N . LEU B 1 33 ? -8.328 26.328 19.984 1 90.81 33 LEU B N 1
ATOM 2934 C CA . LEU B 1 33 ? -9.773 26.484 19.844 1 90.81 33 LEU B CA 1
ATOM 2935 C C . LEU B 1 33 ? -10.203 27.891 20.234 1 90.81 33 LEU B C 1
ATOM 2937 O O . LEU B 1 33 ? -11.078 28.484 19.594 1 90.81 33 LEU B O 1
ATOM 2941 N N . GLY B 1 34 ? -9.547 28.375 21.266 1 91.25 34 GLY B N 1
ATOM 2942 C CA . GLY B 1 34 ? -9.875 29.734 21.688 1 91.25 34 GLY B CA 1
ATOM 2943 C C . GLY B 1 34 ? -9.633 30.766 20.609 1 91.25 34 GLY B C 1
ATOM 2944 O O . GLY B 1 34 ? -10.508 31.594 20.328 1 91.25 34 GLY B O 1
ATOM 2945 N N . ILE B 1 35 ? -8.562 30.703 20 1 91.44 35 ILE B N 1
ATOM 2946 C CA . ILE B 1 35 ? -8.211 31.656 18.953 1 91.44 35 ILE B CA 1
ATOM 2947 C C . ILE B 1 35 ? -9.109 31.453 17.734 1 91.44 35 ILE B C 1
ATOM 2949 O O . ILE B 1 35 ? -9.641 32.406 17.172 1 91.44 35 ILE B O 1
ATOM 2953 N N . ALA B 1 36 ? -9.336 30.219 17.359 1 93.31 36 ALA B N 1
ATOM 2954 C CA . ALA B 1 36 ? -10.117 29.891 16.156 1 93.31 36 ALA B CA 1
ATOM 2955 C C . ALA B 1 36 ? -11.562 30.344 16.312 1 93.31 36 ALA B C 1
ATOM 2957 O O . ALA B 1 36 ? -12.133 30.969 15.422 1 93.31 36 ALA B O 1
ATOM 2958 N N . VAL B 1 37 ? -12.133 30 17.453 1 94.75 37 VAL B N 1
ATOM 2959 C CA . VAL B 1 37 ? -13.539 30.328 17.719 1 94.75 37 VAL B CA 1
ATOM 2960 C C . VAL B 1 37 ? -13.719 31.844 17.766 1 94.75 37 VAL B C 1
ATOM 2962 O O . VAL B 1 37 ? -14.656 32.375 17.188 1 94.75 37 VAL B O 1
ATOM 2965 N N . ASN B 1 38 ? -12.797 32.5 18.453 1 94.12 38 ASN B N 1
ATOM 2966 C CA . ASN B 1 38 ? -12.883 33.969 18.547 1 94.12 38 ASN B CA 1
ATOM 2967 C C . ASN B 1 38 ? -12.797 34.625 17.188 1 94.12 38 ASN B C 1
ATOM 2969 O O . ASN B 1 38 ? -13.578 35.531 16.875 1 94.12 38 ASN B O 1
ATOM 2973 N N . ARG B 1 39 ? -11.953 34.188 16.438 1 93.56 39 ARG B N 1
ATOM 2974 C CA . ARG B 1 39 ? -11.789 34.781 15.109 1 93.56 39 ARG B CA 1
ATOM 2975 C C . ARG B 1 39 ? -12.977 34.438 14.219 1 93.56 39 ARG B C 1
ATOM 2977 O O . ARG B 1 39 ? -13.445 35.281 13.461 1 93.56 39 ARG B O 1
ATOM 2984 N N . TYR B 1 40 ? -13.422 33.219 14.305 1 95.81 40 TYR B N 1
ATOM 2985 C CA . TYR B 1 40 ? -14.57 32.781 13.516 1 95.81 40 TYR B CA 1
ATOM 2986 C C . TYR B 1 40 ? -15.812 33.594 13.883 1 95.81 40 TYR B C 1
ATOM 2988 O O . TYR B 1 40 ? -16.5 34.125 13 1 95.81 40 TYR B O 1
ATOM 2996 N N . ASN B 1 41 ? -16.031 33.688 15.133 1 95.56 41 ASN B N 1
ATOM 2997 C CA . ASN B 1 41 ? -17.172 34.438 15.602 1 95.56 41 ASN B CA 1
ATOM 2998 C C . ASN B 1 41 ? -17.078 35.906 15.195 1 95.56 41 ASN B C 1
ATOM 3000 O O . ASN B 1 41 ? -18.078 36.531 14.836 1 95.56 41 ASN B O 1
ATOM 3004 N N . GLY B 1 42 ? -15.945 36.469 15.242 1 91.75 42 GLY B N 1
ATOM 3005 C CA . GLY B 1 42 ? -15.742 37.844 14.883 1 91.75 42 GLY B CA 1
ATOM 3006 C C . GLY B 1 42 ? -16.016 38.125 13.414 1 91.75 42 GLY B C 1
ATOM 3007 O O . GLY B 1 42 ? -16.562 39.188 13.07 1 91.75 42 GLY B O 1
ATOM 3008 N N . LEU B 1 43 ? -15.789 37.156 12.602 1 90.12 43 LEU B N 1
ATOM 3009 C CA . LEU B 1 43 ? -15.891 37.375 11.164 1 90.12 43 LEU B CA 1
ATOM 3010 C C . LEU B 1 43 ? -17.25 36.969 10.641 1 90.12 43 LEU B C 1
ATOM 3012 O O . LEU B 1 43 ? -17.734 37.469 9.633 1 90.12 43 LEU B O 1
ATOM 3016 N N . THR B 1 44 ? -17.922 36 11.211 1 85.44 44 THR B N 1
ATOM 3017 C CA . THR B 1 44 ? -19.156 35.469 10.672 1 85.44 44 THR B CA 1
ATOM 3018 C C . THR B 1 44 ? -20.359 35.906 11.492 1 85.44 44 THR B C 1
ATOM 3020 O O . THR B 1 44 ? -21.5 35.75 11.07 1 85.44 44 THR B O 1
ATOM 3023 N N . LEU B 1 45 ? -20.234 36.406 12.609 1 82.69 45 LEU B N 1
ATOM 3024 C CA . LEU B 1 45 ? -21.266 36.844 13.547 1 82.69 45 LEU B CA 1
ATOM 3025 C C . LEU B 1 45 ? -22.062 35.656 14.07 1 82.69 45 LEU B C 1
ATOM 3027 O O . LEU B 1 45 ? -23.281 35.719 14.203 1 82.69 45 LEU B O 1
ATOM 3031 N N . ARG B 1 46 ? -21.375 34.531 14.18 1 86.44 46 ARG B N 1
ATOM 3032 C CA . ARG B 1 46 ? -21.953 33.344 14.828 1 86.44 46 ARG B CA 1
ATOM 3033 C C . ARG B 1 46 ? -21.531 33.281 16.297 1 86.44 46 ARG B C 1
ATOM 3035 O O . ARG B 1 46 ? -20.781 34.125 16.781 1 86.44 46 ARG B O 1
ATOM 3042 N N . SER B 1 47 ? -22.219 32.438 16.938 1 90.44 47 SER B N 1
ATOM 3043 C CA . SER B 1 47 ? -21.922 32.312 18.359 1 90.44 47 SER B CA 1
ATOM 3044 C C . SER B 1 47 ? -21.469 30.906 18.719 1 90.44 47 SER B C 1
ATOM 3046 O O . SER B 1 47 ? -22.156 30.172 19.438 1 90.44 47 SER B O 1
ATOM 3048 N N . VAL B 1 48 ? -20.281 30.578 18.25 1 94.62 48 VAL B N 1
ATOM 3049 C CA . VAL B 1 48 ? -19.703 29.266 18.562 1 94.62 48 VAL B CA 1
ATOM 3050 C C . VAL B 1 48 ? -19.031 29.312 19.922 1 94.62 48 VAL B C 1
ATOM 3052 O O . VAL B 1 48 ? -18.344 30.281 20.25 1 94.62 48 VAL B O 1
ATOM 3055 N N . THR B 1 49 ? -19.25 28.297 20.703 1 90.75 49 THR B N 1
ATOM 3056 C CA . THR B 1 49 ? -18.625 28.188 22.016 1 90.75 49 THR B CA 1
ATOM 3057 C C . THR B 1 49 ? -17.594 27.062 22.031 1 90.75 49 THR B C 1
ATOM 3059 O O . THR B 1 49 ? -17.719 26.078 21.297 1 90.75 49 THR B O 1
ATOM 3062 N N . MET B 1 50 ? -16.672 27.156 22.938 1 87.19 50 MET B N 1
ATOM 3063 C CA . MET B 1 50 ? -15.578 26.188 23 1 87.19 50 MET B CA 1
ATOM 3064 C C . MET B 1 50 ? -16.047 24.891 23.656 1 87.19 50 MET B C 1
ATOM 3066 O O . MET B 1 50 ? -15.445 23.844 23.469 1 87.19 50 MET B O 1
ATOM 3070 N N . ARG B 1 51 ? -17.062 25.016 24.391 1 86.44 51 ARG B N 1
ATOM 3071 C CA . ARG B 1 51 ? -17.609 23.844 25.078 1 86.44 51 ARG B CA 1
ATOM 3072 C C . ARG B 1 51 ? -19.125 23.734 24.875 1 86.44 51 ARG B C 1
ATOM 3074 O O . ARG B 1 51 ? -19.891 24.078 25.781 1 86.44 51 ARG B O 1
ATOM 3081 N N . PRO B 1 52 ? -19.406 23.188 23.766 1 89.62 52 PRO B N 1
ATOM 3082 C CA . PRO B 1 52 ? -20.844 23.094 23.5 1 89.62 52 PRO B CA 1
ATOM 3083 C C . PRO B 1 52 ? -21.547 22.078 24.406 1 89.62 52 PRO B C 1
ATOM 3085 O O . PRO B 1 52 ? -21.078 20.953 24.562 1 89.62 52 PRO B O 1
ATOM 3088 N N . THR B 1 53 ? -22.688 22.438 24.922 1 87.5 53 THR B N 1
ATOM 3089 C CA . THR B 1 53 ? -23.453 21.578 25.812 1 87.5 53 THR B CA 1
ATOM 3090 C C . THR B 1 53 ? -24.859 21.312 25.234 1 87.5 53 THR B C 1
ATOM 3092 O O . THR B 1 53 ? -25.438 20.25 25.453 1 87.5 53 THR B O 1
ATOM 3095 N N . SER B 1 54 ? -25.375 22.328 24.547 1 91.81 54 SER B N 1
ATOM 3096 C CA . SER B 1 54 ? -26.688 22.172 23.938 1 91.81 54 SER B CA 1
ATOM 3097 C C . SER B 1 54 ? -26.578 21.719 22.484 1 91.81 54 SER B C 1
ATOM 3099 O O . SER B 1 54 ? -25.5 21.797 21.891 1 91.81 54 SER B O 1
ATOM 3101 N N . GLN B 1 55 ? -27.672 21.281 21.984 1 94.31 55 GLN B N 1
ATOM 3102 C CA . GLN B 1 55 ? -27.703 20.844 20.594 1 94.31 55 GLN B CA 1
ATOM 3103 C C . GLN B 1 55 ? -27.406 22 19.641 1 94.31 55 GLN B C 1
ATOM 3105 O O . GLN B 1 55 ? -26.672 21.828 18.656 1 94.31 55 GLN B O 1
ATOM 3110 N N . GLU B 1 56 ? -27.953 23.094 20 1 94.81 56 GLU B N 1
ATOM 3111 C CA . GLU B 1 56 ? -27.734 24.266 19.172 1 94.81 56 GLU B CA 1
ATOM 3112 C C . GLU B 1 56 ? -26.266 24.656 19.141 1 94.81 56 GLU B C 1
ATOM 3114 O O . GLU B 1 56 ? -25.734 25 18.078 1 94.81 56 GLU B O 1
ATOM 3119 N N . GLN B 1 57 ? -25.656 24.531 20.297 1 93.69 57 GLN B N 1
ATOM 3120 C CA . GLN B 1 57 ? -24.234 24.859 20.375 1 93.69 57 GLN B CA 1
ATOM 3121 C C . GLN B 1 57 ? -23.391 23.844 19.609 1 93.69 57 GLN B C 1
ATOM 3123 O O . GLN B 1 57 ? -22.406 24.219 18.953 1 93.69 57 GLN B O 1
ATOM 3128 N N . ARG B 1 58 ? -23.734 22.625 19.688 1 94.5 58 ARG B N 1
ATOM 3129 C CA . ARG B 1 58 ? -23.031 21.594 18.938 1 94.5 58 ARG B CA 1
ATOM 3130 C C . ARG B 1 58 ? -23.203 21.797 17.438 1 94.5 58 ARG B C 1
ATOM 3132 O O . ARG B 1 58 ? -22.25 21.609 16.672 1 94.5 58 ARG B O 1
ATOM 3139 N N . ASN B 1 59 ? -24.422 22.188 17.016 1 96.25 59 ASN B N 1
ATOM 3140 C CA . ASN B 1 59 ? -24.656 22.484 15.609 1 96.25 59 ASN B CA 1
ATOM 3141 C C . ASN B 1 59 ? -23.766 23.641 15.133 1 96.25 59 ASN B C 1
ATOM 3143 O O . ASN B 1 59 ? -23.141 23.547 14.07 1 96.25 59 ASN B O 1
ATOM 3147 N N . GLU B 1 60 ? -23.688 24.656 15.969 1 96 60 GLU B N 1
ATOM 3148 C CA . GLU B 1 60 ? -22.906 25.828 15.586 1 96 60 GLU B CA 1
ATOM 3149 C C . GLU B 1 60 ? -21.422 25.469 15.445 1 96 60 GLU B C 1
ATOM 3151 O O . GLU B 1 60 ? -20.75 25.953 14.531 1 96 60 GLU B O 1
ATOM 3156 N N . MET B 1 61 ? -20.953 24.672 16.344 1 95.88 61 MET B N 1
ATOM 3157 C CA . MET B 1 61 ? -19.547 24.266 16.234 1 95.88 61 MET B CA 1
ATOM 3158 C C . MET B 1 61 ? -19.328 23.406 14.992 1 95.88 61 MET B C 1
ATOM 3160 O O . MET B 1 61 ? -18.312 23.531 14.32 1 95.88 61 MET B O 1
ATOM 3164 N N . PHE B 1 62 ? -20.312 22.578 14.742 1 97.12 62 PHE B N 1
ATOM 3165 C CA . PHE B 1 62 ? -20.188 21.734 13.555 1 97.12 62 PHE B CA 1
ATOM 3166 C C . PHE B 1 62 ? -20.203 22.594 12.289 1 97.12 62 PHE B C 1
ATOM 3168 O O . PHE B 1 62 ? -19.469 22.328 11.336 1 97.12 62 PHE B O 1
ATOM 3175 N N . TYR B 1 63 ? -21.062 23.609 12.25 1 97.44 63 TYR B N 1
ATOM 3176 C CA . TYR B 1 63 ? -21.109 24.516 11.109 1 97.44 63 TYR B CA 1
ATOM 3177 C C . TYR B 1 63 ? -19.75 25.203 10.914 1 97.44 63 TYR B C 1
ATOM 3179 O O . TYR B 1 63 ? -19.312 25.422 9.781 1 97.44 63 TYR B O 1
ATOM 3187 N N . MET B 1 64 ? -19.141 25.531 11.992 1 97.62 64 MET B N 1
ATOM 3188 C CA . MET B 1 64 ? -17.797 26.109 11.906 1 97.62 64 MET B CA 1
ATOM 3189 C C . MET B 1 64 ? -16.828 25.141 11.258 1 97.62 64 MET B C 1
ATOM 3191 O O . MET B 1 64 ? -16.062 25.516 10.359 1 97.62 64 MET B O 1
ATOM 3195 N N . CYS B 1 65 ? -16.828 23.891 11.719 1 97.81 65 CYS B N 1
ATOM 3196 C CA . CYS B 1 65 ? -15.969 22.859 11.133 1 97.81 65 CYS B CA 1
ATOM 3197 C C . CYS B 1 65 ? -16.25 22.703 9.648 1 97.81 65 CYS B C 1
ATOM 3199 O O . CYS B 1 65 ? -15.328 22.609 8.836 1 97.81 65 CYS B O 1
ATOM 3201 N N . LEU B 1 66 ? -17.5 22.641 9.32 1 98.25 66 LEU B N 1
ATOM 3202 C CA . LEU B 1 66 ? -17.922 22.5 7.934 1 98.25 66 LEU B CA 1
ATOM 3203 C C . LEU B 1 66 ? -17.438 23.672 7.094 1 98.25 66 LEU B C 1
ATOM 3205 O O . LEU B 1 66 ? -16.875 23.484 6.008 1 98.25 66 LEU B O 1
ATOM 3209 N N . ASP B 1 67 ? -17.594 24.875 7.578 1 97.94 67 ASP B N 1
ATOM 3210 C CA . ASP B 1 67 ? -17.125 26.062 6.875 1 97.94 67 ASP B CA 1
ATOM 3211 C C . ASP B 1 67 ? -15.609 26 6.66 1 97.94 67 ASP B C 1
ATOM 3213 O O . ASP B 1 67 ? -15.109 26.375 5.594 1 97.94 67 ASP B O 1
ATOM 3217 N N . MET B 1 68 ? -14.93 25.547 7.648 1 97.69 68 MET B N 1
ATOM 3218 C CA . MET B 1 68 ? -13.469 25.516 7.578 1 97.69 68 MET B CA 1
ATOM 3219 C C . MET B 1 68 ? -12.992 24.5 6.547 1 97.69 68 MET B C 1
ATOM 3221 O O . MET B 1 68 ? -12.055 24.766 5.797 1 97.69 68 MET B O 1
ATOM 3225 N N . ILE B 1 69 ? -13.625 23.375 6.488 1 97.81 69 ILE B N 1
ATOM 3226 C CA . ILE B 1 69 ? -13.211 22.359 5.52 1 97.81 69 ILE B CA 1
ATOM 3227 C C . ILE B 1 69 ? -13.531 22.844 4.105 1 97.81 69 ILE B C 1
ATOM 3229 O O . ILE B 1 69 ? -12.742 22.641 3.184 1 97.81 69 ILE B O 1
ATOM 3233 N N . LEU B 1 70 ? -14.68 23.438 3.936 1 98 70 LEU B N 1
ATOM 3234 C CA . LEU B 1 70 ? -15.078 23.938 2.623 1 98 70 LEU B CA 1
ATOM 3235 C C . LEU B 1 70 ? -14.156 25.078 2.178 1 98 70 LEU B C 1
ATOM 3237 O O . LEU B 1 70 ? -13.797 25.172 1.002 1 98 70 LEU B O 1
ATOM 3241 N N . ALA B 1 71 ? -13.75 25.875 3.113 1 97.06 71 ALA B N 1
ATOM 3242 C CA . ALA B 1 71 ? -12.82 26.953 2.811 1 97.06 71 ALA B CA 1
ATOM 3243 C C . ALA B 1 71 ? -11.445 26.406 2.428 1 97.06 71 ALA B C 1
ATOM 3245 O O . ALA B 1 71 ? -10.852 26.828 1.436 1 97.06 71 ALA B O 1
ATOM 3246 N N . ALA B 1 72 ? -10.992 25.469 3.248 1 96.69 72 ALA B N 1
ATOM 3247 C CA . ALA B 1 72 ? -9.68 24.875 2.99 1 96.69 72 ALA B CA 1
ATOM 3248 C C . ALA B 1 72 ? -9.672 24.125 1.656 1 96.69 72 ALA B C 1
ATOM 3250 O O . ALA B 1 72 ? -8.656 24.109 0.96 1 96.69 72 ALA B O 1
ATOM 3251 N N . ALA B 1 73 ? -10.773 23.516 1.281 1 96.62 73 ALA B N 1
ATOM 3252 C CA . ALA B 1 73 ? -10.891 22.75 0.035 1 96.62 73 ALA B CA 1
ATOM 3253 C C . ALA B 1 73 ? -11.273 23.672 -1.125 1 96.62 73 ALA B C 1
ATOM 3255 O O . ALA B 1 73 ? -11.344 23.234 -2.273 1 96.62 73 ALA B O 1
ATOM 3256 N N . ASN B 1 74 ? -11.555 24.891 -0.886 1 94.81 74 ASN B N 1
ATOM 3257 C CA . ASN B 1 74 ? -11.992 25.859 -1.888 1 94.81 74 ASN B CA 1
ATOM 3258 C C . ASN B 1 74 ? -13.242 25.391 -2.621 1 94.81 74 ASN B C 1
ATOM 3260 O O . ASN B 1 74 ? -13.273 25.359 -3.852 1 94.81 74 ASN B O 1
ATOM 3264 N N . LEU B 1 75 ? -14.195 24.969 -1.801 1 96.69 75 LEU B N 1
ATOM 3265 C CA . LEU B 1 75 ? -15.445 24.453 -2.352 1 96.69 75 LEU B CA 1
ATOM 3266 C C . LEU B 1 75 ? -16.625 25.312 -1.915 1 96.69 75 LEU B C 1
ATOM 3268 O O . LEU B 1 75 ? -16.672 25.781 -0.774 1 96.69 75 LEU B O 1
ATOM 3272 N N . ASN B 1 76 ? -17.5 25.562 -2.801 1 96.25 76 ASN B N 1
ATOM 3273 C CA . ASN B 1 76 ? -18.797 26.156 -2.525 1 96.25 76 ASN B CA 1
ATOM 3274 C C . ASN B 1 76 ? -19.922 25.125 -2.686 1 96.25 76 ASN B C 1
ATOM 3276 O O . ASN B 1 76 ? -20.203 24.672 -3.797 1 96.25 76 ASN B O 1
ATOM 3280 N N . VAL B 1 77 ? -20.531 24.781 -1.622 1 95.5 77 VAL B N 1
ATOM 3281 C CA . VAL B 1 77 ? -21.516 23.703 -1.646 1 95.5 77 VAL B CA 1
ATOM 3282 C C . VAL B 1 77 ? -22.891 24.25 -2.033 1 95.5 77 VAL B C 1
ATOM 3284 O O . VAL B 1 77 ? -23.781 23.484 -2.393 1 95.5 77 VAL B O 1
ATOM 3287 N N . GLY B 1 78 ? -23.094 25.547 -1.986 1 93.19 78 GLY B N 1
ATOM 3288 C CA . GLY B 1 78 ? -24.391 26.125 -2.301 1 93.19 78 GLY B CA 1
ATOM 3289 C C . GLY B 1 78 ? -25.406 25.969 -1.186 1 93.19 78 GLY B C 1
ATOM 3290 O O . GLY B 1 78 ? -25.047 25.844 -0.017 1 93.19 78 GLY B O 1
ATOM 3291 N N . ASN B 1 79 ? -26.688 26.125 -1.571 1 95.12 79 ASN B N 1
ATOM 3292 C CA . ASN B 1 79 ? -27.781 26.031 -0.598 1 95.12 79 ASN B CA 1
ATOM 3293 C C . ASN B 1 79 ? -28.234 24.594 -0.401 1 95.12 79 ASN B C 1
ATOM 3295 O O . ASN B 1 79 ? -29.078 24.094 -1.155 1 95.12 79 ASN B O 1
ATOM 3299 N N . ILE B 1 80 ? -27.734 24 0.678 1 96 80 ILE B N 1
ATOM 3300 C CA . ILE B 1 80 ? -28.016 22.578 0.852 1 96 80 ILE B CA 1
ATOM 3301 C C . ILE B 1 80 ? -28.938 22.375 2.053 1 96 80 ILE B C 1
ATOM 3303 O O . ILE B 1 80 ? -29.438 21.266 2.285 1 96 80 ILE B O 1
ATOM 3307 N N . SER B 1 81 ? -29.156 23.391 2.836 1 96.81 81 SER B N 1
ATOM 3308 C CA . SER B 1 81 ? -29.906 23.297 4.086 1 96.81 81 SER B CA 1
ATOM 3309 C C . SER B 1 81 ? -30.609 24.594 4.418 1 96.81 81 SER B C 1
ATOM 3311 O O . SER B 1 81 ? -30.109 25.688 4.109 1 96.81 81 SER B O 1
ATOM 3313 N N . PRO B 1 82 ? -31.781 24.531 4.992 1 95.5 82 PRO B N 1
ATOM 3314 C CA . PRO B 1 82 ? -32.406 25.75 5.52 1 95.5 82 PRO B CA 1
ATOM 3315 C C . PRO B 1 82 ? -31.734 26.234 6.801 1 95.5 82 PRO B C 1
ATOM 3317 O O . PRO B 1 82 ? -31.906 27.406 7.176 1 95.5 82 PRO B O 1
ATOM 3320 N N . ASP B 1 83 ? -30.922 25.438 7.492 1 94.94 83 ASP B N 1
ATOM 3321 C CA . ASP B 1 83 ? -30.359 25.734 8.805 1 94.94 83 ASP B CA 1
ATOM 3322 C C . ASP B 1 83 ? -28.906 26.156 8.695 1 94.94 83 ASP B C 1
ATOM 3324 O O . ASP B 1 83 ? -28.312 26.656 9.656 1 94.94 83 ASP B O 1
ATOM 3328 N N . TYR B 1 84 ? -28.328 25.922 7.535 1 95.56 84 TYR B N 1
ATOM 3329 C CA . TYR B 1 84 ? -26.906 26.172 7.352 1 95.56 84 TYR B CA 1
ATOM 3330 C C . TYR B 1 84 ? -26.656 27.031 6.117 1 95.56 84 TYR B C 1
ATOM 3332 O O . TYR B 1 84 ? -27.125 26.703 5.023 1 95.56 84 TYR B O 1
ATOM 3340 N N . ILE B 1 85 ? -26 28.109 6.301 1 94.38 85 ILE B N 1
ATOM 3341 C CA . ILE B 1 85 ? -25.516 28.953 5.215 1 94.38 85 ILE B CA 1
ATOM 3342 C C . ILE B 1 85 ? -24 29.062 5.293 1 94.38 85 ILE B C 1
ATOM 3344 O O . ILE B 1 85 ? -23.438 29.5 6.309 1 94.38 85 ILE B O 1
ATOM 3348 N N . GLN B 1 86 ? -23.344 28.672 4.234 1 96.19 86 GLN B N 1
ATOM 3349 C CA . GLN B 1 86 ? -21.875 28.688 4.199 1 96.19 86 GLN B CA 1
ATOM 3350 C C . GLN B 1 86 ? -21.344 30.109 4.363 1 96.19 86 GLN B C 1
ATOM 3352 O O . GLN B 1 86 ? -21.812 31.031 3.707 1 96.19 86 GLN B O 1
ATOM 3357 N N . ASN B 1 87 ? -20.391 30.203 5.207 1 95.12 87 ASN B N 1
ATOM 3358 C CA . ASN B 1 87 ? -19.734 31.5 5.395 1 95.12 87 ASN B CA 1
ATOM 3359 C C . ASN B 1 87 ? -18.438 31.594 4.594 1 95.12 87 ASN B C 1
ATOM 3361 O O . ASN B 1 87 ? -17.391 31.125 5.043 1 95.12 87 ASN B O 1
ATOM 3365 N N . LEU B 1 88 ? -18.438 32.344 3.57 1 91.88 88 LEU B N 1
ATOM 3366 C CA . LEU B 1 88 ? -17.312 32.406 2.643 1 91.88 88 LEU B CA 1
ATOM 3367 C C . LEU B 1 88 ? -16.156 33.188 3.254 1 91.88 88 LEU B C 1
ATOM 3369 O O . LEU B 1 88 ? -15.016 33.062 2.805 1 91.88 88 LEU B O 1
ATOM 3373 N N . ALA B 1 89 ? -16.469 33.969 4.281 1 91.75 89 ALA B N 1
ATOM 3374 C CA . ALA B 1 89 ? -15.43 34.75 4.926 1 91.75 89 ALA B CA 1
ATOM 3375 C C . ALA B 1 89 ? -14.5 33.906 5.766 1 91.75 89 ALA B C 1
ATOM 3377 O O . ALA B 1 89 ? -13.445 34.344 6.215 1 91.75 89 ALA B O 1
ATOM 3378 N N . THR B 1 90 ? -14.875 32.625 5.941 1 94.5 90 THR B N 1
ATOM 3379 C CA . THR B 1 90 ? -14.125 31.688 6.797 1 94.5 90 THR B CA 1
ATOM 3380 C C . THR B 1 90 ? -12.695 31.531 6.289 1 94.5 90 THR B C 1
ATOM 3382 O O . THR B 1 90 ? -11.781 31.297 7.078 1 94.5 90 THR B O 1
ATOM 3385 N N . ILE B 1 91 ? -12.477 31.609 5.023 1 93.06 91 ILE B N 1
ATOM 3386 C CA . ILE B 1 91 ? -11.133 31.516 4.465 1 93.06 91 ILE B CA 1
ATOM 3387 C C . ILE B 1 91 ? -10.227 32.562 5.105 1 93.06 91 ILE B C 1
ATOM 3389 O O . ILE B 1 91 ? -9.031 32.312 5.305 1 93.06 91 ILE B O 1
ATOM 3393 N N . GLY B 1 92 ? -10.797 33.719 5.457 1 90.38 92 GLY B N 1
ATOM 3394 C CA . GLY B 1 92 ? -10.047 34.75 6.133 1 90.38 92 GLY B CA 1
ATOM 3395 C C . GLY B 1 92 ? -9.602 34.375 7.527 1 90.38 92 GLY B C 1
ATOM 3396 O O . GLY B 1 92 ? -8.547 34.812 7.996 1 90.38 92 GLY B O 1
ATOM 3397 N N . VAL B 1 93 ? -10.414 33.531 8.195 1 90.81 93 VAL B N 1
ATOM 3398 C CA . VAL B 1 93 ? -10.062 33.031 9.516 1 90.81 93 VAL B CA 1
ATOM 3399 C C . VAL B 1 93 ? -8.836 32.125 9.414 1 90.81 93 VAL B C 1
ATOM 3401 O O . VAL B 1 93 ? -7.898 32.25 10.211 1 90.81 93 VAL B O 1
ATOM 3404 N N . LEU B 1 94 ? -8.789 31.328 8.414 1 91.5 94 LEU B N 1
ATOM 3405 C CA . LEU B 1 94 ? -7.742 30.312 8.266 1 91.5 94 LEU B CA 1
ATOM 3406 C C . LEU B 1 94 ? -6.484 30.922 7.656 1 91.5 94 LEU B C 1
ATOM 3408 O O . LEU B 1 94 ? -5.398 30.359 7.77 1 91.5 94 LEU B O 1
ATOM 3412 N N . ALA B 1 95 ? -6.66 32 6.953 1 86.75 95 ALA B N 1
ATOM 3413 C CA . ALA B 1 95 ? -5.523 32.656 6.301 1 86.75 95 ALA B CA 1
ATOM 3414 C C . ALA B 1 95 ? -4.695 33.438 7.309 1 86.75 95 ALA B C 1
ATOM 3416 O O . ALA B 1 95 ? -3.557 33.812 7.02 1 86.75 95 ALA B O 1
ATOM 3417 N N . THR B 1 96 ? -5.242 33.656 8.492 1 81.38 96 THR B N 1
ATOM 3418 C CA . THR B 1 96 ? -4.52 34.438 9.5 1 81.38 96 THR B CA 1
ATOM 3419 C C . THR B 1 96 ? -3.471 33.562 10.195 1 81.38 96 THR B C 1
ATOM 3421 O O . THR B 1 96 ? -3.748 32.406 10.562 1 81.38 96 THR B O 1
ATOM 3424 N N . PRO B 1 97 ? -2.33 34.156 10.43 1 79.88 97 PRO B N 1
ATOM 3425 C CA . PRO B 1 97 ? -1.246 33.375 11.031 1 79.88 97 PRO B CA 1
ATOM 3426 C C . PRO B 1 97 ? -1.416 33.188 12.539 1 79.88 97 PRO B C 1
ATOM 3428 O O . PRO B 1 97 ? -0.66 32.438 13.156 1 79.88 97 PRO B O 1
ATOM 3431 N N . GLU B 1 98 ? -2.451 33.719 13.07 1 82.56 98 GLU B N 1
ATOM 3432 C CA . GLU B 1 98 ? -2.619 33.688 14.523 1 82.56 98 GLU B CA 1
ATOM 3433 C C . GLU B 1 98 ? -3.021 32.312 15 1 82.56 98 GLU B C 1
ATOM 3435 O O . GLU B 1 98 ? -2.742 31.922 16.141 1 82.56 98 GLU B O 1
ATOM 3440 N N . ILE B 1 99 ? -3.689 31.594 14.172 1 85.88 99 ILE B N 1
ATOM 3441 C CA . ILE B 1 99 ? -4.07 30.234 14.539 1 85.88 99 ILE B CA 1
ATOM 3442 C C . ILE B 1 99 ? -2.91 29.281 14.258 1 85.88 99 ILE B C 1
ATOM 3444 O O . ILE B 1 99 ? -2.564 29.031 13.102 1 85.88 99 ILE B O 1
ATOM 3448 N N . PRO B 1 100 ? -2.361 28.828 15.32 1 84.75 100 PRO B N 1
ATOM 3449 C CA . PRO B 1 100 ? -1.266 27.875 15.086 1 84.75 100 PRO B CA 1
ATOM 3450 C C . PRO B 1 100 ? -1.749 26.547 14.531 1 84.75 100 PRO B C 1
ATOM 3452 O O . PRO B 1 100 ? -2.941 26.234 14.602 1 84.75 100 PRO B O 1
ATOM 3455 N N . TYR B 1 101 ? -0.849 25.859 13.867 1 85.69 101 TYR B N 1
ATOM 3456 C CA . TYR B 1 101 ? -1.171 24.484 13.492 1 85.69 101 TYR B CA 1
ATOM 3457 C C . TYR B 1 101 ? -0.178 23.516 14.109 1 85.69 101 TYR B C 1
ATOM 3459 O O . TYR B 1 101 ? 0.964 23.875 14.398 1 85.69 101 TYR B O 1
ATOM 3467 N N . THR B 1 102 ? -0.677 22.344 14.359 1 86.25 102 THR B N 1
ATOM 3468 C CA . THR B 1 102 ? 0.126 21.312 15 1 86.25 102 THR B CA 1
ATOM 3469 C C . THR B 1 102 ? 1.126 20.719 14.016 1 86.25 102 THR B C 1
ATOM 3471 O O . THR B 1 102 ? 0.899 20.734 12.805 1 86.25 102 THR B O 1
ATOM 3474 N N . MET B 1 103 ? 2.184 20.109 14.578 1 86.25 103 MET B N 1
ATOM 3475 C CA . MET B 1 103 ? 3.186 19.406 13.789 1 86.25 103 MET B CA 1
ATOM 3476 C C . MET B 1 103 ? 2.561 18.234 13.031 1 86.25 103 MET B C 1
ATOM 3478 O O . MET B 1 103 ? 2.891 18 11.875 1 86.25 103 MET B O 1
ATOM 3482 N N . GLU B 1 104 ? 1.65 17.641 13.656 1 87.44 104 GLU B N 1
ATOM 3483 C CA . GLU B 1 104 ? 0.996 16.484 13.047 1 87.44 104 GLU B CA 1
ATOM 3484 C C . GLU B 1 104 ? 0.207 16.891 11.805 1 87.44 104 GLU B C 1
ATOM 3486 O O . GLU B 1 104 ? 0.342 16.266 10.75 1 87.44 104 GLU B O 1
ATOM 3491 N N . SER B 1 105 ? -0.572 17.922 11.969 1 90.75 105 SER B N 1
ATOM 3492 C CA . SER B 1 105 ? -1.381 18.375 10.844 1 90.75 105 SER B CA 1
ATOM 3493 C C . SER B 1 105 ? -0.506 18.906 9.711 1 90.75 105 SER B C 1
ATOM 3495 O O . SER B 1 105 ? -0.774 18.656 8.539 1 90.75 105 SER B O 1
ATOM 3497 N N . ALA B 1 106 ? 0.533 19.594 10.07 1 89.75 106 ALA B N 1
ATOM 3498 C CA . ALA B 1 106 ? 1.449 20.141 9.07 1 89.75 106 ALA B CA 1
ATOM 3499 C C . ALA B 1 106 ? 2.148 19.016 8.297 1 89.75 106 ALA B C 1
ATOM 3501 O O . ALA B 1 106 ? 2.281 19.094 7.074 1 89.75 106 ALA B O 1
ATOM 3502 N N . ASN B 1 107 ? 2.59 18.031 9.016 1 89.81 107 ASN B N 1
ATOM 3503 C CA . ASN B 1 107 ? 3.297 16.938 8.383 1 89.81 107 ASN B CA 1
ATOM 3504 C C . ASN B 1 107 ? 2.369 16.109 7.492 1 89.81 107 ASN B C 1
ATOM 3506 O O . ASN B 1 107 ? 2.783 15.617 6.441 1 89.81 107 ASN B O 1
ATOM 3510 N N . GLU B 1 108 ? 1.157 15.961 7.918 1 91.5 108 GLU B N 1
ATOM 3511 C CA . GLU B 1 108 ? 0.187 15.234 7.105 1 91.5 108 GLU B CA 1
ATOM 3512 C C . GLU B 1 108 ? -0.065 15.945 5.781 1 91.5 108 GLU B C 1
ATOM 3514 O O . GLU B 1 108 ? -0.077 15.312 4.723 1 91.5 108 GLU B O 1
ATOM 3519 N N . ILE B 1 109 ? -0.191 17.234 5.84 1 91.44 109 ILE B N 1
ATOM 3520 C CA . ILE B 1 109 ? -0.454 18.016 4.637 1 91.44 109 ILE B CA 1
ATOM 3521 C C . ILE B 1 109 ? 0.796 18.047 3.76 1 91.44 109 ILE B C 1
ATOM 3523 O O . ILE B 1 109 ? 0.702 17.984 2.531 1 91.44 109 ILE B O 1
ATOM 3527 N N . ALA B 1 110 ? 1.939 18.141 4.414 1 89.06 110 ALA B N 1
ATOM 3528 C CA . ALA B 1 110 ? 3.191 18.125 3.66 1 89.06 110 ALA B CA 1
ATOM 3529 C C . ALA B 1 110 ? 3.361 16.812 2.906 1 89.06 110 ALA B C 1
ATOM 3531 O O . ALA B 1 110 ? 3.75 16.812 1.735 1 89.06 110 ALA B O 1
ATOM 3532 N N . ARG B 1 111 ? 3.074 15.734 3.549 1 90.88 111 ARG B N 1
ATOM 3533 C CA . ARG B 1 111 ? 3.16 14.414 2.928 1 90.88 111 ARG B CA 1
ATOM 3534 C C . ARG B 1 111 ? 2.193 14.297 1.756 1 90.88 111 ARG B C 1
ATOM 3536 O O . ARG B 1 111 ? 2.568 13.828 0.679 1 90.88 111 ARG B O 1
ATOM 3543 N N . MET B 1 112 ? 1.033 14.734 2.027 1 91.19 112 MET B N 1
ATOM 3544 C CA . MET B 1 112 ? 0.015 14.672 0.981 1 91.19 112 MET B CA 1
ATOM 3545 C C . MET B 1 112 ? 0.431 15.5 -0.231 1 91.19 112 MET B C 1
ATOM 3547 O O . MET B 1 112 ? 0.337 15.031 -1.367 1 91.19 112 MET B O 1
ATOM 3551 N N . SER B 1 113 ? 0.922 16.688 -0.018 1 89.5 113 SER B N 1
ATOM 3552 C CA . SER B 1 113 ? 1.324 17.578 -1.104 1 89.5 113 SER B CA 1
ATOM 3553 C C . SER B 1 113 ? 2.535 17.016 -1.851 1 89.5 113 SER B C 1
ATOM 3555 O O . SER B 1 113 ? 2.6 17.094 -3.08 1 89.5 113 SER B O 1
ATOM 3557 N N . GLY B 1 114 ? 3.426 16.469 -1.097 1 87.19 114 GLY B N 1
ATOM 3558 C CA . GLY B 1 114 ? 4.59 15.852 -1.716 1 87.19 114 GLY B CA 1
ATOM 3559 C C . GLY B 1 114 ? 4.238 14.672 -2.594 1 87.19 114 GLY B C 1
ATOM 3560 O O . GLY B 1 114 ? 4.734 14.555 -3.717 1 87.19 114 GLY B O 1
ATOM 3561 N N . GLU B 1 115 ? 3.357 13.898 -2.105 1 88.56 115 GLU B N 1
ATOM 3562 C CA . GLU B 1 115 ? 3.033 12.648 -2.785 1 88.56 115 GLU B CA 1
ATOM 3563 C C . GLU B 1 115 ? 2.172 12.898 -4.02 1 88.56 115 GLU B C 1
ATOM 3565 O O . GLU B 1 115 ? 2.301 12.195 -5.023 1 88.56 115 GLU B O 1
ATOM 3570 N N . THR B 1 116 ? 1.295 13.867 -3.939 1 89.38 116 THR B N 1
ATOM 3571 C CA . THR B 1 116 ? 0.413 14.125 -5.07 1 89.38 116 THR B CA 1
ATOM 3572 C C . THR B 1 116 ? 1.158 14.867 -6.176 1 89.38 116 THR B C 1
ATOM 3574 O O . THR B 1 116 ? 0.727 14.867 -7.332 1 89.38 116 THR B O 1
ATOM 3577 N N . GLY B 1 117 ? 2.293 15.445 -5.832 1 87.38 117 GLY B N 1
ATOM 3578 C CA . GLY B 1 117 ? 3.053 16.188 -6.824 1 87.38 117 GLY B CA 1
ATOM 3579 C C . GLY B 1 117 ? 4.195 15.391 -7.422 1 87.38 117 GLY B C 1
ATOM 3580 O O . GLY B 1 117 ? 4.949 15.898 -8.25 1 87.38 117 GLY B O 1
ATOM 3581 N N . THR B 1 118 ? 4.34 14.188 -6.941 1 90.44 118 THR B N 1
ATOM 3582 C CA . THR B 1 118 ? 5.457 13.375 -7.402 1 90.44 118 THR B CA 1
ATOM 3583 C C . THR B 1 118 ? 4.969 12.016 -7.891 1 90.44 118 THR B C 1
ATOM 3585 O O . THR B 1 118 ? 3.77 11.734 -7.863 1 90.44 118 THR B O 1
ATOM 3588 N N . TRP B 1 119 ? 5.91 11.258 -8.469 1 90.75 119 TRP B N 1
ATOM 3589 C CA . TRP B 1 119 ? 5.629 9.914 -8.953 1 90.75 119 TRP B CA 1
ATOM 3590 C C . TRP B 1 119 ? 6.652 8.914 -8.422 1 90.75 119 TRP B C 1
ATOM 3592 O O . TRP B 1 119 ? 7.84 9.234 -8.312 1 90.75 119 TRP B O 1
ATOM 3602 N N . GLY B 1 120 ? 6.164 7.805 -8.008 1 90.75 120 GLY B N 1
ATOM 3603 C CA . GLY B 1 120 ? 7.051 6.746 -7.551 1 90.75 120 GLY B CA 1
ATOM 3604 C C . GLY B 1 120 ? 6.523 5.355 -7.852 1 90.75 120 GLY B C 1
ATOM 3605 O O . GLY B 1 120 ? 5.328 5.176 -8.094 1 90.75 120 GLY B O 1
ATOM 3606 N N . PRO B 1 121 ? 7.461 4.43 -7.957 1 92.75 121 PRO B N 1
ATOM 3607 C CA . PRO B 1 121 ? 7.023 3.051 -8.195 1 92.75 121 PRO B CA 1
ATOM 3608 C C . PRO B 1 121 ? 6.215 2.479 -7.035 1 92.75 121 PRO B C 1
ATOM 3610 O O . PRO B 1 121 ? 6.629 2.582 -5.879 1 92.75 121 PRO B O 1
ATOM 3613 N N . ASP B 1 122 ? 5.102 2.041 -7.363 1 91.88 122 ASP B N 1
ATOM 3614 C CA . ASP B 1 122 ? 4.246 1.411 -6.359 1 91.88 122 ASP B CA 1
ATOM 3615 C C . ASP B 1 122 ? 3.66 0.102 -6.883 1 91.88 122 ASP B C 1
ATOM 3617 O O . ASP B 1 122 ? 3.414 -0.039 -8.086 1 91.88 122 ASP B O 1
ATOM 3621 N N . ARG B 1 123 ? 3.477 -0.787 -5.898 1 92.5 123 ARG B N 1
ATOM 3622 C CA . ARG B 1 123 ? 2.877 -2.068 -6.258 1 92.5 123 ARG B CA 1
ATOM 3623 C C . ARG B 1 123 ? 1.422 -1.895 -6.676 1 92.5 123 ARG B C 1
ATOM 3625 O O . ARG B 1 123 ? 0.613 -1.353 -5.918 1 92.5 123 ARG B O 1
ATOM 3632 N N . GLN B 1 124 ? 1.18 -2.346 -7.836 1 93.06 124 GLN B N 1
ATOM 3633 C CA . GLN B 1 124 ? -0.18 -2.211 -8.352 1 93.06 124 GLN B CA 1
ATOM 3634 C C . GLN B 1 124 ? -1.075 -3.336 -7.836 1 93.06 124 GLN B C 1
ATOM 3636 O O . GLN B 1 124 ? -0.638 -4.484 -7.727 1 93.06 124 GLN B O 1
ATOM 3641 N N . PRO B 1 125 ? -2.311 -2.949 -7.555 1 87.88 125 PRO B N 1
ATOM 3642 C CA . PRO B 1 125 ? -3.199 -3.928 -6.926 1 87.88 125 PRO B CA 1
ATOM 3643 C C . PRO B 1 125 ? -3.805 -4.906 -7.926 1 87.88 125 PRO B C 1
ATOM 3645 O O . PRO B 1 125 ? -4.312 -5.961 -7.535 1 87.88 125 PRO B O 1
ATOM 3648 N N . PHE B 1 126 ? -3.764 -4.574 -9.18 1 91.06 126 PHE B N 1
ATOM 3649 C CA . PHE B 1 126 ? -4.43 -5.402 -10.18 1 91.06 126 PHE B CA 1
ATOM 3650 C C . PHE B 1 126 ? -3.416 -6.227 -10.961 1 91.06 126 PHE B C 1
ATOM 3652 O O . PHE B 1 126 ? -2.252 -5.836 -11.086 1 91.06 126 PHE B O 1
ATOM 3659 N N . GLY B 1 127 ? -3.932 -7.309 -11.477 1 94.81 127 GLY B N 1
ATOM 3660 C CA . GLY B 1 127 ? -3.068 -8.188 -12.25 1 94.81 127 GLY B CA 1
ATOM 3661 C C . GLY B 1 127 ? -2.518 -7.527 -13.5 1 94.81 127 GLY B C 1
ATOM 3662 O O . GLY B 1 127 ? -3.17 -6.672 -14.102 1 94.81 127 GLY B O 1
ATOM 3663 N N . TYR B 1 128 ? -1.399 -8 -13.898 1 97.06 128 TYR B N 1
ATOM 3664 C CA . TYR B 1 128 ? -0.663 -7.406 -15.008 1 97.06 128 TYR B CA 1
ATOM 3665 C C . TYR B 1 128 ? -1.432 -7.555 -16.312 1 97.06 128 TYR B C 1
ATOM 3667 O O . TYR B 1 128 ? -1.415 -6.656 -17.156 1 97.06 128 TYR B O 1
ATOM 3675 N N . PHE B 1 129 ? -2.184 -8.656 -16.516 1 97.38 129 PHE B N 1
ATOM 3676 C CA . PHE B 1 129 ? -2.855 -8.945 -17.781 1 97.38 129 PHE B CA 1
ATOM 3677 C C . PHE B 1 129 ? -4.336 -8.602 -17.703 1 97.38 129 PHE B C 1
ATOM 3679 O O . PHE B 1 129 ? -5.148 -9.141 -18.453 1 97.38 129 PHE B O 1
ATOM 3686 N N . LEU B 1 130 ? -4.703 -7.742 -16.859 1 95.25 130 LEU B N 1
ATOM 3687 C CA . LEU B 1 130 ? -6.098 -7.422 -16.578 1 95.25 130 LEU B CA 1
ATOM 3688 C C . LEU B 1 130 ? -6.812 -6.945 -17.828 1 95.25 130 LEU B C 1
ATOM 3690 O O . LEU B 1 130 ? -7.984 -7.266 -18.047 1 95.25 130 LEU B O 1
ATOM 3694 N N . ALA B 1 131 ? -6.172 -6.289 -18.719 1 93.5 131 ALA B N 1
ATOM 3695 C CA . ALA B 1 131 ? -6.805 -5.637 -19.875 1 93.5 131 ALA B CA 1
ATOM 3696 C C . ALA B 1 131 ? -6.887 -6.586 -21.062 1 93.5 131 ALA B C 1
ATOM 3698 O O . ALA B 1 131 ? -7.387 -6.211 -22.125 1 93.5 131 ALA B O 1
ATOM 3699 N N . ALA B 1 132 ? -6.395 -7.781 -20.875 1 95.06 132 ALA B N 1
ATOM 3700 C CA . ALA B 1 132 ? -6.453 -8.734 -21.984 1 95.06 132 ALA B CA 1
ATOM 3701 C C . ALA B 1 132 ? -7.898 -9.055 -22.359 1 95.06 132 ALA B C 1
ATOM 3703 O O . ALA B 1 132 ? -8.672 -9.508 -21.516 1 95.06 132 ALA B O 1
ATOM 3704 N N . PRO B 1 133 ? -8.297 -8.852 -23.578 1 95.31 133 PRO B N 1
ATOM 3705 C CA . PRO B 1 133 ? -9.688 -9.086 -23.969 1 95.31 133 PRO B CA 1
ATOM 3706 C C . PRO B 1 133 ? -10 -10.562 -24.172 1 95.31 133 PRO B C 1
ATOM 3708 O O . PRO B 1 133 ? -11.172 -10.945 -24.25 1 95.31 133 PRO B O 1
ATOM 3711 N N . GLU B 1 134 ? -8.953 -11.32 -24.359 1 95.94 134 GLU B N 1
ATOM 3712 C CA . GLU B 1 134 ? -9.133 -12.742 -24.625 1 95.94 134 GLU B CA 1
ATOM 3713 C C . GLU B 1 134 ? -8.227 -13.586 -23.734 1 95.94 134 GLU B C 1
ATOM 3715 O O . GLU B 1 134 ? -7.078 -13.219 -23.484 1 95.94 134 GLU B O 1
ATOM 3720 N N . VAL B 1 135 ? -8.789 -14.727 -23.297 1 96.94 135 VAL B N 1
ATOM 3721 C CA . VAL B 1 135 ? -7.996 -15.672 -22.531 1 96.94 135 VAL B CA 1
ATOM 3722 C C . VAL B 1 135 ? -8.102 -17.062 -23.156 1 96.94 135 VAL B C 1
ATOM 3724 O O . VAL B 1 135 ? -8.938 -17.297 -24.031 1 96.94 135 VAL B O 1
ATOM 3727 N N . THR B 1 136 ? -7.18 -17.906 -22.812 1 95.88 136 THR B N 1
ATOM 3728 C CA . THR B 1 136 ? -7.156 -19.297 -23.219 1 95.88 136 THR B CA 1
ATOM 3729 C C . THR B 1 136 ? -7.23 -20.219 -22.016 1 95.88 136 THR B C 1
ATOM 3731 O O . THR B 1 136 ? -6.84 -19.844 -20.906 1 95.88 136 THR B O 1
ATOM 3734 N N . GLN B 1 137 ? -7.797 -21.375 -22.281 1 94.44 137 GLN B N 1
ATOM 3735 C CA . GLN B 1 137 ? -7.875 -22.406 -21.25 1 94.44 137 GLN B CA 1
ATOM 3736 C C . GLN B 1 137 ? -6.484 -22.75 -20.719 1 94.44 137 GLN B C 1
ATOM 3738 O O . GLN B 1 137 ? -5.562 -23 -21.5 1 94.44 137 GLN B O 1
ATOM 3743 N N . HIS B 1 138 ? -6.367 -22.75 -19.391 1 95.88 138 HIS B N 1
ATOM 3744 C CA . HIS B 1 138 ? -5.094 -23.109 -18.766 1 95.88 138 HIS B CA 1
ATOM 3745 C C . HIS B 1 138 ? -4.637 -24.5 -19.203 1 95.88 138 HIS B C 1
ATOM 3747 O O . HIS B 1 138 ? -5.414 -25.453 -19.156 1 95.88 138 HIS B O 1
ATOM 3753 N N . GLY B 1 139 ? -3.377 -24.578 -19.672 1 96.19 139 GLY B N 1
ATOM 3754 C CA . GLY B 1 139 ? -2.766 -25.859 -20.016 1 96.19 139 GLY B CA 1
ATOM 3755 C C . GLY B 1 139 ? -3.197 -26.375 -21.375 1 96.19 139 GLY B C 1
ATOM 3756 O O . GLY B 1 139 ? -3.002 -27.547 -21.688 1 96.19 139 GLY B O 1
ATOM 3757 N N . ARG B 1 140 ? -3.854 -25.625 -22.078 1 95.06 140 ARG B N 1
ATOM 3758 C CA . ARG B 1 140 ? -4.23 -26.031 -23.438 1 95.06 140 ARG B CA 1
ATOM 3759 C C . ARG B 1 140 ? -3.203 -25.547 -24.453 1 95.06 140 ARG B C 1
ATOM 3761 O O . ARG B 1 140 ? -3.016 -24.344 -24.625 1 95.06 140 ARG B O 1
ATOM 3768 N N . PHE B 1 141 ? -2.648 -26.547 -25.141 1 96.62 141 PHE B N 1
ATOM 3769 C CA . PHE B 1 141 ? -1.64 -26.219 -26.141 1 96.62 141 PHE B CA 1
ATOM 3770 C C . PHE B 1 141 ? -2.266 -25.5 -27.328 1 96.62 141 PHE B C 1
ATOM 3772 O O . PHE B 1 141 ? -3.299 -25.922 -27.844 1 96.62 141 PHE B O 1
ATOM 3779 N N . ARG B 1 142 ? -1.689 -24.344 -27.625 1 93.31 142 ARG B N 1
ATOM 3780 C CA . ARG B 1 142 ? -2.131 -23.531 -28.75 1 93.31 142 ARG B CA 1
ATOM 3781 C C . ARG B 1 142 ? -0.942 -23.031 -29.562 1 93.31 142 ARG B C 1
ATOM 3783 O O . ARG B 1 142 ? 0.012 -22.484 -29.016 1 93.31 142 ARG B O 1
ATOM 3790 N N . GLN B 1 143 ? -1.047 -23.328 -30.812 1 90.56 143 GLN B N 1
ATOM 3791 C CA . GLN B 1 143 ? -0.003 -22.828 -31.703 1 90.56 143 GLN B CA 1
ATOM 3792 C C . GLN B 1 143 ? -0.596 -22 -32.844 1 90.56 143 GLN B C 1
ATOM 3794 O O . GLN B 1 143 ? -1.494 -22.453 -33.531 1 90.56 143 GLN B O 1
ATOM 3799 N N . ARG B 1 144 ? -0.133 -20.844 -32.875 1 89.44 144 ARG B N 1
ATOM 3800 C CA . ARG B 1 144 ? -0.543 -20.016 -34 1 89.44 144 ARG B CA 1
ATOM 3801 C C . ARG B 1 144 ? 0.159 -20.453 -35.281 1 89.44 144 ARG B C 1
ATOM 3803 O O . ARG B 1 144 ? 1.294 -20.938 -35.219 1 89.44 144 ARG B O 1
ATOM 3810 N N . VAL B 1 145 ? -0.522 -20.219 -36.344 1 86.81 145 VAL B N 1
ATOM 3811 C CA . VAL B 1 145 ? -0.022 -20.656 -37.656 1 86.81 145 VAL B CA 1
ATOM 3812 C C . VAL B 1 145 ? 1.312 -19.969 -37.938 1 86.81 145 VAL B C 1
ATOM 3814 O O . VAL B 1 145 ? 1.435 -18.75 -37.812 1 86.81 145 VAL B O 1
ATOM 3817 N N . GLY B 1 146 ? 2.369 -20.812 -38.281 1 86.75 146 GLY B N 1
ATOM 3818 C CA . GLY B 1 146 ? 3.662 -20.297 -38.719 1 86.75 146 GLY B CA 1
ATOM 3819 C C . GLY B 1 146 ? 4.562 -19.938 -37.531 1 86.75 146 GLY B C 1
ATOM 3820 O O . GLY B 1 146 ? 5.676 -19.438 -37.75 1 86.75 146 GLY B O 1
ATOM 3821 N N . GLN B 1 147 ? 4.074 -20.172 -36.344 1 91.56 147 GLN B N 1
ATOM 3822 C CA . GLN B 1 147 ? 4.887 -19.812 -35.188 1 91.56 147 GLN B CA 1
ATOM 3823 C C . GLN B 1 147 ? 5.328 -21.062 -34.406 1 91.56 147 GLN B C 1
ATOM 3825 O O . GLN B 1 147 ? 4.586 -22.047 -34.344 1 91.56 147 GLN B O 1
ATOM 3830 N N . ASN B 1 148 ? 6.562 -21.047 -33.938 1 94.94 148 ASN B N 1
ATOM 3831 C CA . ASN B 1 148 ? 7.09 -22.156 -33.156 1 94.94 148 ASN B CA 1
ATOM 3832 C C . ASN B 1 148 ? 6.863 -21.938 -31.656 1 94.94 148 ASN B C 1
ATOM 3834 O O . ASN B 1 148 ? 6.953 -22.875 -30.859 1 94.94 148 ASN B O 1
ATOM 3838 N N . VAL B 1 149 ? 6.695 -20.672 -31.281 1 97.31 149 VAL B N 1
ATOM 3839 C CA . VAL B 1 149 ? 6.406 -20.281 -29.906 1 97.31 149 VAL B CA 1
ATOM 3840 C C . VAL B 1 149 ? 5.184 -19.359 -29.891 1 97.31 149 VAL B C 1
ATOM 3842 O O . VAL B 1 149 ? 5.117 -18.391 -30.641 1 97.31 149 VAL B O 1
ATOM 3845 N N . THR B 1 150 ? 4.195 -19.719 -29.062 1 97.25 150 THR B N 1
ATOM 3846 C CA . THR B 1 150 ? 2.975 -18.922 -28.953 1 97.25 150 THR B CA 1
ATOM 3847 C C . THR B 1 150 ? 2.664 -18.594 -27.5 1 97.25 150 THR B C 1
ATOM 3849 O O . THR B 1 150 ? 2.619 -19.484 -26.656 1 97.25 150 THR B O 1
ATOM 3852 N N . THR B 1 151 ? 2.527 -17.328 -27.234 1 97.25 151 THR B N 1
ATOM 3853 C CA . THR B 1 151 ? 2.125 -16.891 -25.906 1 97.25 151 THR B CA 1
ATOM 3854 C C . THR B 1 151 ? 0.613 -16.719 -25.828 1 97.25 151 THR B C 1
ATOM 3856 O O . THR B 1 151 ? -0.019 -16.312 -26.812 1 97.25 151 THR B O 1
ATOM 3859 N N . SER B 1 152 ? -0 -17.047 -24.688 1 96.94 152 SER B N 1
ATOM 3860 C CA . SER B 1 152 ? -1.426 -16.859 -24.438 1 96.94 152 SER B CA 1
ATOM 3861 C C . SER B 1 152 ? -1.678 -16.406 -23 1 96.94 152 SER B C 1
ATOM 3863 O O . SER B 1 152 ? -0.956 -16.797 -22.078 1 96.94 152 SER B O 1
ATOM 3865 N N . ILE B 1 153 ? -2.715 -15.57 -22.859 1 97.5 153 ILE B N 1
ATOM 3866 C CA . ILE B 1 153 ? -3.111 -15.117 -21.531 1 97.5 153 ILE B CA 1
ATOM 3867 C C . ILE B 1 153 ? -4.16 -16.062 -20.938 1 97.5 153 ILE B C 1
ATOM 3869 O O . ILE B 1 153 ? -5.07 -16.5 -21.656 1 97.5 153 ILE B O 1
ATOM 3873 N N . VAL B 1 154 ? -4.02 -16.406 -19.688 1 97.5 154 VAL B N 1
ATOM 3874 C CA . VAL B 1 154 ? -4.934 -17.328 -19 1 97.5 154 VAL B CA 1
ATOM 3875 C C . VAL B 1 154 ? -5.828 -16.547 -18.047 1 97.5 154 VAL B C 1
ATOM 3877 O O . VAL B 1 154 ? -7.012 -16.859 -17.891 1 97.5 154 VAL B O 1
ATOM 3880 N N . SER B 1 155 ? -5.301 -15.625 -17.359 1 96.69 155 SER B N 1
ATOM 3881 C CA . SER B 1 155 ? -5.992 -14.758 -16.406 1 96.69 155 SER B CA 1
ATOM 3882 C C . SER B 1 155 ? -5.273 -13.422 -16.25 1 96.69 155 SER B C 1
ATOM 3884 O O . SER B 1 155 ? -4.332 -13.125 -16.984 1 96.69 155 SER B O 1
ATOM 3886 N N . SER B 1 156 ? -5.754 -12.641 -15.281 1 96.5 156 SER B N 1
ATOM 3887 C CA . SER B 1 156 ? -5.164 -11.328 -15.062 1 96.5 156 SER B CA 1
ATOM 3888 C C . SER B 1 156 ? -3.725 -11.438 -14.57 1 96.5 156 SER B C 1
ATOM 3890 O O . SER B 1 156 ? -2.961 -10.477 -14.641 1 96.5 156 SER B O 1
ATOM 3892 N N . THR B 1 157 ? -3.307 -12.625 -14.078 1 97 157 THR B N 1
ATOM 3893 C CA . THR B 1 157 ? -1.961 -12.734 -13.523 1 97 157 THR B CA 1
ATOM 3894 C C . THR B 1 157 ? -1.195 -13.867 -14.203 1 97 157 THR B C 1
ATOM 3896 O O . THR B 1 157 ? -0.004 -14.062 -13.953 1 97 157 THR B O 1
ATOM 3899 N N . LEU B 1 158 ? -1.9 -14.625 -15.062 1 97.69 158 LEU B N 1
ATOM 3900 C CA . LEU B 1 158 ? -1.293 -15.836 -15.586 1 97.69 158 LEU B CA 1
ATOM 3901 C C . LEU B 1 158 ? -1.246 -15.805 -17.109 1 97.69 158 LEU B C 1
ATOM 3903 O O . LEU B 1 158 ? -2.219 -15.406 -17.766 1 97.69 158 LEU B O 1
ATOM 3907 N N . ALA B 1 159 ? -0.111 -16.188 -17.609 1 98 159 ALA B N 1
ATOM 3908 C CA . ALA B 1 159 ? 0.084 -16.438 -19.047 1 98 159 ALA B CA 1
ATOM 3909 C C . ALA B 1 159 ? 0.774 -17.781 -19.266 1 98 159 ALA B C 1
ATOM 3911 O O . ALA B 1 159 ? 1.284 -18.391 -18.328 1 98 159 ALA B O 1
ATOM 3912 N N . GLN B 1 160 ? 0.662 -18.25 -20.422 1 98.25 160 GLN B N 1
ATOM 3913 C CA . GLN B 1 160 ? 1.333 -19.516 -20.75 1 98.25 160 GLN B CA 1
ATOM 3914 C C . GLN B 1 160 ? 1.964 -19.438 -22.141 1 98.25 160 GLN B C 1
ATOM 3916 O O . GLN B 1 160 ? 1.598 -18.594 -22.953 1 98.25 160 GLN B O 1
ATOM 3921 N N . VAL B 1 161 ? 2.961 -20.266 -22.359 1 98.31 161 VAL B N 1
ATOM 3922 C CA . VAL B 1 161 ? 3.713 -20.297 -23.609 1 98.31 161 VAL B CA 1
ATOM 3923 C C . VAL B 1 161 ? 3.717 -21.719 -24.172 1 98.31 161 VAL B C 1
ATOM 3925 O O . VAL B 1 161 ? 4.07 -22.672 -23.469 1 98.31 161 VAL B O 1
ATOM 3928 N N . SER B 1 162 ? 3.271 -21.875 -25.391 1 98.06 162 SER B N 1
ATOM 3929 C CA . SER B 1 162 ? 3.328 -23.141 -26.141 1 98.06 162 SER B CA 1
ATOM 3930 C C . SER B 1 162 ? 4.539 -23.172 -27.062 1 98.06 162 SER B C 1
ATOM 3932 O O . SER B 1 162 ? 4.762 -22.25 -27.844 1 98.06 162 SER B O 1
ATOM 3934 N N . MET B 1 163 ? 5.316 -24.219 -26.953 1 97.81 163 MET B N 1
ATOM 3935 C CA . MET B 1 163 ? 6.539 -24.359 -27.734 1 97.81 163 MET B CA 1
ATOM 3936 C C . MET B 1 163 ? 6.547 -25.672 -28.5 1 97.81 163 MET B C 1
ATOM 3938 O O . MET B 1 163 ? 6.301 -26.734 -27.922 1 97.81 163 MET B O 1
ATOM 3942 N N . ASN B 1 164 ? 6.871 -25.594 -29.766 1 96.75 164 ASN B N 1
ATOM 3943 C CA . ASN B 1 164 ? 7.078 -26.797 -30.562 1 96.75 164 ASN B CA 1
ATOM 3944 C C . ASN B 1 164 ? 8.383 -27.5 -30.203 1 96.75 164 ASN B C 1
ATOM 3946 O O . ASN B 1 164 ? 9.188 -26.953 -29.438 1 96.75 164 ASN B O 1
ATOM 3950 N N . ALA B 1 165 ? 8.477 -28.75 -30.75 1 95.38 165 ALA B N 1
ATOM 3951 C CA . ALA B 1 165 ? 9.727 -29.484 -30.547 1 95.38 165 ALA B CA 1
ATOM 3952 C C . ALA B 1 165 ? 10.914 -28.703 -31.094 1 95.38 165 ALA B C 1
ATOM 3954 O O . ALA B 1 165 ? 10.875 -28.219 -32.219 1 95.38 165 ALA B O 1
ATOM 3955 N N . GLY B 1 166 ? 11.891 -28.516 -30.156 1 95.94 166 GLY B N 1
ATOM 3956 C CA . GLY B 1 166 ? 13.109 -27.844 -30.578 1 95.94 166 GLY B CA 1
ATOM 3957 C C . GLY B 1 166 ? 12.953 -26.344 -30.719 1 95.94 166 GLY B C 1
ATOM 3958 O O . GLY B 1 166 ? 13.844 -25.672 -31.234 1 95.94 166 GLY B O 1
ATOM 3959 N N . ALA B 1 167 ? 11.906 -25.812 -30.234 1 96.62 167 ALA B N 1
ATOM 3960 C CA . ALA B 1 167 ? 11.578 -24.422 -30.5 1 96.62 167 ALA B CA 1
ATOM 3961 C C . ALA B 1 167 ? 12.352 -23.484 -29.562 1 96.62 167 ALA B C 1
ATOM 3963 O O . ALA B 1 167 ? 12.617 -23.844 -28.422 1 96.62 167 ALA B O 1
ATOM 3964 N N . ARG B 1 168 ? 12.727 -22.391 -30.109 1 96 168 ARG B N 1
ATOM 3965 C CA . ARG B 1 168 ? 13.25 -21.219 -29.391 1 96 168 ARG B CA 1
ATOM 3966 C C . ARG B 1 168 ? 12.547 -19.953 -29.844 1 96 168 ARG B C 1
ATOM 3968 O O . ARG B 1 168 ? 12.25 -19.781 -31.031 1 96 168 ARG B O 1
ATOM 3975 N N . GLY B 1 169 ? 12.281 -19.109 -28.828 1 95.69 169 GLY B N 1
ATOM 3976 C CA . GLY B 1 169 ? 11.586 -17.906 -29.25 1 95.69 169 GLY B CA 1
ATOM 3977 C C . GLY B 1 169 ? 11.625 -16.812 -28.203 1 95.69 169 GLY B C 1
ATOM 3978 O O . GLY B 1 169 ? 11.844 -17.078 -27.016 1 95.69 169 GLY B O 1
ATOM 3979 N N . ASP B 1 170 ? 11.445 -15.656 -28.688 1 95.5 170 ASP B N 1
ATOM 3980 C CA . ASP B 1 170 ? 11.359 -14.461 -27.859 1 95.5 170 ASP B CA 1
ATOM 3981 C C . ASP B 1 170 ? 9.914 -14.172 -27.469 1 95.5 170 ASP B C 1
ATOM 3983 O O . ASP B 1 170 ? 9.023 -14.141 -28.312 1 95.5 170 ASP B O 1
ATOM 3987 N N . ILE B 1 171 ? 9.75 -13.984 -26.109 1 96.88 171 ILE B N 1
ATOM 3988 C CA . ILE B 1 171 ? 8.383 -13.742 -25.672 1 96.88 171 ILE B CA 1
ATOM 3989 C C . ILE B 1 171 ? 8.289 -12.375 -25 1 96.88 171 ILE B C 1
ATOM 3991 O O . ILE B 1 171 ? 7.387 -12.125 -24.203 1 96.88 171 ILE B O 1
ATOM 3995 N N . GLN B 1 172 ? 9.195 -11.461 -25.219 1 94.81 172 GLN B N 1
ATOM 3996 C CA . GLN B 1 172 ? 9.227 -10.125 -24.641 1 94.81 172 GLN B CA 1
ATOM 3997 C C . GLN B 1 172 ? 7.922 -9.375 -24.906 1 94.81 172 GLN B C 1
ATOM 3999 O O . GLN B 1 172 ? 7.477 -8.586 -24.078 1 94.81 172 GLN B O 1
ATOM 4004 N N . ALA B 1 173 ? 7.309 -9.625 -26.031 1 92.38 173 ALA B N 1
ATOM 4005 C CA . ALA B 1 173 ? 6.09 -8.938 -26.438 1 92.38 173 ALA B CA 1
ATOM 4006 C C . ALA B 1 173 ? 4.965 -9.164 -25.438 1 92.38 173 ALA B C 1
ATOM 4008 O O . ALA B 1 173 ? 4.047 -8.352 -25.328 1 92.38 173 ALA B O 1
ATOM 4009 N N . LEU B 1 174 ? 5.031 -10.258 -24.688 1 94.5 174 LEU B N 1
ATOM 4010 C CA . LEU B 1 174 ? 4.062 -10.578 -23.641 1 94.5 174 LEU B CA 1
ATOM 4011 C C . LEU B 1 174 ? 4.004 -9.469 -22.594 1 94.5 174 LEU B C 1
ATOM 4013 O O . LEU B 1 174 ? 2.953 -9.227 -22 1 94.5 174 LEU B O 1
ATOM 4017 N N . PHE B 1 175 ? 5.137 -8.734 -22.438 1 93.69 175 PHE B N 1
ATOM 4018 C CA . PHE B 1 175 ? 5.27 -7.758 -21.375 1 93.69 175 PHE B CA 1
ATOM 4019 C C . PHE B 1 175 ? 5.277 -6.34 -21.922 1 93.69 175 PHE B C 1
ATOM 4021 O O . PHE B 1 175 ? 5.547 -5.379 -21.203 1 93.69 175 PHE B O 1
ATOM 4028 N N . GLN B 1 176 ? 5.031 -6.199 -23.125 1 87.31 176 GLN B N 1
ATOM 4029 C CA . GLN B 1 176 ? 5.172 -4.887 -23.75 1 87.31 176 GLN B CA 1
ATOM 4030 C C . GLN B 1 176 ? 3.809 -4.234 -23.969 1 87.31 176 GLN B C 1
ATOM 4032 O O . GLN B 1 176 ? 2.789 -4.922 -24.031 1 87.31 176 GLN B O 1
ATOM 4037 N N . ASN B 1 177 ? 3.861 -2.965 -23.953 1 77.19 177 ASN B N 1
ATOM 4038 C CA . ASN B 1 177 ? 2.785 -2.068 -24.359 1 77.19 177 ASN B CA 1
ATOM 4039 C C . ASN B 1 177 ? 1.593 -2.152 -23.406 1 77.19 177 ASN B C 1
ATOM 4041 O O . ASN B 1 177 ? 0.442 -2.135 -23.844 1 77.19 177 ASN B O 1
ATOM 4045 N N . GLN B 1 178 ? 1.896 -2.486 -22.188 1 83.25 178 GLN B N 1
ATOM 4046 C CA . GLN B 1 178 ? 0.774 -2.461 -21.25 1 83.25 178 GLN B CA 1
ATOM 4047 C C . GLN B 1 178 ? 1.225 -2.018 -19.859 1 83.25 178 GLN B C 1
ATOM 4049 O O . GLN B 1 178 ? 2.346 -2.314 -19.453 1 83.25 178 GLN B O 1
ATOM 4054 N N . ASN B 1 179 ? 0.405 -1.172 -19.203 1 84 179 ASN B N 1
ATOM 4055 C CA . ASN B 1 179 ? 0.444 -0.835 -17.781 1 84 179 ASN B CA 1
ATOM 4056 C C . ASN B 1 179 ? 1.646 0.044 -17.453 1 84 179 ASN B C 1
ATOM 4058 O O . ASN B 1 179 ? 1.827 0.444 -16.297 1 84 179 ASN B O 1
ATOM 4062 N N . ASP B 1 180 ? 2.512 0.394 -18.453 1 88.06 180 ASP B N 1
ATOM 4063 C CA . ASP B 1 180 ? 3.688 1.236 -18.25 1 88.06 180 ASP B CA 1
ATOM 4064 C C . ASP B 1 180 ? 4.445 0.834 -17 1 88.06 180 ASP B C 1
ATOM 4066 O O . ASP B 1 180 ? 4.695 1.667 -16.125 1 88.06 180 ASP B O 1
ATOM 4070 N N . PRO B 1 181 ? 4.844 -0.431 -16.922 1 92.75 181 PRO B N 1
ATOM 4071 C CA . PRO B 1 181 ? 5.512 -0.898 -15.703 1 92.75 181 PRO B CA 1
ATOM 4072 C C . PRO B 1 181 ? 6.941 -0.384 -15.578 1 92.75 181 PRO B C 1
ATOM 4074 O O . PRO B 1 181 ? 7.609 -0.149 -16.594 1 92.75 181 PRO B O 1
ATOM 4077 N N . VAL B 1 182 ? 7.34 -0.135 -14.32 1 93.38 182 VAL B N 1
ATOM 4078 C CA . VAL B 1 182 ? 8.742 0.139 -14 1 93.38 182 VAL B CA 1
ATOM 4079 C C . VAL B 1 182 ? 9.492 -1.176 -13.812 1 93.38 182 VAL B C 1
ATOM 4081 O O . VAL B 1 182 ? 10.648 -1.304 -14.234 1 93.38 182 VAL B O 1
ATOM 4084 N N . MET B 1 183 ? 8.859 -2.064 -13.203 1 94.94 183 MET B N 1
ATOM 4085 C CA . MET B 1 183 ? 9.406 -3.391 -12.938 1 94.94 183 MET B CA 1
ATOM 4086 C C . MET B 1 183 ? 8.305 -4.438 -12.875 1 94.94 183 MET B C 1
ATOM 4088 O O . MET B 1 183 ? 7.227 -4.18 -12.336 1 94.94 183 MET B O 1
ATOM 4092 N N . ILE B 1 184 ? 8.547 -5.59 -13.398 1 96.38 184 ILE B N 1
ATOM 4093 C CA . ILE B 1 184 ? 7.621 -6.715 -13.375 1 96.38 184 ILE B CA 1
ATOM 4094 C C . ILE B 1 184 ? 8.242 -7.879 -12.602 1 96.38 184 ILE B C 1
ATOM 4096 O O . ILE B 1 184 ? 9.391 -8.25 -12.844 1 96.38 184 ILE B O 1
ATOM 4100 N N . TYR B 1 185 ? 7.551 -8.367 -11.648 1 96.69 185 TYR B N 1
ATOM 4101 C CA . TYR B 1 185 ? 8.008 -9.516 -10.883 1 96.69 185 TYR B CA 1
ATOM 4102 C C . TYR B 1 185 ? 7.18 -10.758 -11.211 1 96.69 185 TYR B C 1
ATOM 4104 O O . TYR B 1 185 ? 5.984 -10.812 -10.914 1 96.69 185 TYR B O 1
ATOM 4112 N N . PHE B 1 186 ? 7.789 -11.719 -11.781 1 97.5 186 PHE B N 1
ATOM 4113 C CA . PHE B 1 186 ? 7.055 -12.898 -12.203 1 97.5 186 PHE B CA 1
ATOM 4114 C C . PHE B 1 186 ? 7.852 -14.164 -11.914 1 97.5 186 PHE B C 1
ATOM 4116 O O . PHE B 1 186 ? 9.031 -14.094 -11.578 1 97.5 186 PHE B O 1
ATOM 4123 N N . VAL B 1 187 ? 7.16 -15.258 -11.93 1 97.75 187 VAL B N 1
ATOM 4124 C CA . VAL B 1 187 ? 7.762 -16.594 -11.867 1 97.75 187 VAL B CA 1
ATOM 4125 C C . VAL B 1 187 ? 7.375 -17.391 -13.109 1 97.75 187 VAL B C 1
ATOM 4127 O O . VAL B 1 187 ? 6.332 -17.125 -13.719 1 97.75 187 VAL B O 1
ATOM 4130 N N . TRP B 1 188 ? 8.234 -18.203 -13.484 1 98.5 188 TRP B N 1
ATOM 4131 C CA . TRP B 1 188 ? 7.891 -19.141 -14.539 1 98.5 188 TRP B CA 1
ATOM 4132 C C . TRP B 1 188 ? 7.992 -20.578 -14.039 1 98.5 188 TRP B C 1
ATOM 4134 O O . TRP B 1 188 ? 8.68 -20.859 -13.055 1 98.5 188 TRP B O 1
ATOM 4144 N N . ARG B 1 189 ? 7.211 -21.422 -14.664 1 98 189 ARG B N 1
ATOM 4145 C CA . ARG B 1 189 ? 7.148 -22.844 -14.305 1 98 189 ARG B CA 1
ATOM 4146 C C . ARG B 1 189 ? 6.914 -23.703 -15.539 1 98 189 ARG B C 1
ATOM 4148 O O . ARG B 1 189 ? 6.254 -23.281 -16.484 1 98 189 ARG B O 1
ATOM 4155 N N . ARG B 1 190 ? 7.508 -24.875 -15.43 1 97.88 190 ARG B N 1
ATOM 4156 C CA . ARG B 1 190 ? 7.184 -25.891 -16.422 1 97.88 190 ARG B CA 1
ATOM 4157 C C . ARG B 1 190 ? 5.777 -26.438 -16.203 1 97.88 190 ARG B C 1
ATOM 4159 O O . ARG B 1 190 ? 5.398 -26.766 -15.078 1 97.88 190 ARG B O 1
ATOM 4166 N N . ILE B 1 191 ? 4.98 -26.406 -17.297 1 97.56 191 ILE B N 1
ATOM 4167 C CA . ILE B 1 191 ? 3.727 -27.141 -17.172 1 97.56 191 ILE B CA 1
ATOM 4168 C C . ILE B 1 191 ? 3.979 -28.625 -17.406 1 97.56 191 ILE B C 1
ATOM 4170 O O . ILE B 1 191 ? 4.133 -29.078 -18.547 1 97.56 191 ILE B O 1
ATOM 4174 N N . GLY B 1 192 ? 4.027 -29.375 -16.375 1 95 192 GLY B N 1
ATOM 4175 C CA . GLY B 1 192 ? 4.398 -30.781 -16.453 1 95 192 GLY B CA 1
ATOM 4176 C C . GLY B 1 192 ? 3.514 -31.578 -17.391 1 95 192 GLY B C 1
ATOM 4177 O O . GLY B 1 192 ? 4.012 -32.281 -18.266 1 95 192 GLY B O 1
ATOM 4178 N N . THR B 1 193 ? 2.244 -31.484 -17.156 1 92.81 193 THR B N 1
ATOM 4179 C CA . THR B 1 193 ? 1.26 -32.156 -17.984 1 92.81 193 THR B CA 1
ATOM 4180 C C . THR B 1 193 ? 0.203 -31.188 -18.484 1 92.81 193 THR B C 1
ATOM 4182 O O . THR B 1 193 ? -0.356 -30.422 -17.703 1 92.81 193 THR B O 1
ATOM 4185 N N . PHE B 1 194 ? 0.012 -31.203 -19.812 1 94.94 194 PHE B N 1
ATOM 4186 C CA . PHE B 1 194 ? -0.944 -30.312 -20.453 1 94.94 194 PHE B CA 1
ATOM 4187 C C . PHE B 1 194 ? -1.741 -31.062 -21.516 1 94.94 194 PHE B C 1
ATOM 4189 O O . PHE B 1 194 ? -1.53 -32.25 -21.734 1 94.94 194 PHE B O 1
ATOM 4196 N N . SER B 1 195 ? -2.744 -30.359 -22.094 1 93.62 195 SER B N 1
ATOM 4197 C CA . SER B 1 195 ? -3.514 -30.922 -23.188 1 93.62 195 SER B CA 1
ATOM 4198 C C . SER B 1 195 ? -2.992 -30.438 -24.531 1 93.62 195 SER B C 1
ATOM 4200 O O . SER B 1 195 ? -2.887 -29.234 -24.766 1 93.62 195 SER B O 1
ATOM 4202 N N . ASN B 1 196 ? -2.66 -31.422 -25.359 1 91.88 196 ASN B N 1
ATOM 4203 C CA . ASN B 1 196 ? -2.275 -31.016 -26.719 1 91.88 196 ASN B CA 1
ATOM 4204 C C . ASN B 1 196 ? -3.475 -30.531 -27.516 1 91.88 196 ASN B C 1
ATOM 4206 O O . ASN B 1 196 ? -4.574 -30.391 -26.984 1 91.88 196 ASN B O 1
ATOM 4210 N N . ALA B 1 197 ? -3.264 -30.203 -28.766 1 87.44 197 ALA B N 1
ATOM 4211 C CA . ALA B 1 197 ? -4.309 -29.594 -29.578 1 87.44 197 ALA B CA 1
ATOM 4212 C C . ALA B 1 197 ? -5.504 -30.531 -29.719 1 87.44 197 ALA B C 1
ATOM 4214 O O . ALA B 1 197 ? -6.645 -30.078 -29.844 1 87.44 197 ALA B O 1
ATOM 4215 N N . ALA B 1 198 ? -5.27 -31.781 -29.641 1 87.12 198 ALA B N 1
ATOM 4216 C CA . ALA B 1 198 ? -6.324 -32.781 -29.797 1 87.12 198 ALA B CA 1
ATOM 4217 C C . ALA B 1 198 ? -7.004 -33.062 -28.469 1 87.12 198 ALA B C 1
ATOM 4219 O O . ALA B 1 198 ? -7.969 -33.844 -28.406 1 87.12 198 ALA B O 1
ATOM 4220 N N . GLY B 1 199 ? -6.469 -32.562 -27.406 1 87.19 199 GLY B N 1
ATOM 4221 C CA . GLY B 1 199 ? -7.082 -32.75 -26.109 1 87.19 199 GLY B CA 1
ATOM 4222 C C . GLY B 1 199 ? -6.43 -33.844 -25.281 1 87.19 199 GLY B C 1
ATOM 4223 O O . GLY B 1 199 ? -6.781 -34.031 -24.109 1 87.19 199 GLY B O 1
ATOM 4224 N N . ASN B 1 200 ? -5.398 -34.5 -25.828 1 88.88 200 ASN B N 1
ATOM 4225 C CA . ASN B 1 200 ? -4.723 -35.562 -25.109 1 88.88 200 ASN B CA 1
ATOM 4226 C C . ASN B 1 200 ? -3.688 -35.031 -24.125 1 88.88 200 ASN B C 1
ATOM 4228 O O . ASN B 1 200 ? -3.107 -33.969 -24.359 1 88.88 200 ASN B O 1
ATOM 4232 N N . ALA B 1 201 ? -3.49 -35.812 -23.109 1 90.06 201 ALA B N 1
ATOM 4233 C CA . ALA B 1 201 ? -2.465 -35.469 -22.141 1 90.06 201 ALA B CA 1
ATOM 4234 C C . ALA B 1 201 ? -1.066 -35.625 -22.734 1 90.06 201 ALA B C 1
ATOM 4236 O O . ALA B 1 201 ? -0.765 -36.625 -23.391 1 90.06 201 ALA B O 1
ATOM 4237 N N . GLN B 1 202 ? -0.333 -34.594 -22.531 1 92.56 202 GLN B N 1
ATOM 4238 C CA . GLN B 1 202 ? 1.054 -34.562 -22.984 1 92.56 202 GLN B CA 1
ATOM 4239 C C . GLN B 1 202 ? 1.975 -33.969 -21.938 1 92.56 202 GLN B C 1
ATOM 4241 O O . GLN B 1 202 ? 1.6 -33.031 -21.234 1 92.56 202 GLN B O 1
ATOM 4246 N N . ASP B 1 203 ? 3.184 -34.5 -21.781 1 93.44 203 ASP B N 1
ATOM 4247 C CA . ASP B 1 203 ? 4.152 -34 -20.828 1 93.44 203 ASP B CA 1
ATOM 4248 C C . ASP B 1 203 ? 5.164 -33.062 -21.5 1 93.44 203 ASP B C 1
ATOM 4250 O O . ASP B 1 203 ? 5.621 -33.344 -22.609 1 93.44 203 ASP B O 1
ATOM 4254 N N . THR B 1 204 ? 5.441 -32.031 -20.844 1 96.31 204 THR B N 1
ATOM 4255 C CA . THR B 1 204 ? 6.508 -31.156 -21.312 1 96.31 204 THR B CA 1
ATOM 4256 C C . THR B 1 204 ? 7.871 -31.812 -21.141 1 96.31 204 THR B C 1
ATOM 4258 O O . THR B 1 204 ? 8.18 -32.375 -20.078 1 96.31 204 THR B O 1
ATOM 4261 N N . PRO B 1 205 ? 8.609 -31.766 -22.188 1 95.19 205 PRO B N 1
ATOM 4262 C CA . PRO B 1 205 ? 9.953 -32.344 -22.078 1 95.19 205 PRO B CA 1
ATOM 4263 C C . PRO B 1 205 ? 10.789 -31.672 -20.984 1 95.19 205 PRO B C 1
ATOM 4265 O O . PRO B 1 205 ? 10.5 -30.547 -20.578 1 95.19 205 PRO B O 1
ATOM 4268 N N . GLN B 1 206 ? 11.789 -32.469 -20.484 1 93.88 206 GLN B N 1
ATOM 4269 C CA . GLN B 1 206 ? 12.734 -31.906 -19.531 1 93.88 206 GLN B CA 1
ATOM 4270 C C . GLN B 1 206 ? 13.703 -30.938 -20.203 1 93.88 206 GLN B C 1
ATOM 4272 O O . GLN B 1 206 ? 13.93 -31.016 -21.406 1 93.88 206 GLN B O 1
ATOM 4277 N N . GLY B 1 207 ? 14.164 -29.984 -19.5 1 94.5 207 GLY B N 1
ATOM 4278 C CA . GLY B 1 207 ? 15.234 -29.125 -19.969 1 94.5 207 GLY B CA 1
ATOM 4279 C C . GLY B 1 207 ? 14.734 -27.812 -20.547 1 94.5 207 GLY B C 1
ATOM 4280 O O . GLY B 1 207 ? 15.516 -27.016 -21.062 1 94.5 207 GLY B O 1
ATOM 4281 N N . VAL B 1 208 ? 13.422 -27.594 -20.516 1 97.44 208 VAL B N 1
ATOM 4282 C CA . VAL B 1 208 ? 12.906 -26.312 -20.969 1 97.44 208 VAL B CA 1
ATOM 4283 C C . VAL B 1 208 ? 13.5 -25.188 -20.109 1 97.44 208 VAL B C 1
ATOM 4285 O O . VAL B 1 208 ? 13.688 -25.359 -18.906 1 97.44 208 VAL B O 1
ATOM 4288 N N . THR B 1 209 ? 13.82 -24.031 -20.781 1 97.88 209 THR B N 1
ATOM 4289 C CA . THR B 1 209 ? 14.453 -22.938 -20.062 1 97.88 209 THR B CA 1
ATOM 4290 C C . THR B 1 209 ? 13.797 -21.609 -20.406 1 97.88 209 THR B C 1
ATOM 4292 O O . THR B 1 209 ? 13.172 -21.484 -21.469 1 97.88 209 THR B O 1
ATOM 4295 N N . LEU B 1 210 ? 13.852 -20.719 -19.547 1 98.25 210 LEU B N 1
ATOM 4296 C CA . LEU B 1 210 ? 13.516 -19.312 -19.75 1 98.25 210 LEU B CA 1
ATOM 4297 C C . LEU B 1 210 ? 14.719 -18.422 -19.438 1 98.25 210 LEU B C 1
ATOM 4299 O O . LEU B 1 210 ? 15.312 -18.531 -18.359 1 98.25 210 LEU B O 1
ATOM 4303 N N . ASN B 1 211 ? 15.07 -17.625 -20.422 1 98 211 ASN B N 1
ATOM 4304 C CA . ASN B 1 211 ? 16.219 -16.734 -20.312 1 98 211 ASN B CA 1
ATOM 4305 C C . ASN B 1 211 ? 15.797 -15.266 -20.328 1 98 211 ASN B C 1
ATOM 4307 O O . ASN B 1 211 ? 14.977 -14.859 -21.156 1 98 211 ASN B O 1
ATOM 4311 N N . VAL B 1 212 ? 16.281 -14.555 -19.359 1 97.38 212 VAL B N 1
ATOM 4312 C CA . VAL B 1 212 ? 16.062 -13.117 -19.312 1 97.38 212 VAL B CA 1
ATOM 4313 C C . VAL B 1 212 ? 17.391 -12.383 -19.422 1 97.38 212 VAL B C 1
ATOM 4315 O O . VAL B 1 212 ? 18.266 -12.531 -18.578 1 97.38 212 VAL B O 1
ATOM 4318 N N . GLY B 1 213 ? 17.609 -11.586 -20.438 1 94.94 213 GLY B N 1
ATOM 4319 C CA . GLY B 1 213 ? 18.828 -10.828 -20.641 1 94.94 213 GLY B CA 1
ATOM 4320 C C . GLY B 1 213 ? 20.062 -11.703 -20.734 1 94.94 213 GLY B C 1
ATOM 4321 O O . GLY B 1 213 ? 21.125 -11.367 -20.203 1 94.94 213 GLY B O 1
ATOM 4322 N N . GLY B 1 214 ? 19.922 -12.867 -21.125 1 93.81 214 GLY B N 1
ATOM 4323 C CA . GLY B 1 214 ? 21.047 -13.758 -21.328 1 93.81 214 GLY B CA 1
ATOM 4324 C C . GLY B 1 214 ? 21.297 -14.695 -20.172 1 93.81 214 GLY B C 1
ATOM 4325 O O . GLY B 1 214 ? 22.188 -15.547 -20.219 1 93.81 214 GLY B O 1
ATOM 4326 N N . VAL B 1 215 ? 20.5 -14.547 -19.156 1 96.62 215 VAL B N 1
ATOM 4327 C CA . VAL B 1 215 ? 20.703 -15.375 -17.984 1 96.62 215 VAL B CA 1
ATOM 4328 C C . VAL B 1 215 ? 19.531 -16.359 -17.844 1 96.62 215 VAL B C 1
ATOM 4330 O O . VAL B 1 215 ? 18.359 -15.953 -17.859 1 96.62 215 VAL B O 1
ATOM 4333 N N . ASN B 1 216 ? 19.828 -17.625 -17.672 1 97.44 216 ASN B N 1
ATOM 4334 C CA . ASN B 1 216 ? 18.797 -18.641 -17.422 1 97.44 216 ASN B CA 1
ATOM 4335 C C . ASN B 1 216 ? 18.219 -18.5 -16.016 1 97.44 216 ASN B C 1
ATOM 4337 O O . ASN B 1 216 ? 18.969 -18.531 -15.023 1 97.44 216 ASN B O 1
ATOM 4341 N N . MET B 1 217 ? 16.984 -18.375 -16.047 1 97.94 217 MET B N 1
ATOM 4342 C CA . MET B 1 217 ? 16.312 -18.188 -14.766 1 97.94 217 MET B CA 1
ATOM 4343 C C . MET B 1 217 ? 15.797 -19.531 -14.219 1 97.94 217 MET B C 1
ATOM 4345 O O . MET B 1 217 ? 15.289 -20.359 -14.969 1 97.94 217 MET B O 1
ATOM 4349 N N . ARG B 1 218 ? 15.961 -19.672 -12.953 1 97.38 218 ARG B N 1
ATOM 4350 C CA . ARG B 1 218 ? 15.445 -20.875 -12.312 1 97.38 218 ARG B CA 1
ATOM 4351 C C . ARG B 1 218 ? 13.93 -20.828 -12.172 1 97.38 218 ARG B C 1
ATOM 4353 O O . ARG B 1 218 ? 13.375 -19.781 -11.828 1 97.38 218 ARG B O 1
ATOM 4360 N N . ALA B 1 219 ? 13.25 -21.953 -12.414 1 97.06 219 ALA B N 1
ATOM 4361 C CA . ALA B 1 219 ? 11.805 -22.047 -12.258 1 97.06 219 ALA B CA 1
ATOM 4362 C C . ALA B 1 219 ? 11.391 -21.875 -10.797 1 97.06 219 ALA B C 1
ATOM 4364 O O . ALA B 1 219 ? 12.07 -22.375 -9.898 1 97.06 219 ALA B O 1
ATOM 4365 N N . GLY B 1 220 ? 10.297 -21.172 -10.578 1 95.12 220 GLY B N 1
ATOM 4366 C CA . GLY B 1 220 ? 9.742 -21.031 -9.242 1 95.12 220 GLY B CA 1
ATOM 4367 C C . GLY B 1 220 ? 10.398 -19.938 -8.422 1 95.12 220 GLY B C 1
ATOM 4368 O O . GLY B 1 220 ? 10.18 -19.844 -7.215 1 95.12 220 GLY B O 1
ATOM 4369 N N . VAL B 1 221 ? 11.297 -19.203 -9.062 1 95.69 221 VAL B N 1
ATOM 4370 C CA . VAL B 1 221 ? 11.953 -18.094 -8.375 1 95.69 221 VAL B CA 1
ATOM 4371 C C . VAL B 1 221 ? 11.469 -16.766 -8.961 1 95.69 221 VAL B C 1
ATOM 4373 O O . VAL B 1 221 ? 11.32 -16.641 -10.18 1 95.69 221 VAL B O 1
ATOM 4376 N N . ILE B 1 222 ? 11.297 -15.852 -8.047 1 95.75 222 ILE B N 1
ATOM 4377 C CA . ILE B 1 222 ? 10.812 -14.555 -8.508 1 95.75 222 ILE B CA 1
ATOM 4378 C C . ILE B 1 222 ? 11.883 -13.867 -9.344 1 95.75 222 ILE B C 1
ATOM 4380 O O . ILE B 1 222 ? 13.031 -13.742 -8.914 1 95.75 222 ILE B O 1
ATOM 4384 N N . ILE B 1 223 ? 11.531 -13.469 -10.508 1 96.62 223 ILE B N 1
ATOM 4385 C CA . ILE B 1 223 ? 12.398 -12.75 -11.43 1 96.62 223 ILE B CA 1
ATOM 4386 C C . ILE B 1 223 ? 11.984 -11.281 -11.484 1 96.62 223 ILE B C 1
ATOM 4388 O O . ILE B 1 223 ? 10.805 -10.969 -11.656 1 96.62 223 ILE B O 1
ATOM 4392 N N . ALA B 1 224 ? 12.906 -10.406 -11.195 1 95 224 ALA B N 1
ATOM 4393 C CA . ALA B 1 224 ? 12.703 -8.977 -11.414 1 95 224 ALA B CA 1
ATOM 4394 C C . ALA B 1 224 ? 13.039 -8.586 -12.844 1 95 224 ALA B C 1
ATOM 4396 O O . ALA B 1 224 ? 14.18 -8.719 -13.281 1 95 224 ALA B O 1
ATOM 4397 N N . TYR B 1 225 ? 12.039 -8.133 -13.609 1 94.94 225 TYR B N 1
ATOM 4398 C CA . TYR B 1 225 ? 12.18 -7.848 -15.031 1 94.94 225 TYR B CA 1
ATOM 4399 C C . TYR B 1 225 ? 11.836 -6.395 -15.336 1 94.94 225 TYR B C 1
ATOM 4401 O O . TYR B 1 225 ? 10.75 -5.922 -14.984 1 94.94 225 TYR B O 1
ATOM 4409 N N . ASP B 1 226 ? 12.68 -5.648 -15.93 1 89 226 ASP B N 1
ATOM 4410 C CA . ASP B 1 226 ? 12.516 -4.219 -16.188 1 89 226 ASP B CA 1
ATOM 4411 C C . ASP B 1 226 ? 11.633 -3.979 -17.406 1 89 226 ASP B C 1
ATOM 4413 O O . ASP B 1 226 ? 11.344 -2.832 -17.75 1 89 226 ASP B O 1
ATOM 4417 N N . GLY B 1 227 ? 11.258 -5.027 -18.047 1 87.62 227 GLY B N 1
ATOM 4418 C CA . GLY B 1 227 ? 10.406 -4.871 -19.219 1 87.62 227 GLY B CA 1
ATOM 4419 C C . GLY B 1 227 ? 11.18 -4.613 -20.5 1 87.62 227 GLY B C 1
ATOM 4420 O O . GLY B 1 227 ? 10.586 -4.48 -21.562 1 87.62 227 GLY B O 1
ATOM 4421 N N . GLN B 1 228 ? 12.484 -4.625 -20.453 1 88.06 228 GLN B N 1
ATOM 4422 C CA . GLN B 1 228 ? 13.273 -4.238 -21.609 1 88.06 228 GLN B CA 1
ATOM 4423 C C . GLN B 1 228 ? 14.156 -5.387 -22.078 1 88.06 228 GLN B C 1
ATOM 4425 O O . GLN B 1 228 ? 14.297 -5.613 -23.281 1 88.06 228 GLN B O 1
ATOM 4430 N N . ALA B 1 229 ? 14.742 -6.09 -21.172 1 91.62 229 ALA B N 1
ATOM 4431 C CA . ALA B 1 229 ? 15.625 -7.195 -21.547 1 91.62 229 ALA B CA 1
ATOM 4432 C C . ALA B 1 229 ? 14.875 -8.258 -22.344 1 91.62 229 ALA B C 1
ATOM 4434 O O . ALA B 1 229 ? 13.68 -8.484 -22.125 1 91.62 229 ALA B O 1
ATOM 4435 N N . PRO B 1 230 ? 15.531 -8.805 -23.281 1 95.06 230 PRO B N 1
ATOM 4436 C CA . PRO B 1 230 ? 14.867 -9.898 -24 1 95.06 230 PRO B CA 1
ATOM 4437 C C . PRO B 1 230 ? 14.531 -11.078 -23.094 1 95.06 230 PRO B C 1
ATOM 4439 O O . PRO B 1 230 ? 15.297 -11.391 -22.172 1 95.06 230 PRO B O 1
ATOM 4442 N N . VAL B 1 231 ? 13.391 -11.617 -23.312 1 97.69 231 VAL B N 1
ATOM 4443 C CA . VAL B 1 231 ? 12.969 -12.836 -22.625 1 97.69 231 VAL B CA 1
ATOM 4444 C C . VAL B 1 231 ? 12.812 -13.969 -23.641 1 97.69 231 VAL B C 1
ATOM 4446 O O . VAL B 1 231 ? 11.93 -13.922 -24.5 1 97.69 231 VAL B O 1
ATOM 4449 N N . ASN B 1 232 ? 13.648 -14.953 -23.5 1 97.88 232 ASN B N 1
ATOM 4450 C CA . ASN B 1 232 ? 13.648 -16.047 -24.453 1 97.88 232 ASN B CA 1
ATOM 4451 C C . ASN B 1 232 ? 13.305 -17.375 -23.781 1 97.88 232 ASN B C 1
ATOM 4453 O O . ASN B 1 232 ? 13.703 -17.625 -22.641 1 97.88 232 ASN B O 1
ATOM 4457 N N . VAL B 1 233 ? 12.547 -18.188 -24.484 1 98.44 233 VAL B N 1
ATOM 4458 C CA . VAL B 1 233 ? 12.227 -19.531 -24.047 1 98.44 233 VAL B CA 1
ATOM 4459 C C . VAL B 1 233 ? 12.852 -20.562 -24.984 1 98.44 233 VAL B C 1
ATOM 4461 O O . VAL B 1 233 ? 13.055 -20.266 -26.172 1 98.44 233 VAL B O 1
ATOM 4464 N N . ASN B 1 234 ? 13.203 -21.703 -24.422 1 97.88 234 ASN B N 1
ATOM 4465 C CA . ASN B 1 234 ? 13.828 -22.781 -25.188 1 97.88 234 ASN B CA 1
ATOM 4466 C C . ASN B 1 234 ? 13.273 -24.141 -24.797 1 97.88 234 ASN B C 1
ATOM 4468 O O . ASN B 1 234 ? 13.227 -24.484 -23.609 1 97.88 234 ASN B O 1
ATOM 4472 N N . ASN B 1 235 ? 12.742 -24.875 -25.75 1 98.06 235 ASN B N 1
ATOM 4473 C CA . ASN B 1 235 ? 12.359 -26.281 -25.609 1 98.06 235 ASN B CA 1
ATOM 4474 C C . ASN B 1 235 ? 13.266 -27.188 -26.422 1 98.06 235 ASN B C 1
ATOM 4476 O O . ASN B 1 235 ? 12.961 -27.516 -27.562 1 98.06 235 ASN B O 1
ATOM 4480 N N . PRO B 1 236 ? 14.305 -27.703 -25.797 1 95.75 236 PRO B N 1
ATOM 4481 C CA . PRO B 1 236 ? 15.258 -28.516 -26.562 1 95.75 236 PRO B CA 1
ATOM 4482 C C . PRO B 1 236 ? 14.742 -29.938 -26.797 1 95.75 236 PRO B C 1
ATOM 4484 O O . PRO B 1 236 ? 15.383 -30.703 -27.531 1 95.75 236 PRO B O 1
ATOM 4487 N N . GLY B 1 237 ? 13.68 -30.328 -26.281 1 93.12 237 GLY B N 1
ATOM 4488 C CA . GLY B 1 237 ? 13.172 -31.688 -26.375 1 93.12 237 GLY B CA 1
ATOM 4489 C C . GLY B 1 237 ? 12.523 -31.984 -27.719 1 93.12 237 GLY B C 1
ATOM 4490 O O . GLY B 1 237 ? 12.352 -31.078 -28.547 1 93.12 237 GLY B O 1
ATOM 4491 N N . LEU B 1 238 ? 12.117 -33.25 -27.891 1 92.56 238 LEU B N 1
ATOM 4492 C CA . LEU B 1 238 ? 11.586 -33.719 -29.156 1 92.56 238 LEU B CA 1
ATOM 4493 C C . LEU B 1 238 ? 10.07 -33.625 -29.188 1 92.56 238 LEU B C 1
ATOM 4495 O O . LEU B 1 238 ? 9.438 -33.969 -30.188 1 92.56 238 LEU B O 1
ATOM 4499 N N . GLY B 1 239 ? 9.461 -33.156 -28.172 1 94.06 239 GLY B N 1
ATOM 4500 C CA . GLY B 1 239 ? 8.016 -33 -28.094 1 94.06 239 GLY B CA 1
ATOM 4501 C C . GLY B 1 239 ? 7.598 -31.578 -27.781 1 94.06 239 GLY B C 1
ATOM 4502 O O . GLY B 1 239 ? 8.438 -30.719 -27.469 1 94.06 239 GLY B O 1
ATOM 4503 N N . GLN B 1 240 ? 6.285 -31.375 -27.938 1 96.19 240 GLN B N 1
ATOM 4504 C CA . GLN B 1 240 ? 5.738 -30.078 -27.562 1 96.19 240 GLN B CA 1
ATOM 4505 C C . GLN B 1 240 ? 5.883 -29.828 -26.062 1 96.19 240 GLN B C 1
ATOM 4507 O O . GLN B 1 240 ? 5.926 -30.766 -25.281 1 96.19 240 GLN B O 1
ATOM 4512 N N . GLY B 1 241 ? 6.105 -28.609 -25.734 1 97 241 GLY B N 1
ATOM 4513 C CA . GLY B 1 241 ? 6.211 -28.219 -24.344 1 97 241 GLY B CA 1
ATOM 4514 C C . GLY B 1 241 ? 5.496 -26.922 -24.031 1 97 241 GLY B C 1
ATOM 4515 O O . GLY B 1 241 ? 5.211 -26.125 -24.922 1 97 241 GLY B O 1
ATOM 4516 N N . MET B 1 242 ? 5.16 -26.781 -22.734 1 98 242 MET B N 1
ATOM 4517 C CA . MET B 1 242 ? 4.484 -25.562 -22.297 1 98 242 MET B CA 1
ATOM 4518 C C . MET B 1 242 ? 5.082 -25.047 -20.984 1 98 242 MET B C 1
ATOM 4520 O O . MET B 1 242 ? 5.543 -25.844 -20.156 1 98 242 MET B O 1
ATOM 4524 N N . ILE B 1 243 ? 5.152 -23.797 -20.844 1 98.19 243 ILE B N 1
ATOM 4525 C CA . ILE B 1 243 ? 5.52 -23.203 -19.562 1 98.19 243 ILE B CA 1
ATOM 4526 C C . ILE B 1 243 ? 4.457 -22.203 -19.141 1 98.19 243 ILE B C 1
ATOM 4528 O O . ILE B 1 243 ? 3.662 -21.734 -19.969 1 98.19 243 ILE B O 1
ATOM 4532 N N . GLU B 1 244 ? 4.387 -21.938 -17.844 1 98.19 244 GLU B N 1
ATOM 4533 C CA . GLU B 1 244 ? 3.5 -20.953 -17.219 1 98.19 244 GLU B CA 1
ATOM 4534 C C . GLU B 1 244 ? 4.285 -19.75 -16.703 1 98.19 244 GLU B C 1
ATOM 4536 O O . GLU B 1 244 ? 5.375 -19.922 -16.141 1 98.19 244 GLU B O 1
ATOM 4541 N N . ILE B 1 245 ? 3.826 -18.641 -16.938 1 98.12 245 ILE B N 1
ATOM 4542 C CA . ILE B 1 245 ? 4.348 -17.406 -16.375 1 98.12 245 ILE B CA 1
ATOM 4543 C C . ILE B 1 245 ? 3.301 -16.766 -15.469 1 98.12 245 ILE B C 1
ATOM 4545 O O . ILE B 1 245 ? 2.191 -16.453 -15.914 1 98.12 245 ILE B O 1
ATOM 4549 N N . GLU B 1 246 ? 3.588 -16.625 -14.25 1 97.94 246 GLU B N 1
ATOM 4550 C CA . GLU B 1 246 ? 2.715 -15.961 -13.289 1 97.94 246 GLU B CA 1
ATOM 4551 C C . GLU B 1 246 ? 3.32 -14.648 -12.805 1 97.94 246 GLU B C 1
ATOM 4553 O O . GLU B 1 246 ? 4.371 -14.641 -12.156 1 97.94 246 GLU B O 1
ATOM 4558 N N . VAL B 1 247 ? 2.67 -13.578 -13.18 1 97.38 247 VAL B N 1
ATOM 4559 C CA . VAL B 1 247 ? 3.111 -12.281 -12.672 1 97.38 247 VAL B CA 1
ATOM 4560 C C . VAL B 1 247 ? 2.588 -12.078 -11.25 1 97.38 247 VAL B C 1
ATOM 4562 O O . VAL B 1 247 ? 1.379 -11.961 -11.039 1 97.38 247 VAL B O 1
ATOM 4565 N N . ILE B 1 248 ? 3.518 -12.031 -10.352 1 96 248 ILE B N 1
ATOM 4566 C CA . ILE B 1 248 ? 3.172 -11.906 -8.945 1 96 248 ILE B CA 1
ATOM 4567 C C . ILE B 1 248 ? 2.684 -10.492 -8.648 1 96 248 ILE B C 1
ATOM 4569 O O . ILE B 1 248 ? 1.643 -10.305 -8.016 1 96 248 ILE B O 1
ATOM 4573 N N . TYR B 1 249 ? 3.416 -9.523 -9.023 1 95.06 249 TYR B N 1
ATOM 4574 C CA . TYR B 1 249 ? 3.027 -8.117 -8.992 1 95.06 249 TYR B CA 1
ATOM 4575 C C . TYR B 1 249 ? 3.926 -7.285 -9.898 1 95.06 249 TYR B C 1
ATOM 4577 O O . TYR B 1 249 ? 4.867 -7.809 -10.5 1 95.06 249 TYR B O 1
ATOM 4585 N N . TYR B 1 250 ? 3.584 -6.117 -10.133 1 95.75 250 TYR B N 1
ATOM 4586 C CA . TYR B 1 250 ? 4.414 -5.191 -10.891 1 95.75 250 TYR B CA 1
ATOM 4587 C C . TYR B 1 250 ? 4.348 -3.787 -10.305 1 95.75 250 TYR B C 1
ATOM 4589 O O . TYR B 1 250 ? 3.439 -3.477 -9.523 1 95.75 250 TYR B O 1
ATOM 4597 N N . LEU B 1 251 ? 5.332 -3.039 -10.57 1 94.81 251 LEU B N 1
ATOM 4598 C CA . LEU B 1 251 ? 5.426 -1.655 -10.117 1 94.81 251 LEU B CA 1
ATOM 4599 C C . LEU B 1 251 ? 5.148 -0.689 -11.266 1 94.81 251 LEU B C 1
ATOM 4601 O O . LEU B 1 251 ? 5.637 -0.886 -12.375 1 94.81 251 LEU B O 1
ATOM 4605 N N . SER B 1 252 ? 4.371 0.197 -11.062 1 93.88 252 SER B N 1
ATOM 4606 C CA . SER B 1 252 ? 4.164 1.312 -11.977 1 93.88 252 SER B CA 1
ATOM 4607 C C . SER B 1 252 ? 4.113 2.641 -11.234 1 93.88 252 SER B C 1
ATOM 4609 O O . SER B 1 252 ? 4.223 2.674 -10 1 93.88 252 SER B O 1
ATOM 4611 N N . LEU B 1 253 ? 4.051 3.746 -11.977 1 93.25 253 LEU B N 1
ATOM 4612 C CA . LEU B 1 253 ? 4.047 5.066 -11.352 1 93.25 253 LEU B CA 1
ATOM 4613 C C . LEU B 1 253 ? 2.621 5.531 -11.078 1 93.25 253 LEU B C 1
ATOM 4615 O O . LEU B 1 253 ? 2.408 6.656 -10.617 1 93.25 253 LEU B O 1
ATOM 4619 N N . ASP B 1 254 ? 1.68 4.656 -11.359 1 90.75 254 ASP B N 1
ATOM 4620 C CA . ASP B 1 254 ? 0.295 4.984 -11.031 1 90.75 254 ASP B CA 1
ATOM 4621 C C . ASP B 1 254 ? 0.073 4.992 -9.523 1 90.75 254 ASP B C 1
ATOM 4623 O O . ASP B 1 254 ? 0.627 4.16 -8.805 1 90.75 254 ASP B O 1
ATOM 4627 N N . LYS B 1 255 ? -0.778 5.941 -9.117 1 91.25 255 LYS B N 1
ATOM 4628 C CA . LYS B 1 255 ? -1.068 6.07 -7.691 1 91.25 255 LYS B CA 1
ATOM 4629 C C . LYS B 1 255 ? -1.897 4.891 -7.188 1 91.25 255 LYS B C 1
ATOM 4631 O O . LYS B 1 255 ? -2.701 4.328 -7.938 1 91.25 255 LYS B O 1
ATOM 4636 N N . THR B 1 256 ? -1.605 4.484 -5.965 1 90.75 256 THR B N 1
ATOM 4637 C CA . THR B 1 256 ? -2.367 3.434 -5.297 1 90.75 256 THR B CA 1
ATOM 4638 C C . THR B 1 256 ? -2.924 3.934 -3.967 1 90.75 256 THR B C 1
ATOM 4640 O O . THR B 1 256 ? -2.75 5.102 -3.613 1 90.75 256 THR B O 1
ATOM 4643 N N . MET B 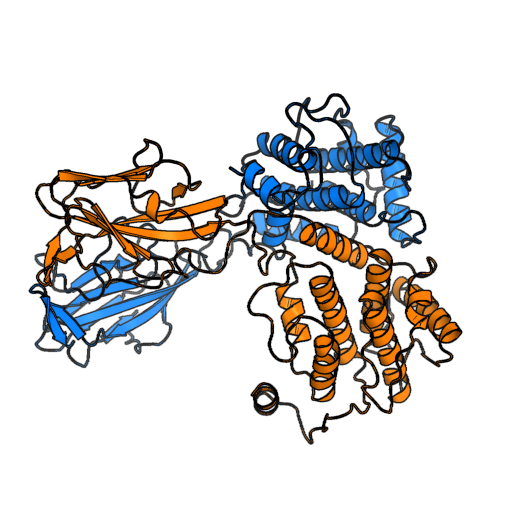1 257 ? -3.625 3.047 -3.217 1 88.75 257 MET B N 1
ATOM 4644 C CA . MET B 1 257 ? -4.211 3.416 -1.931 1 88.75 257 MET B CA 1
ATOM 4645 C C . MET B 1 257 ? -3.137 3.506 -0.85 1 88.75 257 MET B C 1
ATOM 4647 O O . MET B 1 257 ? -3.412 3.943 0.268 1 88.75 257 MET B O 1
ATOM 4651 N N . THR B 1 258 ? -1.931 3.246 -1.262 1 83.31 258 THR B N 1
ATOM 4652 C CA . THR B 1 258 ? -0.836 3.258 -0.298 1 83.31 258 THR B CA 1
ATOM 4653 C C . THR B 1 258 ? 0.017 4.512 -0.462 1 83.31 258 THR B C 1
ATOM 4655 O O . THR B 1 258 ? 1.055 4.652 0.188 1 83.31 258 THR B O 1
ATOM 4658 N N . GLN B 1 259 ? -0.381 5.387 -1.277 1 83.12 259 GLN B N 1
ATOM 4659 C CA . GLN B 1 259 ? 0.389 6.594 -1.546 1 83.12 259 GLN B CA 1
ATOM 4660 C C . GLN B 1 259 ? 0.588 7.414 -0.274 1 83.12 259 GLN B C 1
ATOM 4662 O O . GLN B 1 259 ? 1.57 8.148 -0.15 1 83.12 259 GLN B O 1
ATOM 4667 N N . TYR B 1 260 ? -0.302 7.246 0.606 1 81.56 260 TYR B N 1
ATOM 4668 C CA . TYR B 1 260 ? -0.155 7.848 1.927 1 81.56 260 TYR B CA 1
ATOM 4669 C C . TYR B 1 260 ? -0.759 6.957 3.004 1 81.56 260 TYR B C 1
ATOM 4671 O O . TYR B 1 260 ? -1.722 6.227 2.748 1 81.56 260 TYR B O 1
ATOM 4679 N N . PRO B 1 261 ? -0.146 6.852 4.199 1 80.19 261 PRO B N 1
ATOM 4680 C CA . PRO B 1 261 ? -0.443 5.832 5.207 1 80.19 261 PRO B CA 1
ATOM 4681 C C . PRO B 1 261 ? -1.931 5.746 5.539 1 80.19 261 PRO B C 1
ATOM 4683 O O . PRO B 1 261 ? -2.463 4.648 5.73 1 80.19 261 PRO B O 1
ATOM 4686 N N . SER B 1 262 ? -2.74 6.766 5.598 1 88.06 262 SER B N 1
ATOM 4687 C CA . SER B 1 262 ? -4.094 6.691 6.133 1 88.06 262 SER B CA 1
ATOM 4688 C C . SER B 1 262 ? -5.133 6.988 5.055 1 88.06 262 SER B C 1
ATOM 4690 O O . SER B 1 262 ? -6.289 7.281 5.363 1 88.06 262 SER B O 1
ATOM 4692 N N . LEU B 1 263 ? -4.73 6.742 3.857 1 91.38 263 LEU B N 1
ATOM 4693 C CA . LEU B 1 263 ? -5.645 7.113 2.785 1 91.38 263 LEU B CA 1
ATOM 4694 C C . LEU B 1 263 ? -6.863 6.195 2.77 1 91.38 263 LEU B C 1
ATOM 4696 O O . LEU B 1 263 ? -8 6.668 2.738 1 91.38 263 LEU B O 1
ATOM 4700 N N . GLN B 1 264 ? -6.625 4.895 2.852 1 92 264 GLN B N 1
ATOM 4701 C CA . GLN B 1 264 ? -7.723 3.934 2.795 1 92 264 GLN B CA 1
ATOM 4702 C C . GLN B 1 264 ? -8.68 4.117 3.973 1 92 264 GLN B C 1
ATOM 4704 O O . GLN B 1 264 ? -9.898 4.059 3.807 1 92 264 GLN B O 1
ATOM 4709 N N . ALA B 1 265 ? -8.141 4.309 5.059 1 93.88 265 ALA B N 1
ATOM 4710 C CA . ALA B 1 265 ? -8.945 4.52 6.258 1 93.88 265 ALA B CA 1
ATOM 4711 C C . ALA B 1 265 ? -9.742 5.816 6.164 1 93.88 265 ALA B C 1
ATOM 4713 O O . ALA B 1 265 ? -10.891 5.879 6.605 1 93.88 265 ALA B O 1
ATOM 4714 N N . HIS B 1 266 ? -9.133 6.832 5.609 1 96.5 266 HIS B N 1
ATOM 4715 C CA . HIS B 1 266 ? -9.828 8.102 5.422 1 96.5 266 HIS B CA 1
ATOM 4716 C C . HIS B 1 266 ? -11.008 7.949 4.465 1 96.5 266 HIS B C 1
ATOM 4718 O O . HIS B 1 266 ? -12.094 8.461 4.723 1 96.5 266 HIS B O 1
ATOM 4724 N N . ILE B 1 267 ? -10.781 7.242 3.414 1 96.75 267 ILE B N 1
ATOM 4725 C CA . ILE B 1 267 ? -11.836 7.016 2.439 1 96.75 267 ILE B CA 1
ATOM 4726 C C . ILE B 1 267 ? -12.984 6.25 3.094 1 96.75 267 ILE B C 1
ATOM 4728 O O . ILE B 1 267 ? -14.156 6.605 2.922 1 96.75 267 ILE B O 1
ATOM 4732 N N . PHE B 1 268 ? -12.664 5.254 3.871 1 96.31 268 PHE B N 1
ATOM 4733 C CA . PHE B 1 268 ? -13.68 4.469 4.559 1 96.31 268 PHE B CA 1
ATOM 4734 C C . PHE B 1 268 ? -14.5 5.344 5.5 1 96.31 268 PHE B C 1
ATOM 4736 O O . PHE B 1 268 ? -15.727 5.258 5.527 1 96.31 268 PHE B O 1
ATOM 4743 N N . ASN B 1 269 ? -13.781 6.105 6.219 1 97.69 269 ASN B N 1
ATOM 4744 C CA . ASN B 1 269 ? -14.445 6.984 7.172 1 97.69 269 ASN B CA 1
ATOM 4745 C C . ASN B 1 269 ? -15.391 7.957 6.473 1 97.69 269 ASN B C 1
ATOM 4747 O O . ASN B 1 269 ? -16.516 8.172 6.926 1 97.69 269 ASN B O 1
ATOM 4751 N N . VAL B 1 270 ? -15.008 8.508 5.355 1 97.94 270 VAL B N 1
ATOM 4752 C CA . VAL B 1 270 ? -15.789 9.477 4.594 1 97.94 270 VAL B CA 1
ATOM 4753 C C . VAL B 1 270 ? -17.062 8.812 4.066 1 97.94 270 VAL B C 1
ATOM 4755 O O . VAL B 1 270 ? -18.156 9.375 4.176 1 97.94 270 VAL B O 1
ATOM 4758 N N . TYR B 1 271 ? -16.984 7.641 3.609 1 97.75 271 TYR B N 1
ATOM 4759 C CA . TYR B 1 271 ? -18.078 6.992 2.912 1 97.75 271 TYR B CA 1
ATOM 4760 C C . TYR B 1 271 ? -18.891 6.121 3.865 1 97.75 271 TYR B C 1
ATOM 4762 O O . TYR B 1 271 ? -19.844 5.461 3.453 1 97.75 271 TYR B O 1
ATOM 4770 N N . SER B 1 272 ? -18.547 6.125 5.121 1 96.81 272 SER B N 1
ATOM 4771 C CA . SER B 1 272 ? -19.297 5.355 6.102 1 96.81 272 SER B CA 1
ATOM 4772 C C . SER B 1 272 ? -20.703 5.934 6.301 1 96.81 272 SER B C 1
ATOM 4774 O O . SER B 1 272 ? -20.891 7.145 6.184 1 96.81 272 SER B O 1
ATOM 4776 N N . TYR B 1 273 ? -21.578 5 6.555 1 96.44 273 TYR B N 1
ATOM 4777 C CA . TYR B 1 273 ? -22.938 5.438 6.883 1 96.44 273 TYR B CA 1
ATOM 4778 C C . TYR B 1 273 ? -23.078 5.68 8.383 1 96.44 273 TYR B C 1
ATOM 4780 O O . TYR B 1 273 ? -23.234 4.738 9.156 1 96.44 273 TYR B O 1
ATOM 4788 N N . LYS B 1 274 ? -23.031 6.883 8.797 1 95.06 274 LYS B N 1
ATOM 4789 C CA . LYS B 1 274 ? -23.203 7.234 10.203 1 95.06 274 LYS B CA 1
ATOM 4790 C C . LYS B 1 274 ? -24.688 7.461 10.531 1 95.06 274 LYS B C 1
ATOM 4792 O O . LYS B 1 274 ? -25.203 6.895 11.492 1 95.06 274 LYS B O 1
ATOM 4797 N N . ASN B 1 275 ? -25.359 8.25 9.703 1 94.94 275 ASN B N 1
ATOM 4798 C CA . ASN B 1 275 ? -26.797 8.508 9.68 1 94.94 275 ASN B CA 1
ATOM 4799 C C . ASN B 1 275 ? -27.219 9.203 8.391 1 94.94 275 ASN B C 1
ATOM 4801 O O . ASN B 1 275 ? -26.391 9.516 7.547 1 94.94 275 ASN B O 1
ATOM 4805 N N . PRO B 1 276 ? -28.484 9.367 8.211 1 94.75 276 PRO B N 1
ATOM 4806 C CA . PRO B 1 276 ? -28.938 9.977 6.957 1 94.75 276 PRO B CA 1
ATOM 4807 C C . PRO B 1 276 ? -28.391 11.383 6.754 1 94.75 276 PRO B C 1
ATOM 4809 O O . PRO B 1 276 ? -28.125 11.797 5.621 1 94.75 276 PRO B O 1
ATOM 4812 N N . LEU B 1 277 ? -28.203 12.078 7.812 1 96.44 277 LEU B N 1
ATOM 4813 C CA . LEU B 1 277 ? -27.688 13.445 7.711 1 96.44 277 LEU B CA 1
ATOM 4814 C C . LEU B 1 277 ? -26.266 13.461 7.156 1 96.44 277 LEU B C 1
ATOM 4816 O O . LEU B 1 277 ? -25.984 14.188 6.207 1 96.44 277 LEU B O 1
ATOM 4820 N N . TRP B 1 278 ? -25.406 12.664 7.742 1 97.44 278 TRP B N 1
ATOM 4821 C CA . TRP B 1 278 ? -24.031 12.602 7.23 1 97.44 278 TRP B CA 1
ATOM 4822 C C . TRP B 1 278 ? -24.016 12.109 5.785 1 97.44 278 TRP B C 1
ATOM 4824 O O . TRP B 1 278 ? -23.312 12.664 4.941 1 97.44 278 TRP B O 1
ATOM 4834 N N . HIS B 1 279 ? -24.812 11.055 5.531 1 96.94 279 HIS B N 1
ATOM 4835 C CA . HIS B 1 279 ? -24.891 10.477 4.195 1 96.94 279 HIS B CA 1
ATOM 4836 C C . HIS B 1 279 ? -25.281 11.523 3.164 1 96.94 279 HIS B C 1
ATOM 4838 O O . HIS B 1 279 ? -24.672 11.617 2.098 1 96.94 279 HIS B O 1
ATOM 4844 N N . GLY B 1 280 ? -26.25 12.273 3.49 1 96.5 280 GLY B N 1
ATOM 4845 C CA . GLY B 1 280 ? -26.719 13.328 2.604 1 96.5 280 GLY B CA 1
ATOM 4846 C C . GLY B 1 280 ? -25.734 14.477 2.479 1 96.5 280 GLY B C 1
ATOM 4847 O O . GLY B 1 280 ? -25.547 15.023 1.39 1 96.5 280 GLY B O 1
ATOM 4848 N N . LEU B 1 281 ? -25.125 14.875 3.592 1 98 281 LEU B N 1
ATOM 4849 C CA . LEU B 1 281 ? -24.156 15.977 3.596 1 98 281 LEU B CA 1
ATOM 4850 C C . LEU B 1 281 ? -22.938 15.641 2.748 1 98 281 LEU B C 1
ATOM 4852 O O . LEU B 1 281 ? -22.516 16.438 1.911 1 98 281 LEU B O 1
ATOM 4856 N N . ARG B 1 282 ? -22.391 14.484 3.021 1 97.38 282 ARG B N 1
ATOM 4857 C CA . ARG B 1 282 ? -21.25 14.031 2.229 1 97.38 282 ARG B CA 1
ATOM 4858 C C . ARG B 1 282 ? -21.578 14.047 0.74 1 97.38 282 ARG B C 1
ATOM 4860 O O . ARG B 1 282 ? -20.797 14.539 -0.07 1 97.38 282 ARG B O 1
ATOM 4867 N N . ALA B 1 283 ? -22.75 13.5 0.374 1 96.62 283 ALA B N 1
ATOM 4868 C CA . ALA B 1 283 ? -23.172 13.461 -1.025 1 96.62 283 ALA B CA 1
ATOM 4869 C C . ALA B 1 283 ? -23.266 14.875 -1.606 1 96.62 283 ALA B C 1
ATOM 4871 O O . ALA B 1 283 ? -22.828 15.117 -2.734 1 96.62 283 ALA B O 1
ATOM 4872 N N . ALA B 1 284 ? -23.812 15.75 -0.868 1 97.12 284 ALA B N 1
ATOM 4873 C CA . ALA B 1 284 ? -23.969 17.125 -1.325 1 97.12 284 ALA B CA 1
ATOM 4874 C C . ALA B 1 284 ? -22.609 17.781 -1.592 1 97.12 284 ALA B C 1
ATOM 4876 O O . ALA B 1 284 ? -22.438 18.484 -2.586 1 97.12 284 ALA B O 1
ATOM 4877 N N . ILE B 1 285 ? -21.641 17.531 -0.719 1 97.88 285 ILE B N 1
ATOM 4878 C CA . ILE B 1 285 ? -20.312 18.109 -0.862 1 97.88 285 ILE B CA 1
ATOM 4879 C C . ILE B 1 285 ? -19.609 17.484 -2.066 1 97.88 285 ILE B C 1
ATOM 4881 O O . ILE B 1 285 ? -19.062 18.203 -2.904 1 97.88 285 ILE B O 1
ATOM 4885 N N . LEU B 1 286 ? -19.641 16.156 -2.146 1 97.62 286 LEU B N 1
ATOM 4886 C CA . LEU B 1 286 ? -18.891 15.445 -3.178 1 97.62 286 LEU B CA 1
ATOM 4887 C C . LEU B 1 286 ? -19.516 15.68 -4.555 1 97.62 286 LEU B C 1
ATOM 4889 O O . LEU B 1 286 ? -18.828 15.547 -5.574 1 97.62 286 LEU B O 1
ATOM 4893 N N . ASN B 1 287 ? -20.812 16.109 -4.637 1 96 287 ASN B N 1
ATOM 4894 C CA . ASN B 1 287 ? -21.453 16.453 -5.898 1 96 287 ASN B CA 1
ATOM 4895 C C . ASN B 1 287 ? -20.797 17.656 -6.562 1 96 287 ASN B C 1
ATOM 4897 O O . ASN B 1 287 ? -20.969 17.891 -7.758 1 96 287 ASN B O 1
ATOM 4901 N N . ARG B 1 288 ? -20.016 18.328 -5.766 1 95.75 288 ARG B N 1
ATOM 4902 C CA . ARG B 1 288 ? -19.344 19.516 -6.289 1 95.75 288 ARG B CA 1
ATOM 4903 C C . ARG B 1 288 ? -17.938 19.172 -6.766 1 95.75 288 ARG B C 1
ATOM 4905 O O . ARG B 1 288 ? -17.172 20.078 -7.117 1 95.75 288 ARG B O 1
ATOM 4912 N N . THR B 1 289 ? -17.547 17.922 -6.715 1 96.31 289 THR B N 1
ATOM 4913 C CA . THR B 1 289 ? -16.203 17.484 -7.066 1 96.31 289 THR B CA 1
ATOM 4914 C C . THR B 1 289 ? -16.266 16.312 -8.055 1 96.31 289 THR B C 1
ATOM 4916 O O . THR B 1 289 ? -17.328 15.984 -8.57 1 96.31 289 THR B O 1
ATOM 4919 N N . THR B 1 290 ? -15.102 15.75 -8.375 1 94.38 290 THR B N 1
ATOM 4920 C CA . THR B 1 290 ? -15.023 14.609 -9.289 1 94.38 290 THR B CA 1
ATOM 4921 C C . THR B 1 290 ? -15.086 13.297 -8.523 1 94.38 290 THR B C 1
ATOM 4923 O O . THR B 1 290 ? -15.156 12.219 -9.125 1 94.38 290 THR B O 1
ATOM 4926 N N . LEU B 1 291 ? -15.07 13.398 -7.18 1 96.56 291 LEU B N 1
ATOM 4927 C CA . LEU B 1 291 ? -15.203 12.195 -6.359 1 96.56 291 LEU B CA 1
ATOM 4928 C C . LEU B 1 291 ? -16.641 11.68 -6.367 1 96.56 291 LEU B C 1
ATOM 4930 O O . LEU B 1 291 ? -17.578 12.469 -6.355 1 96.56 291 LEU B O 1
ATOM 4934 N N . PRO B 1 292 ? -16.781 10.344 -6.398 1 95.81 292 PRO B N 1
ATOM 4935 C CA . PRO B 1 292 ? -18.141 9.812 -6.328 1 95.81 292 PRO B CA 1
ATOM 4936 C C . PRO B 1 292 ? -18.859 10.188 -5.031 1 95.81 292 PRO B C 1
ATOM 4938 O O . PRO B 1 292 ? -18.219 10.281 -3.979 1 95.81 292 PRO B O 1
ATOM 4941 N N . ASN B 1 293 ? -20.156 10.273 -5.086 1 94.56 293 ASN B N 1
ATOM 4942 C CA . ASN B 1 293 ? -20.891 10.805 -3.947 1 94.56 293 ASN B CA 1
ATOM 4943 C C . ASN B 1 293 ? -21.422 9.68 -3.053 1 94.56 293 ASN B C 1
ATOM 4945 O O . ASN B 1 293 ? -21.75 9.914 -1.885 1 94.56 293 ASN B O 1
ATOM 4949 N N . ASN B 1 294 ? -21.547 8.539 -3.557 1 92.81 294 ASN B N 1
ATOM 4950 C CA . ASN B 1 294 ? -22.219 7.488 -2.793 1 92.81 294 ASN B CA 1
ATOM 4951 C C . ASN B 1 294 ? -21.25 6.359 -2.438 1 92.81 294 ASN B C 1
ATOM 4953 O O . ASN B 1 294 ? -21.203 5.914 -1.289 1 92.81 294 ASN B O 1
ATOM 4957 N N . ILE B 1 295 ? -20.547 5.879 -3.455 1 94.81 295 ILE B N 1
ATOM 4958 C CA . ILE B 1 295 ? -19.594 4.793 -3.242 1 94.81 295 ILE B CA 1
ATOM 4959 C C . ILE B 1 295 ? -18.188 5.301 -3.475 1 94.81 295 ILE B C 1
ATOM 4961 O O . ILE B 1 295 ? -17.969 6.234 -4.254 1 94.81 295 ILE B O 1
ATOM 4965 N N . PRO B 1 296 ? -17.203 4.734 -2.729 1 94.62 296 PRO B N 1
ATOM 4966 C CA . PRO B 1 296 ? -15.82 5.184 -2.916 1 94.62 296 PRO B CA 1
ATOM 4967 C C . PRO B 1 296 ? -15.336 5.012 -4.355 1 94.62 296 PRO B C 1
ATOM 4969 O O . PRO B 1 296 ? -15.883 4.195 -5.102 1 94.62 296 PRO B O 1
ATOM 4972 N N . PRO B 1 297 ? -14.336 5.762 -4.68 1 92.38 297 PRO B N 1
ATOM 4973 C CA . PRO B 1 297 ? -13.82 5.652 -6.043 1 92.38 297 PRO B CA 1
ATOM 4974 C C . PRO B 1 297 ? -13.156 4.305 -6.316 1 92.38 297 PRO B C 1
ATOM 4976 O O . PRO B 1 297 ? -12.547 3.715 -5.418 1 92.38 297 PRO B O 1
ATOM 4979 N N . ILE B 1 298 ? -13.203 3.867 -7.57 1 89.06 298 ILE B N 1
ATOM 4980 C CA . ILE B 1 298 ? -12.594 2.615 -8.008 1 89.06 298 ILE B CA 1
ATOM 4981 C C . ILE B 1 298 ? -11.078 2.754 -8 1 89.06 298 ILE B C 1
ATOM 4983 O O . ILE B 1 298 ? -10.367 1.847 -7.562 1 89.06 298 ILE B O 1
ATOM 4987 N N . TYR B 1 299 ? -10.609 3.924 -8.492 1 89.06 299 TYR B N 1
ATOM 4988 C CA . TYR B 1 299 ? -9.18 4.207 -8.523 1 89.06 299 TYR B CA 1
ATOM 4989 C C . TYR B 1 299 ? -8.805 5.246 -7.477 1 89.06 299 TYR B C 1
ATOM 4991 O O . TYR B 1 299 ? -9.594 6.145 -7.172 1 89.06 299 TYR B O 1
ATOM 4999 N N . PRO B 1 300 ? -7.633 5.082 -6.902 1 90.06 300 PRO B N 1
ATOM 5000 C CA . PRO B 1 300 ? -7.211 6.09 -5.93 1 90.06 300 PRO B CA 1
ATOM 5001 C C . PRO B 1 300 ? -7.148 7.496 -6.531 1 90.06 300 PRO B C 1
ATOM 5003 O O . PRO B 1 300 ? -6.766 7.66 -7.691 1 90.06 300 PRO B O 1
ATOM 5006 N N . PRO B 1 301 ? -7.633 8.43 -5.738 1 90.81 301 PRO B N 1
ATOM 5007 C CA . PRO B 1 301 ? -7.461 9.805 -6.211 1 90.81 301 PRO B CA 1
ATOM 5008 C C . PRO B 1 301 ? -5.996 10.188 -6.41 1 90.81 301 PRO B C 1
ATOM 5010 O O . PRO B 1 301 ? -5.133 9.75 -5.641 1 90.81 301 PRO B O 1
ATOM 5013 N N . HIS B 1 302 ? -5.715 11 -7.52 1 87.25 302 HIS B N 1
ATOM 5014 C CA . HIS B 1 302 ? -4.32 11.258 -7.855 1 87.25 302 HIS B CA 1
ATOM 5015 C C . HIS B 1 302 ? -4.023 12.758 -7.863 1 87.25 302 HIS B C 1
ATOM 5017 O O . HIS B 1 302 ? -2.871 13.164 -8.016 1 87.25 302 HIS B O 1
ATOM 5023 N N . ASP B 1 303 ? -5.051 13.516 -7.711 1 90.94 303 ASP B N 1
ATOM 5024 C CA . ASP B 1 303 ? -4.809 14.961 -7.695 1 90.94 303 ASP B CA 1
ATOM 5025 C C . ASP B 1 303 ? -4.855 15.508 -6.273 1 90.94 303 ASP B C 1
ATOM 5027 O O . ASP B 1 303 ? -5.504 14.93 -5.398 1 90.94 303 ASP B O 1
ATOM 5031 N N . ARG B 1 304 ? -4.211 16.594 -6.039 1 92.69 304 ARG B N 1
ATOM 5032 C CA . ARG B 1 304 ? -4.066 17.219 -4.723 1 92.69 304 ARG B CA 1
ATOM 5033 C C . ARG B 1 304 ? -5.422 17.609 -4.152 1 92.69 304 ARG B C 1
ATOM 5035 O O . ARG B 1 304 ? -5.68 17.406 -2.961 1 92.69 304 ARG B O 1
ATOM 5042 N N . GLU B 1 305 ? -6.281 18.109 -4.938 1 94.56 305 GLU B N 1
ATOM 5043 C CA . GLU B 1 305 ? -7.574 18.609 -4.484 1 94.56 305 GLU B CA 1
ATOM 5044 C C . GLU B 1 305 ? -8.438 17.484 -3.906 1 94.56 305 GLU B C 1
ATOM 5046 O O . GLU B 1 305 ? -8.984 17.625 -2.814 1 94.56 305 GLU B O 1
ATOM 5051 N N . ASN B 1 306 ? -8.5 16.391 -4.598 1 94.94 306 ASN B N 1
ATOM 5052 C CA . ASN B 1 306 ? -9.336 15.273 -4.148 1 94.94 306 ASN B CA 1
ATOM 5053 C C . ASN B 1 306 ? -8.75 14.602 -2.91 1 94.94 306 ASN B C 1
ATOM 5055 O O . ASN B 1 306 ? -9.492 14.242 -1.991 1 94.94 306 ASN B O 1
ATOM 5059 N N . VAL B 1 307 ? -7.43 14.461 -2.855 1 95.06 307 VAL B N 1
ATOM 5060 C CA . VAL B 1 307 ? -6.809 13.828 -1.698 1 95.06 307 VAL B CA 1
ATOM 5061 C C . VAL B 1 307 ? -6.961 14.727 -0.473 1 95.06 307 VAL B C 1
ATOM 5063 O O . VAL B 1 307 ? -7.281 14.25 0.619 1 95.06 307 VAL B O 1
ATOM 5066 N N . LEU B 1 308 ? -6.754 15.992 -0.666 1 96.19 308 LEU B N 1
ATOM 5067 C CA . LEU B 1 308 ? -6.941 16.953 0.423 1 96.19 308 LEU B CA 1
ATOM 5068 C C . LEU B 1 308 ? -8.375 16.906 0.948 1 96.19 308 LEU B C 1
ATOM 5070 O O . LEU B 1 308 ? -8.594 16.875 2.16 1 96.19 308 LEU B O 1
ATOM 5074 N N . LEU B 1 309 ? -9.289 16.859 0.059 1 97.19 309 LEU B N 1
ATOM 5075 C CA . LEU B 1 309 ? -10.688 16.828 0.464 1 97.19 309 LEU B CA 1
ATOM 5076 C C . LEU B 1 309 ? -10.984 15.578 1.29 1 97.19 309 LEU B C 1
ATOM 5078 O O . LEU B 1 309 ? -11.719 15.648 2.279 1 97.19 309 LEU B O 1
ATOM 5082 N N . ILE B 1 310 ? -10.461 14.477 0.894 1 97.19 310 ILE B N 1
ATOM 5083 C CA . ILE B 1 310 ? -10.672 13.234 1.626 1 97.19 310 ILE B CA 1
ATOM 5084 C C . ILE B 1 310 ? -10.141 13.375 3.049 1 97.19 310 ILE B C 1
ATOM 5086 O O . ILE B 1 310 ? -10.797 12.969 4.012 1 97.19 310 ILE B O 1
ATOM 5090 N N . ILE B 1 311 ? -8.953 13.93 3.188 1 97 311 ILE B N 1
ATOM 5091 C CA . ILE B 1 311 ? -8.352 14.125 4.504 1 97 311 ILE B CA 1
ATOM 5092 C C . ILE B 1 311 ? -9.242 15.023 5.352 1 97 311 ILE B C 1
ATOM 5094 O O . ILE B 1 311 ? -9.539 14.703 6.504 1 97 311 ILE B O 1
ATOM 5098 N N . LEU B 1 312 ? -9.688 16.078 4.766 1 97.94 312 LEU B N 1
ATOM 5099 C CA . LEU B 1 312 ? -10.508 17.062 5.477 1 97.94 312 LEU B CA 1
ATOM 5100 C C . LEU B 1 312 ? -11.875 16.484 5.812 1 97.94 312 LEU B C 1
ATOM 5102 O O . LEU B 1 312 ? -12.359 16.641 6.934 1 97.94 312 LEU B O 1
ATOM 5106 N N . LEU B 1 313 ? -12.445 15.781 4.863 1 98.25 313 LEU B N 1
ATOM 5107 C CA . LEU B 1 313 ? -13.766 15.195 5.09 1 98.25 313 LEU B CA 1
ATOM 5108 C C . LEU B 1 313 ? -13.695 14.094 6.145 1 98.25 313 LEU B C 1
ATOM 5110 O O . LEU B 1 313 ? -14.641 13.906 6.918 1 98.25 313 LEU B O 1
ATOM 5114 N N . SER B 1 314 ? -12.633 13.367 6.117 1 98.06 314 SER B N 1
ATOM 5115 C CA . SER B 1 314 ? -12.469 12.359 7.152 1 98.06 314 SER B CA 1
ATOM 5116 C C . SER B 1 314 ? -12.43 12.984 8.539 1 98.06 314 SER B C 1
ATOM 5118 O O . SER B 1 314 ? -13.047 12.469 9.477 1 98.06 314 SER B O 1
ATOM 5120 N N . ALA B 1 315 ? -11.719 14.062 8.672 1 97.94 315 ALA B N 1
ATOM 5121 C CA . ALA B 1 315 ? -11.688 14.781 9.945 1 97.94 315 ALA B CA 1
ATOM 5122 C C . ALA B 1 315 ? -13.078 15.312 10.305 1 97.94 315 ALA B C 1
ATOM 5124 O O . ALA B 1 315 ? -13.469 15.281 11.477 1 97.94 315 ALA B O 1
ATOM 5125 N N . LEU B 1 316 ? -13.773 15.797 9.305 1 98.44 316 LEU B N 1
ATOM 5126 C CA . LEU B 1 316 ? -15.125 16.281 9.539 1 98.44 316 LEU B CA 1
ATOM 5127 C C . LEU B 1 316 ? -16.047 15.156 10 1 98.44 316 LEU B C 1
ATOM 5129 O O . LEU B 1 316 ? -16.906 15.359 10.852 1 98.44 316 LEU B O 1
ATOM 5133 N N . ALA B 1 317 ? -15.867 14.008 9.383 1 98.31 317 ALA B N 1
ATOM 5134 C CA . ALA B 1 317 ? -16.641 12.844 9.781 1 98.31 317 ALA B CA 1
ATOM 5135 C C . ALA B 1 317 ? -16.438 12.516 11.258 1 98.31 317 ALA B C 1
ATOM 5137 O O . ALA B 1 317 ? -17.375 12.148 11.961 1 98.31 317 ALA B O 1
ATOM 5138 N N . ASP B 1 318 ? -15.227 12.609 11.688 1 97.31 318 ASP B N 1
ATOM 5139 C CA . ASP B 1 318 ? -14.945 12.414 13.109 1 97.31 318 ASP B CA 1
ATOM 5140 C C . ASP B 1 318 ? -15.664 13.453 13.961 1 97.31 318 ASP B C 1
ATOM 5142 O O . ASP B 1 318 ? -16.266 13.117 14.984 1 97.31 318 ASP B O 1
ATOM 5146 N N . ALA B 1 319 ? -15.586 14.695 13.516 1 96.69 319 ALA B N 1
ATOM 5147 C CA . ALA B 1 319 ? -16.281 15.766 14.234 1 96.69 319 ALA B CA 1
ATOM 5148 C C . ALA B 1 319 ? -17.781 15.516 14.281 1 96.69 319 ALA B C 1
ATOM 5150 O O . ALA B 1 319 ? -18.438 15.797 15.281 1 96.69 319 ALA B O 1
ATOM 5151 N N . PHE B 1 320 ? -18.281 15.016 13.18 1 97.19 320 PHE B N 1
ATOM 5152 C CA . PHE B 1 320 ? -19.703 14.68 13.117 1 97.19 320 PHE B CA 1
ATOM 5153 C C . PHE B 1 320 ? -20.062 13.648 14.18 1 97.19 320 PHE B C 1
ATOM 5155 O O . PHE B 1 320 ? -21.078 13.781 14.867 1 97.19 320 PHE B O 1
ATOM 5162 N N . SER B 1 321 ? -19.25 12.656 14.352 1 95 321 SER B N 1
ATOM 5163 C CA . SER B 1 321 ? -19.5 11.594 15.312 1 95 321 SER B CA 1
ATOM 5164 C C . SER B 1 321 ? -19.391 12.102 16.75 1 95 321 SER B C 1
ATOM 5166 O O . SER B 1 321 ? -20.125 11.648 17.641 1 95 321 SER B O 1
ATOM 5168 N N . VAL B 1 322 ? -18.516 13.039 16.969 1 93.19 322 VAL B N 1
ATOM 5169 C CA . VAL B 1 322 ? -18.25 13.539 18.328 1 93.19 322 VAL B CA 1
ATOM 5170 C C . VAL B 1 322 ? -19.312 14.57 18.703 1 93.19 322 VAL B C 1
ATOM 5172 O O . VAL B 1 322 ? -19.891 14.508 19.781 1 93.19 322 VAL B O 1
ATOM 5175 N N . LEU B 1 323 ? -19.594 15.531 17.812 1 93.75 323 LEU B N 1
ATOM 5176 C CA . LEU B 1 323 ? -20.469 16.641 18.109 1 93.75 323 LEU B CA 1
ATOM 5177 C C . LEU B 1 323 ? -21.938 16.25 17.938 1 93.75 323 LEU B C 1
ATOM 5179 O O . LEU B 1 323 ? -22.828 16.891 18.484 1 93.75 323 LEU B O 1
ATOM 5183 N N . ALA B 1 324 ? -22.219 15.281 17.062 1 93.75 324 ALA B N 1
ATOM 5184 C CA . ALA B 1 324 ? -23.562 14.766 16.828 1 93.75 324 ALA B CA 1
ATOM 5185 C C . ALA B 1 324 ? -24.531 15.883 16.438 1 93.75 324 ALA B C 1
ATOM 5187 O O . ALA B 1 324 ? -25.562 16.062 17.078 1 93.75 324 ALA B O 1
ATOM 5188 N N . PRO B 1 325 ? -24.172 16.594 15.43 1 95.62 325 PRO B N 1
ATOM 5189 C CA . PRO B 1 325 ? -25.078 17.656 14.992 1 95.62 325 PRO B CA 1
ATOM 5190 C C . PRO B 1 325 ? -26.438 17.141 14.539 1 95.62 325 PRO B C 1
ATOM 5192 O O . PRO B 1 325 ? -26.578 15.961 14.195 1 95.62 325 PRO B O 1
ATOM 5195 N N . ASP B 1 326 ? -27.406 18 14.641 1 95.19 326 ASP B N 1
ATOM 5196 C CA . ASP B 1 326 ? -28.766 17.703 14.211 1 95.19 326 ASP B CA 1
ATOM 5197 C C . ASP B 1 326 ? -29.406 18.906 13.531 1 95.19 326 ASP B C 1
ATOM 5199 O O . ASP B 1 326 ? -29.781 19.875 14.195 1 95.19 326 ASP B O 1
ATOM 5203 N N . PHE B 1 327 ? -29.422 18.859 12.227 1 95.81 327 PHE B N 1
ATOM 5204 C CA . PHE B 1 327 ? -30.016 19.922 11.422 1 95.81 327 PHE B CA 1
ATOM 5205 C C . PHE B 1 327 ? -30.609 19.359 10.141 1 95.81 327 PHE B C 1
ATOM 5207 O O . PHE B 1 327 ? -30.406 18.188 9.82 1 95.81 327 PHE B O 1
ATOM 5214 N N . ASN B 1 328 ? -31.344 20.094 9.414 1 95.81 328 ASN B N 1
ATOM 5215 C CA . ASN B 1 328 ? -32.031 19.609 8.234 1 95.81 328 ASN B CA 1
ATOM 5216 C C . ASN B 1 328 ? -31.234 19.828 6.961 1 95.81 328 ASN B C 1
ATOM 5218 O O . ASN B 1 328 ? -30.547 20.844 6.832 1 95.81 328 ASN B O 1
ATOM 5222 N N . LEU B 1 329 ? -31.234 18.859 6.16 1 96.12 329 LEU B N 1
ATOM 5223 C CA . LEU B 1 329 ? -30.672 18.938 4.816 1 96.12 329 LEU B CA 1
ATOM 5224 C C . LEU B 1 329 ? -31.766 18.719 3.762 1 96.12 329 LEU B C 1
ATOM 5226 O O . LEU B 1 329 ? -32.625 17.844 3.922 1 96.12 329 LEU B O 1
ATOM 5230 N N . PHE B 1 330 ? -31.641 19.531 2.703 1 94.94 330 PHE B N 1
ATOM 5231 C CA . PHE B 1 330 ? -32.625 19.344 1.638 1 94.94 330 PHE B CA 1
ATOM 5232 C C . PHE B 1 330 ? -32.531 17.953 1.041 1 94.94 330 PHE B C 1
ATOM 5234 O O . PHE B 1 330 ? -31.438 17.484 0.708 1 94.94 330 PHE B O 1
ATOM 5241 N N . GLY B 1 331 ? -33.625 17.219 0.968 1 91.19 331 GLY B N 1
ATOM 5242 C CA . GLY B 1 331 ? -33.688 15.93 0.305 1 91.19 331 GLY B CA 1
ATOM 5243 C C . GLY B 1 331 ? -33.375 14.766 1.23 1 91.19 331 GLY B C 1
ATOM 5244 O O . GLY B 1 331 ? -33.344 13.609 0.803 1 91.19 331 GLY B O 1
ATOM 5245 N N . VAL B 1 332 ? -33.031 15.047 2.504 1 92.88 332 VAL B N 1
ATOM 5246 C CA . VAL B 1 332 ? -32.688 13.992 3.449 1 92.88 332 VAL B CA 1
ATOM 5247 C C . VAL B 1 332 ? -33.844 13.789 4.438 1 92.88 332 VAL B C 1
ATOM 5249 O O . VAL B 1 332 ? -34.312 14.742 5.066 1 92.88 332 VAL B O 1
ATOM 5252 N N . VAL B 1 333 ? -34.25 12.57 4.473 1 88.56 333 VAL B N 1
ATOM 5253 C CA . VAL B 1 333 ? -35.344 12.227 5.398 1 88.56 333 VAL B CA 1
ATOM 5254 C C . VAL B 1 333 ? -34.75 11.492 6.609 1 88.56 333 VAL B C 1
ATOM 5256 O O . VAL B 1 333 ? -34.094 10.477 6.461 1 88.56 333 VAL B O 1
ATOM 5259 N N . PRO B 1 334 ? -35.031 12.109 7.781 1 86.44 334 PRO B N 1
ATOM 5260 C CA . PRO B 1 334 ? -34.562 11.414 8.977 1 86.44 334 PRO B CA 1
ATOM 5261 C C . PRO B 1 334 ? -35.219 10.047 9.164 1 86.44 334 PRO B C 1
ATOM 5263 O O . PRO B 1 334 ? -36.344 9.836 8.734 1 86.44 334 PRO B O 1
ATOM 5266 N N . ILE B 1 335 ? -34.406 9.18 9.594 1 84.69 335 ILE B N 1
ATOM 5267 C CA . ILE B 1 335 ? -34.969 7.852 9.844 1 84.69 335 ILE B CA 1
ATOM 5268 C C . ILE B 1 335 ? -35.312 7.707 11.328 1 84.69 335 ILE B C 1
ATOM 5270 O O . ILE B 1 335 ? -34.656 8.297 12.188 1 84.69 335 ILE B O 1
ATOM 5274 N N . GLN B 1 336 ? -36.531 6.941 11.43 1 80.44 336 GLN B N 1
ATOM 5275 C CA . GLN B 1 336 ? -36.969 6.66 12.797 1 80.44 336 GLN B CA 1
ATOM 5276 C C . GLN B 1 336 ? -36.375 5.332 13.289 1 80.44 336 GLN B C 1
ATOM 5278 O O . GLN B 1 336 ? -36.312 4.367 12.523 1 80.44 336 GLN B O 1
ATOM 5283 N N . GLY B 1 337 ? -35.719 5.375 14.461 1 81.88 337 GLY B N 1
ATOM 5284 C CA . GLY B 1 337 ? -35.188 4.141 15.031 1 81.88 337 GLY B CA 1
ATOM 5285 C C . GLY B 1 337 ? -33.688 4.043 15 1 81.88 337 GLY B C 1
ATOM 5286 O O . GLY B 1 337 ? -33 4.957 14.531 1 81.88 337 GLY B O 1
ATOM 5287 N N . PRO B 1 338 ? -33.219 2.875 15.531 1 89 338 PRO B N 1
ATOM 5288 C CA . PRO B 1 338 ? -31.75 2.701 15.609 1 89 338 PRO B CA 1
ATOM 5289 C C . PRO B 1 338 ? -31.125 2.391 14.25 1 89 338 PRO B C 1
ATOM 5291 O O . PRO B 1 338 ? -31.75 1.747 13.406 1 89 338 PRO B O 1
ATOM 5294 N N . ILE B 1 339 ? -30.031 2.947 13.984 1 90.94 339 ILE B N 1
ATOM 5295 C CA . ILE B 1 339 ? -29.266 2.67 12.773 1 90.94 339 ILE B CA 1
ATOM 5296 C C . ILE B 1 339 ? -28.609 1.296 12.875 1 90.94 339 ILE B C 1
ATOM 5298 O O . ILE B 1 339 ? -27.875 1.024 13.82 1 90.94 339 ILE B O 1
ATOM 5302 N N . ASN B 1 340 ? -29.031 0.414 11.969 1 92.12 340 ASN B N 1
ATOM 5303 C CA . ASN B 1 340 ? -28.406 -0.904 11.906 1 92.12 340 ASN B CA 1
ATOM 5304 C C . ASN B 1 340 ? -27.875 -1.201 10.508 1 92.12 340 ASN B C 1
ATOM 5306 O O . ASN B 1 340 ? -27.938 -0.353 9.617 1 92.12 340 ASN B O 1
ATOM 5310 N N . ARG B 1 341 ? -27.312 -2.297 10.383 1 94.12 341 ARG B N 1
ATOM 5311 C CA . ARG B 1 341 ? -26.656 -2.668 9.141 1 94.12 341 ARG B CA 1
ATOM 5312 C C . ARG B 1 341 ? -27.641 -2.672 7.977 1 94.12 341 ARG B C 1
ATOM 5314 O O . ARG B 1 341 ? -27.297 -2.264 6.863 1 94.12 341 ARG B O 1
ATOM 5321 N N . ALA B 1 342 ? -28.859 -3.117 8.156 1 92.56 342 ALA B N 1
ATOM 5322 C CA . ALA B 1 342 ? -29.875 -3.186 7.098 1 92.56 342 ALA B CA 1
ATOM 5323 C C . ALA B 1 342 ? -30.234 -1.79 6.605 1 92.56 342 ALA B C 1
ATOM 5325 O O . ALA B 1 342 ? -30.406 -1.573 5.402 1 92.56 342 ALA B O 1
ATOM 5326 N N . VAL B 1 343 ? -30.375 -0.908 7.508 1 91.56 343 VAL B N 1
ATOM 5327 C CA . VAL B 1 343 ? -30.703 0.473 7.16 1 91.56 343 VAL B CA 1
ATOM 5328 C C . VAL B 1 343 ? -29.562 1.073 6.332 1 91.56 343 VAL B C 1
ATOM 5330 O O . VAL B 1 343 ? -29.797 1.726 5.312 1 91.56 343 VAL B O 1
ATOM 5333 N N . ALA B 1 344 ? -28.344 0.856 6.859 1 93.88 344 ALA B N 1
ATOM 5334 C CA . ALA B 1 344 ? -27.172 1.355 6.133 1 93.88 344 ALA B CA 1
ATOM 5335 C C . ALA B 1 344 ? -27.109 0.759 4.73 1 93.88 344 ALA B C 1
ATOM 5337 O O . ALA B 1 344 ? -26.844 1.47 3.758 1 93.88 344 ALA B O 1
ATOM 5338 N N . GLN B 1 345 ? -27.359 -0.551 4.582 1 94.38 345 GLN B N 1
ATOM 5339 C CA . GLN B 1 345 ? -27.312 -1.236 3.295 1 94.38 345 GLN B CA 1
ATOM 5340 C C . GLN B 1 345 ? -28.312 -0.631 2.314 1 94.38 345 GLN B C 1
ATOM 5342 O O . GLN B 1 345 ? -28.016 -0.482 1.128 1 94.38 345 GLN B O 1
ATOM 5347 N N . ASN B 1 346 ? -29.438 -0.209 2.713 1 91.38 346 ASN B N 1
ATOM 5348 C CA . ASN B 1 346 ? -30.484 0.359 1.87 1 91.38 346 ASN B CA 1
ATOM 5349 C C . ASN B 1 346 ? -30.094 1.738 1.345 1 91.38 346 ASN B C 1
ATOM 5351 O O . ASN B 1 346 ? -30.578 2.172 0.303 1 91.38 346 ASN B O 1
ATOM 5355 N N . ALA B 1 347 ? -29.172 2.389 2.094 1 92.31 347 ALA B N 1
ATOM 5356 C CA . ALA B 1 347 ? -28.75 3.729 1.693 1 92.31 347 ALA B CA 1
ATOM 5357 C C . ALA B 1 347 ? -27.781 3.668 0.515 1 92.31 347 ALA B C 1
ATOM 5359 O O . ALA B 1 347 ? -27.562 4.672 -0.161 1 92.31 347 ALA B O 1
ATOM 5360 N N . TYR B 1 348 ? -27.188 2.514 0.355 1 92.44 348 TYR B N 1
ATOM 5361 C CA . TYR B 1 348 ? -26.188 2.412 -0.706 1 92.44 348 TYR B CA 1
ATOM 5362 C C . TYR B 1 348 ? -26.781 1.776 -1.955 1 92.44 348 TYR B C 1
ATOM 5364 O O . TYR B 1 348 ? -26.109 1.652 -2.98 1 92.44 348 TYR B O 1
ATOM 5372 N N . VAL B 1 349 ? -27.984 1.226 -1.962 1 85.12 349 VAL B N 1
ATOM 5373 C CA . VAL B 1 349 ? -28.656 0.614 -3.107 1 85.12 349 VAL B CA 1
ATOM 5374 C C . VAL B 1 349 ? -29.438 1.675 -3.875 1 85.12 349 VAL B C 1
ATOM 5376 O O . VAL B 1 349 ? -29.969 2.613 -3.279 1 85.12 349 VAL B O 1
#

Radius of gyration: 30.04 Å; Cα contacts (8 Å, |Δi|>4): 1365; chains: 2; bounding box: 69×85×71 Å

Secondary structure (DSSP, 8-state):
-HHHHHHHHHHHHHHTTTT-TT--B-HHHHHHHHHHHHHHHHHH-----SS--SHHHHHHHHHHHHHHHHHHHT----S--SS----TTHHHHHHSTTS---HHHHHHHHHHHHHHT----EE-SS-TTTT-SEEE-TTB----TT-SEEEEE-SSSEEEEEE-TT-EEE-GGGGSSSS--SEEEEEEEE-SEEE-TTS-EEEPPTT-EEEETTEEEPTTS-EEE-S-S-EEEE--SSS-EEEEEEEEEEEESS--TTSSTTHHHHHHHHH-B--HHHHHHHHHHHTTSSS-SSS--SS---SHHHHHHHHHHHHHHHHHHHH------TT-PPPPS---HHHHHHHH-/-HHHHHHHHHHHHHHTTTT-TT----HHHHHHHHHHHHHHHHHH-----SS--SHHHHHHHHHHHHHHHHHHTT----S--SS----TTHHHHHHSTTS-B-HHHHHHHHHHHHHHT-B--EE-SS-TTTT-S----TTB----TT-SEEEEE-SSSEEEEEE-TT-EEE-GGGGSSSS-EEEEEEEEEEEEEEE-TTS-EEEPPTT-EEEETTEEEPTTS-EEE-S-S-EEEE--SSS-EEEEEEEEEEEESS--TTSSTTHHHHHHHHH--S-HHHHHHHHHHHTTSSS-SSS--SS---SHHHHHHHHHHHHHHHHHHHH------TT--PPPS---HHHHHHHH-

Nearest PDB structures (foldseek):
  1bvp-assembly1_1  TM=9.937E-01  e=9.424E-52  Bluetongue virus (serotype 10 / American isolate)
  2btv-assembly1_P  TM=9.927E-01  e=1.677E-50  Bluetongue virus (serotype 1 / isolate South Africa)
  1ahs-assembly1_C  TM=9.501E-01  e=1.686E-14  Orbivirus alphaequi
  3h8u-assembly1_B  TM=5.260E-01  e=2.410E-02  Klebsiella pneumoniae subsp. pneumoniae MGH 78578
  2et7-assembly1_A  TM=4.173E-01  e=1.947E-02  Hordeum vulgare

Solvent-accessible surface area (backbone atoms only — not comparable to full-atom values): 37631 Å² total; per-residue (Å²): 109,61,64,29,36,13,27,37,47,30,52,35,48,44,57,30,52,60,64,51,84,77,56,38,64,38,70,67,45,53,51,42,49,50,49,46,41,52,46,43,25,72,72,69,73,51,82,53,54,95,71,52,83,47,68,69,34,22,32,42,40,47,50,50,47,52,29,37,44,29,40,48,60,71,54,81,71,68,88,51,28,95,77,52,77,81,51,79,65,40,44,61,53,44,66,39,81,81,48,62,56,45,70,67,34,43,51,51,44,50,50,51,54,54,46,44,74,51,76,53,77,33,74,49,92,63,47,85,42,46,60,44,42,50,23,32,26,71,56,52,48,51,70,52,89,97,46,49,55,25,78,45,37,48,45,34,37,33,32,36,35,23,30,34,53,56,22,67,40,76,54,44,70,80,64,51,96,55,84,69,54,62,35,38,32,30,30,40,39,76,39,58,69,29,26,40,59,75,39,46,82,42,59,32,49,75,76,56,46,42,26,54,66,86,40,77,54,64,70,76,40,82,39,84,37,62,73,70,61,55,29,34,38,38,29,75,28,90,45,51,32,38,36,36,37,38,46,77,46,36,22,18,56,61,71,47,61,72,71,43,87,48,46,56,20,26,51,35,50,51,48,29,38,74,45,53,61,54,45,46,51,51,25,52,52,25,66,72,52,90,53,59,48,74,54,77,63,93,61,54,73,60,47,57,68,58,47,51,39,40,55,45,43,23,47,48,43,43,31,44,62,51,49,57,57,79,76,62,44,71,95,50,68,84,74,88,74,82,85,47,70,69,60,44,53,58,71,64,102,112,62,63,29,38,14,27,36,47,30,50,38,56,46,57,47,65,64,69,51,90,88,58,88,69,59,70,68,46,54,52,41,48,50,50,46,42,53,44,42,25,70,70,68,73,51,82,51,56,95,72,56,84,48,67,67,35,22,32,42,40,46,50,51,46,51,29,34,44,30,40,50,60,72,52,79,71,68,88,50,28,94,81,51,77,81,51,79,67,41,43,60,51,43,67,37,41,82,48,43,31,43,61,64,33,26,41,52,45,45,47,50,54,44,48,44,72,36,38,28,63,32,74,47,93,64,47,84,42,56,82,56,89,62,67,44,65,65,42,51,46,50,71,52,90,98,47,50,55,26,78,46,39,48,42,35,38,32,33,36,38,23,29,34,51,56,22,66,38,76,53,44,72,81,61,47,96,55,84,68,53,52,32,37,32,29,29,37,21,40,26,44,40,27,23,39,82,88,35,32,62,41,58,31,46,75,77,57,45,42,25,51,65,87,40,78,53,63,54,19,40,83,40,85,37,60,70,69,60,53,30,35,40,37,29,74,26,90,44,51,30,40,36,36,37,38,45,76,44,37,22,16,57,61,70,46,63,52,68,40,69,57,44,57,59,26,51,48,51,50,59,44,75,82,44,53,62,56,45,45,50,50,26,54,52,25,67,73,53,90,54,58,48,73,54,78,64,93,61,53,74,63,48,56,68,58,47,50,40,39,55,46,42,22,49,47,43,50,30,44,70,52,50,57,58,81,76,61,43,71,94,51,68,82,74,88,75,84,88,47,70,68,60,49,54,58,72,74,105

InterPro domains:
  IPR001803 Orbivirus inner capsid protein VP7 [PF00897] (1-348)
  IPR001803 Orbivirus inner capsid protein VP7 [PR00903] (21-40)
  IPR001803 Orbivirus inner capsid protein VP7 [PR00903] (60-80)
  IPR001803 Orbivirus inner capsid protein VP7 [PR00903] (82-101)
  IPR001803 Orbivirus inner capsid protein VP7 [PR00903] (106-123)
  IPR001803 Orbivirus inner capsid protein VP7 [PR00903] (180-199)
  IPR001803 Orbivirus inner capsid protein VP7 [PR00903] (207-225)
  IPR001803 Orbivirus inner capsid protein VP7 [PR00903] (244-261)
  IPR001803 Orbivirus inner capsid protein VP7 [PR00903] (271-286)
  IPR001803 Orbivirus inner capsid protein VP7 [PR00903] (310-327)
  IPR008935 Virus capsid protein, alpha-helical [SSF48345] (1-349)
  IPR008980 Viral capsid/haemagglutinin protein [SSF49818] (121-254)
  IPR023176 Orbivirus inner capsid protein VP7, N-terminal [G3DSA:1.10.250.10] (1-120)
  IPR023178 Orbivirus inner capsid protein VP7, C-terminal [G3DSA:1.10.170.10] (254-349)